Protein AF-0000000070929413 (afdb_homodimer)

Organism: Ixodes scapularis (NCBI:txid6945)

Foldseek 3Di:
DDDDDADPVDGDPVCCVLPVVSDDDWDDDPPDIDGDDLVVLVCCQVVPVVVHRLQDPDPVLNVVLVVVLVVLVVQLPLLVCLLVDPPCNAVSLVSVVVVLVVVLVCCVVLVELENSHVDHGDSCVSNVLSVLSNQCSCVLPVVHDHDDCVNRVSSVSSNVVLCVDPVNVVVVSNVVNNVVSNVVVVPPPPPPPD/DDDDDADPVDGDPVCCVLPVVSDDDWDDDPPDIDGDDLVVLVCCQVVPVVVHRLADPDPVLNVVLVVVLVVLVVQLPLLVCLLVDDPCNAVSLVSVVVVLVVVLVCCVVLVELENSHVDHGDSCVSNVLSVLSNQCSCVLPVVHDHDDCVNRVSSVSSNVVLCVDPVNVVVVSNVVNNVVSNVVVVPPPPPPPD

Secondary structure (DSSP, 8-state):
-------SSS--HHHHHH-TT--S-EEEETTEEEESHHHHHHHHHHHH-TTS-SS-SSHHHHHHHHHHHHHHHHHTHHHHHHHH--TTHHHHHHHHHHHHHHHHHHHHHHTSSBTTBSS--HHHHHHHHHHHHHHHHHHH-TTSPPP-TTT-HHHHHHHHHHHTSHHHHHHTHHHHHHHHHHHHHHHS------/-------SSS--HHHHHH-TT--S-EEEETTEEEESHHHHHHHHHHHH-TTS-SS-SSHHHHHHHHHHHHHHHHHTHHHHHHHH--TTHHHHHHHHHHHHHHHHHHHHHHTSSBTTBSS--HHHHHHHHHHHHHHHHHHH-TTSPPP-TTT-HHHHHHHHHHHTSHHHHHHTHHHHHHHHHHHHHHHS------

Structure (mmCIF, N/CA/C/O backbone):
data_AF-0000000070929413-model_v1
#
loop_
_entity.id
_entity.type
_entity.pdbx_description
1 polymer 'Glutathione S-transferase, putative'
#
loop_
_atom_site.group_PDB
_atom_site.id
_atom_site.type_symbol
_atom_site.label_atom_id
_atom_site.label_alt_id
_atom_site.label_comp_id
_atom_site.label_asym_id
_atom_site.label_entity_id
_atom_site.label_seq_id
_atom_site.pdbx_PDB_ins_code
_atom_site.Cartn_x
_atom_site.Cartn_y
_atom_site.Cartn_z
_atom_site.occupancy
_atom_site.B_iso_or_equiv
_atom_site.auth_seq_id
_atom_site.auth_comp_id
_atom_site.auth_asym_id
_atom_site.auth_atom_id
_atom_site.pdbx_PDB_model_num
ATOM 1 N N . TYR A 1 1 ? 13.82 -16.375 15.32 1 82.56 1 TYR A N 1
ATOM 2 C CA . TYR A 1 1 ? 12.5 -15.75 15.398 1 82.56 1 TYR A CA 1
ATOM 3 C C . TYR A 1 1 ? 11.586 -16.531 16.344 1 82.56 1 TYR A C 1
ATOM 5 O O . TYR A 1 1 ? 11.648 -17.766 16.391 1 82.56 1 TYR A O 1
ATOM 13 N N . GLU A 1 2 ? 11.031 -15.781 17.156 1 87 2 GLU A N 1
ATOM 14 C CA . GLU A 1 2 ? 9.945 -16.359 17.953 1 87 2 GLU A CA 1
ATOM 15 C C . GLU A 1 2 ? 8.586 -16.047 17.328 1 87 2 GLU A C 1
ATOM 17 O O . GLU A 1 2 ? 8.281 -14.883 17.031 1 87 2 GLU A O 1
ATOM 22 N N . PHE A 1 3 ? 7.902 -17.125 17.047 1 86.12 3 PHE A N 1
ATOM 23 C CA . PHE A 1 3 ? 6.617 -16.969 16.375 1 86.12 3 PHE A CA 1
ATOM 24 C C . PHE A 1 3 ? 5.473 -16.984 17.391 1 86.12 3 PHE A C 1
ATOM 26 O O . PHE A 1 3 ? 5.395 -17.891 18.219 1 86.12 3 PHE A O 1
ATOM 33 N N . ILE A 1 4 ? 4.652 -15.938 17.359 1 84.94 4 ILE A N 1
ATOM 34 C CA . ILE A 1 4 ? 3.434 -15.867 18.156 1 84.94 4 ILE A CA 1
ATOM 35 C C . ILE A 1 4 ? 2.215 -15.891 17.234 1 84.94 4 ILE A C 1
ATOM 37 O O . ILE A 1 4 ? 2.027 -14.984 16.422 1 84.94 4 ILE A O 1
ATOM 41 N N . TYR A 1 5 ? 1.454 -16.906 17.375 1 84 5 TYR A N 1
ATOM 42 C CA . TYR A 1 5 ? 0.263 -17.047 16.547 1 84 5 TYR A CA 1
ATOM 43 C C . TYR A 1 5 ? -0.943 -16.391 17.203 1 84 5 TYR A C 1
ATOM 45 O O . TYR A 1 5 ? -1.133 -16.516 18.422 1 84 5 TYR A O 1
ATOM 53 N N . VAL A 1 6 ? -1.667 -15.609 16.438 1 87.06 6 VAL A N 1
ATOM 54 C CA . VAL A 1 6 ? -2.816 -14.875 16.953 1 87.06 6 VAL A CA 1
ATOM 55 C C . VAL A 1 6 ? -4.102 -15.422 16.328 1 87.06 6 VAL A C 1
ATOM 57 O O . VAL A 1 6 ? -4.152 -15.68 15.117 1 87.06 6 VAL A O 1
ATOM 60 N N . ASP A 1 7 ? -5.117 -15.656 17.172 1 80.75 7 ASP A N 1
ATOM 61 C CA . ASP A 1 7 ? -6.457 -15.984 16.703 1 80.75 7 ASP A CA 1
ATOM 62 C C . ASP A 1 7 ? -7.156 -14.75 16.141 1 80.75 7 ASP A C 1
ATOM 64 O O . ASP A 1 7 ? -7.488 -13.828 16.891 1 80.75 7 ASP A O 1
ATOM 68 N N . LEU A 1 8 ? -7.387 -14.781 14.867 1 79.81 8 LEU A N 1
ATOM 69 C CA . LEU A 1 8 ? -7.93 -13.594 14.219 1 79.81 8 LEU A CA 1
ATOM 70 C C . LEU A 1 8 ? -9.422 -13.453 14.492 1 79.81 8 LEU A C 1
ATOM 72 O O . LEU A 1 8 ? -10 -12.383 14.289 1 79.81 8 LEU A O 1
ATOM 76 N N . GLU A 1 9 ? -10.031 -14.461 14.938 1 77.94 9 GLU A N 1
ATOM 77 C CA . GLU A 1 9 ? -11.438 -14.391 15.336 1 77.94 9 GLU A CA 1
ATOM 78 C C . GLU A 1 9 ? -11.578 -13.742 16.719 1 77.94 9 GLU A C 1
ATOM 80 O O . GLU A 1 9 ? -12.57 -13.055 16.984 1 77.94 9 GLU A O 1
ATOM 85 N N . LYS A 1 10 ? -10.742 -14.125 17.594 1 88.38 10 LYS A N 1
ATOM 86 C CA . LYS A 1 10 ? -10.672 -13.531 18.922 1 88.38 10 LYS A CA 1
ATOM 87 C C . LYS A 1 10 ? -9.32 -12.867 19.172 1 88.38 10 LYS A C 1
ATOM 89 O O . LYS A 1 10 ? -8.445 -13.445 19.828 1 88.38 10 LYS A O 1
ATOM 94 N N . LYS A 1 11 ? -9.109 -11.695 18.672 1 90.5 11 LYS A N 1
ATOM 95 C CA . LYS A 1 11 ? -7.836 -10.984 18.719 1 90.5 11 LYS A CA 1
ATOM 96 C C . LYS A 1 11 ? -7.5 -10.547 20.141 1 90.5 11 LYS A C 1
ATOM 98 O O . LYS A 1 11 ? -8.328 -9.938 20.812 1 90.5 11 LYS A O 1
ATOM 103 N N . PRO A 1 12 ? -6.434 -10.93 20.609 1 92.12 12 PRO A N 1
ATOM 104 C CA . PRO A 1 12 ? -6.023 -10.5 21.953 1 92.12 12 PRO A CA 1
ATOM 105 C C . PRO A 1 12 ? -5.812 -8.992 22.047 1 92.12 12 PRO A C 1
ATOM 107 O O . PRO A 1 12 ? -5.418 -8.352 21.062 1 92.12 12 PRO A O 1
ATOM 110 N N . GLU A 1 13 ? -5.953 -8.453 23.234 1 91.69 13 GLU A N 1
ATOM 111 C CA . GLU A 1 13 ? -5.875 -7.012 23.453 1 91.69 13 GLU A CA 1
ATOM 112 C C . GLU A 1 13 ? -4.477 -6.48 23.172 1 91.69 13 GLU A C 1
ATOM 114 O O . GLU A 1 13 ? -4.32 -5.359 22.672 1 91.69 13 GLU A O 1
ATOM 119 N N . TRP A 1 14 ? -3.5 -7.301 23.469 1 90.69 14 TRP A N 1
ATOM 120 C CA . TRP A 1 14 ? -2.121 -6.848 23.328 1 90.69 14 TRP A CA 1
ATOM 121 C C . TRP A 1 14 ? -1.778 -6.621 21.859 1 90.69 14 TRP A C 1
ATOM 123 O O . TRP A 1 14 ? -0.833 -5.895 21.547 1 90.69 14 TRP A O 1
ATOM 133 N N . LEU A 1 15 ? -2.488 -7.27 20.906 1 91.19 15 LEU A N 1
ATOM 134 C CA . LEU A 1 15 ? -2.258 -7.105 19.469 1 91.19 15 LEU A CA 1
ATOM 135 C C . LEU A 1 15 ? -2.479 -5.656 19.047 1 91.19 15 LEU A C 1
AT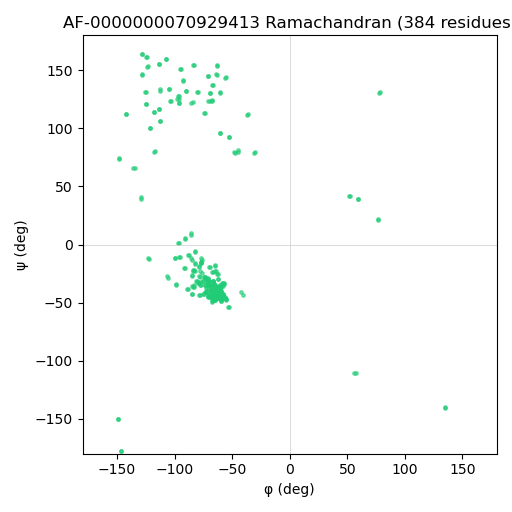OM 137 O O . LEU A 1 15 ? -1.711 -5.113 18.25 1 91.19 15 LEU A O 1
ATOM 141 N N . PHE A 1 16 ? -3.43 -5.016 19.688 1 89.5 16 PHE A N 1
ATOM 142 C CA . PHE A 1 16 ? -3.818 -3.66 19.312 1 89.5 16 PHE A CA 1
ATOM 143 C C . PHE A 1 16 ? -2.82 -2.645 19.859 1 89.5 16 PHE A C 1
ATOM 145 O O . PHE A 1 16 ? -2.756 -1.511 19.375 1 89.5 16 PHE A O 1
ATOM 152 N N . LYS A 1 17 ? -2.049 -3.023 20.828 1 88.06 17 LYS A N 1
ATOM 153 C CA . LYS A 1 17 ? -0.981 -2.176 21.359 1 88.06 17 LYS A CA 1
ATOM 154 C C . LYS A 1 17 ? 0.196 -2.113 20.391 1 88.06 17 LYS A C 1
ATOM 156 O O . LYS A 1 17 ? 0.898 -1.103 20.312 1 88.06 17 LYS A O 1
ATOM 161 N N . LEU A 1 18 ? 0.307 -3.219 19.656 1 88.75 18 LEU A N 1
ATOM 162 C CA . LEU A 1 18 ? 1.407 -3.301 18.703 1 88.75 18 LEU A CA 1
ATOM 163 C C . LEU A 1 18 ? 1.006 -2.703 17.359 1 88.75 18 LEU A C 1
ATOM 165 O O . LEU A 1 18 ? 1.806 -2.018 16.719 1 88.75 18 LEU A O 1
ATOM 169 N N . ASN A 1 19 ? -0.202 -2.926 16.953 1 87.5 19 ASN A N 1
ATOM 170 C CA . ASN A 1 19 ? -0.822 -2.424 15.727 1 87.5 19 ASN A CA 1
ATOM 171 C C . ASN A 1 19 ? -2.285 -2.055 15.953 1 87.5 19 ASN A C 1
ATOM 173 O O . ASN A 1 19 ? -3.137 -2.936 16.094 1 87.5 19 ASN A O 1
ATOM 177 N N . SER A 1 20 ? -2.578 -0.817 15.883 1 82.88 20 SER A N 1
ATOM 178 C CA . SER A 1 20 ? -3.895 -0.309 16.25 1 82.88 20 SER A CA 1
ATOM 179 C C . SER A 1 20 ? -4.984 -0.874 15.352 1 82.88 20 SER A C 1
ATOM 181 O O . SER A 1 20 ? -6.148 -0.952 15.742 1 82.88 20 SER A O 1
ATOM 183 N N . VAL A 1 21 ? -4.609 -1.268 14.148 1 81.69 21 VAL A N 1
ATOM 184 C CA . VAL A 1 21 ? -5.598 -1.81 13.227 1 81.69 21 VAL A CA 1
ATOM 185 C C . VAL A 1 21 ? -5.773 -3.305 13.477 1 81.69 21 VAL A C 1
ATOM 187 O O . VAL A 1 21 ? -6.723 -3.916 12.969 1 81.69 21 VAL A O 1
ATOM 190 N N . GLY A 1 22 ? -4.922 -3.896 14.227 1 86.69 22 GLY A N 1
ATOM 191 C CA . GLY A 1 22 ? -5.062 -5.277 14.656 1 86.69 22 GLY A CA 1
ATOM 192 C C . GLY A 1 22 ? -4.723 -6.277 13.57 1 86.69 22 GLY A C 1
ATOM 193 O O . GLY A 1 22 ? -5.184 -7.422 13.602 1 86.69 22 GLY A O 1
ATOM 194 N N . LYS A 1 23 ? -3.973 -5.852 12.617 1 86.94 23 LYS A N 1
ATOM 195 C CA . LYS A 1 23 ? -3.621 -6.754 11.523 1 86.94 23 LYS A CA 1
ATOM 196 C C . LYS A 1 23 ? -2.271 -7.422 11.773 1 86.94 23 LYS A C 1
ATOM 198 O O . LYS A 1 23 ? -1.462 -6.922 12.555 1 86.94 23 LYS A O 1
ATOM 203 N N . VAL A 1 24 ? -2.043 -8.562 11.297 1 89.19 24 VAL A N 1
ATOM 204 C CA . VAL A 1 24 ? -0.799 -9.32 11.258 1 89.19 24 VAL A CA 1
ATOM 205 C C . VAL A 1 24 ? -0.328 -9.469 9.812 1 89.19 24 VAL A C 1
ATOM 207 O O . VAL A 1 24 ? -1.116 -9.312 8.875 1 89.19 24 VAL A O 1
ATOM 210 N N . PRO A 1 25 ? 0.949 -9.664 9.602 1 92.44 25 PRO A N 1
ATOM 211 C CA . PRO A 1 25 ? 2.039 -9.969 10.531 1 92.44 25 PRO A CA 1
ATOM 212 C C . PRO A 1 25 ? 2.613 -8.727 11.195 1 92.44 25 PRO A C 1
ATOM 214 O O . PRO A 1 25 ? 2.533 -7.629 10.633 1 92.44 25 PRO A O 1
ATOM 217 N N . ILE A 1 26 ? 3.188 -8.891 12.359 1 94.25 26 ILE A N 1
ATOM 218 C CA . ILE A 1 26 ? 3.904 -7.879 13.125 1 94.25 26 ILE A CA 1
ATOM 219 C C . ILE A 1 26 ? 5.309 -8.383 13.461 1 94.25 26 ILE A C 1
ATOM 221 O O . ILE A 1 26 ? 5.484 -9.539 13.836 1 94.25 26 ILE A O 1
ATOM 225 N N . LEU A 1 27 ? 6.301 -7.605 13.234 1 95.31 27 LEU A N 1
ATOM 226 C CA . LEU A 1 27 ? 7.668 -7.859 13.672 1 95.31 27 LEU A CA 1
ATOM 227 C C . LEU A 1 27 ? 8.023 -6.984 14.875 1 95.31 27 LEU A C 1
ATOM 229 O O . LEU A 1 27 ? 7.898 -5.762 14.812 1 95.31 27 LEU A O 1
ATOM 233 N N . GLN A 1 28 ? 8.406 -7.59 15.875 1 93.44 28 GLN A N 1
ATOM 234 C CA . GLN A 1 28 ? 8.891 -6.871 17.047 1 93.44 28 GLN A CA 1
ATOM 235 C C . GLN A 1 28 ? 10.352 -7.203 17.328 1 93.44 28 GLN A C 1
ATOM 237 O O . GLN A 1 28 ? 10.711 -8.375 17.484 1 93.44 28 GLN A O 1
ATOM 242 N N . GLN A 1 29 ? 11.211 -6.262 17.203 1 92.81 29 GLN A N 1
ATOM 243 C CA . GLN A 1 29 ? 12.625 -6.355 17.562 1 92.81 29 GLN A CA 1
ATOM 244 C C . GLN A 1 29 ? 13.008 -5.309 18.594 1 92.81 29 GLN A C 1
ATOM 246 O O . GLN A 1 29 ? 13.219 -4.141 18.266 1 92.81 29 GLN A O 1
ATOM 251 N N . ASP A 1 30 ? 13.086 -5.773 19.906 1 89.38 30 ASP A N 1
ATOM 252 C CA . ASP A 1 30 ? 13.352 -4.84 20.984 1 89.38 30 ASP A CA 1
ATOM 253 C C . ASP A 1 30 ? 12.312 -3.721 21.031 1 89.38 30 ASP A C 1
ATOM 255 O O . ASP A 1 30 ? 11.117 -3.979 21.188 1 89.38 30 ASP A O 1
ATOM 259 N N . SER A 1 31 ? 12.742 -2.547 20.703 1 88.94 31 SER A N 1
ATOM 260 C CA . SER A 1 31 ? 11.828 -1.415 20.781 1 88.94 31 SER A CA 1
ATOM 261 C C . SER A 1 31 ? 11.195 -1.12 19.422 1 88.94 31 SER A C 1
ATOM 263 O O . SER A 1 31 ? 10.32 -0.259 19.312 1 88.94 31 SER A O 1
ATOM 265 N N . LYS A 1 32 ? 11.555 -1.92 18.484 1 91.31 32 LYS A N 1
ATOM 266 C CA . LYS A 1 32 ? 11.047 -1.688 17.125 1 91.31 32 LYS A CA 1
ATOM 267 C C . LYS A 1 32 ? 9.828 -2.559 16.844 1 91.31 32 LYS A C 1
ATOM 269 O O . LYS A 1 32 ? 9.836 -3.76 17.125 1 91.31 32 LYS A O 1
ATOM 274 N N . VAL A 1 33 ? 8.766 -1.943 16.406 1 93.31 33 VAL A N 1
ATOM 275 C CA . VAL A 1 33 ? 7.566 -2.656 15.977 1 93.31 33 VAL A CA 1
ATOM 276 C C . VAL A 1 33 ? 7.203 -2.254 14.547 1 93.31 33 VAL A C 1
ATOM 278 O O . VAL A 1 33 ? 7.051 -1.067 14.25 1 93.31 33 VAL A O 1
ATOM 281 N N . LEU A 1 34 ? 7.168 -3.236 13.719 1 94.94 34 LEU A N 1
ATOM 282 C CA . LEU A 1 34 ? 6.812 -3.008 12.328 1 94.94 34 LEU A CA 1
ATOM 283 C C . LEU A 1 34 ? 5.707 -3.959 11.883 1 94.94 34 LEU A C 1
ATOM 285 O O . LEU A 1 34 ? 5.613 -5.086 12.383 1 94.94 34 LEU A O 1
ATOM 289 N N . TYR A 1 35 ? 4.91 -3.393 11.008 1 93.19 35 TYR A N 1
ATOM 290 C CA . TYR A 1 35 ? 3.842 -4.207 10.438 1 93.19 35 TYR A CA 1
ATOM 291 C C . TYR A 1 35 ? 3.559 -3.799 8.992 1 93.19 35 TYR A C 1
ATOM 293 O O . TYR A 1 35 ? 4.258 -2.953 8.43 1 93.19 35 TYR A O 1
ATOM 301 N N . GLU A 1 36 ? 2.574 -4.434 8.359 1 91.06 36 GLU A N 1
ATOM 302 C CA . GLU A 1 36 ? 2.273 -4.352 6.938 1 91.06 36 GLU A CA 1
ATOM 303 C C . GLU A 1 36 ? 3.232 -5.211 6.121 1 91.06 36 GLU A C 1
ATOM 305 O O . GLU A 1 36 ? 4.453 -5.051 6.211 1 91.06 36 GLU A O 1
ATOM 310 N N . SER A 1 37 ? 2.807 -5.973 5.285 1 92 37 SER A N 1
ATOM 311 C CA . SER A 1 37 ? 3.562 -7.023 4.609 1 92 37 SER A CA 1
ATOM 312 C C . SER A 1 37 ? 4.656 -6.438 3.727 1 92 37 SER A C 1
ATOM 314 O O . SER A 1 37 ? 5.812 -6.867 3.793 1 92 37 SER A O 1
ATOM 316 N N . MET A 1 38 ? 4.289 -5.465 2.955 1 93.56 38 MET A N 1
ATOM 317 C CA . MET A 1 38 ? 5.266 -4.871 2.047 1 93.56 38 MET A CA 1
ATOM 318 C C . MET A 1 38 ? 6.371 -4.164 2.824 1 93.56 38 MET A C 1
ATOM 320 O O . MET A 1 38 ? 7.551 -4.285 2.486 1 93.56 38 MET A O 1
ATOM 324 N N . VAL A 1 39 ? 5.996 -3.467 3.875 1 95.12 39 VAL A N 1
ATOM 325 C CA . VAL A 1 39 ? 6.941 -2.729 4.707 1 95.12 39 VAL A CA 1
ATOM 326 C C . VAL A 1 39 ? 7.898 -3.701 5.391 1 95.12 39 VAL A C 1
ATOM 328 O O . VAL A 1 39 ? 9.117 -3.482 5.402 1 95.12 39 VAL A O 1
ATOM 331 N N . LEU A 1 40 ? 7.348 -4.738 5.902 1 94.94 40 LEU A N 1
ATOM 332 C CA . LEU A 1 40 ? 8.148 -5.75 6.586 1 94.94 40 LEU A CA 1
ATOM 333 C C . LEU A 1 40 ? 9.141 -6.395 5.629 1 94.94 40 LEU A C 1
ATOM 335 O O . LEU A 1 40 ? 10.312 -6.562 5.969 1 94.94 40 LEU A O 1
ATOM 339 N N . PHE A 1 41 ? 8.68 -6.75 4.484 1 95.25 41 PHE A N 1
ATOM 340 C CA . PHE A 1 41 ? 9.547 -7.395 3.5 1 95.25 41 PHE A CA 1
ATOM 341 C C . PHE A 1 41 ? 10.719 -6.488 3.135 1 95.25 41 PHE A C 1
ATOM 343 O O . PHE A 1 41 ? 11.875 -6.918 3.162 1 95.25 41 PHE A O 1
ATOM 350 N N . GLU A 1 42 ? 10.406 -5.234 2.826 1 95.06 42 GLU A N 1
ATOM 351 C CA . GLU A 1 42 ? 11.438 -4.285 2.439 1 95.06 42 GLU A CA 1
ATOM 352 C C . GLU A 1 42 ? 12.438 -4.062 3.572 1 95.06 42 GLU A C 1
ATOM 354 O O . GLU A 1 42 ? 13.648 -4.051 3.346 1 95.06 42 GLU A O 1
ATOM 359 N N . TYR A 1 43 ? 11.938 -3.949 4.801 1 96.06 43 TYR A N 1
ATOM 360 C CA . TYR A 1 43 ? 12.789 -3.742 5.969 1 96.06 43 TYR A CA 1
ATOM 361 C C . TYR A 1 43 ? 13.75 -4.91 6.156 1 96.06 43 TYR A C 1
ATOM 363 O O . TYR A 1 43 ? 14.953 -4.711 6.324 1 96.06 43 TYR A O 1
ATOM 371 N N . LEU A 1 44 ? 13.273 -6.141 6.047 1 94.19 44 LEU A N 1
ATOM 372 C CA . LEU A 1 44 ? 14.07 -7.34 6.266 1 94.19 44 LEU A CA 1
ATOM 373 C C . LEU A 1 44 ? 15.094 -7.52 5.148 1 94.19 44 LEU A C 1
ATOM 375 O O . LEU A 1 44 ? 16.25 -7.883 5.406 1 94.19 44 LEU A O 1
ATOM 379 N N . ASP A 1 45 ? 14.602 -7.262 3.955 1 95.31 45 ASP A N 1
ATOM 380 C CA . ASP A 1 45 ? 15.492 -7.41 2.814 1 95.31 45 ASP A CA 1
ATOM 381 C C . ASP A 1 45 ? 16.641 -6.414 2.889 1 95.31 45 ASP A C 1
ATOM 383 O O . ASP A 1 45 ? 17.812 -6.777 2.68 1 95.31 45 ASP A O 1
ATOM 387 N N . GLU A 1 46 ? 16.359 -5.16 3.199 1 92.88 46 GLU A N 1
ATOM 388 C CA . GLU A 1 46 ? 17.359 -4.094 3.25 1 92.88 46 GLU A CA 1
ATOM 389 C C . GLU A 1 46 ? 18.281 -4.258 4.453 1 92.88 46 GLU A C 1
ATOM 391 O O . GLU A 1 46 ? 19.453 -3.904 4.391 1 92.88 46 GLU A O 1
ATOM 396 N N . THR A 1 47 ? 17.75 -4.793 5.52 1 93 47 THR A N 1
ATOM 397 C CA . THR A 1 47 ? 18.516 -4.898 6.762 1 93 47 THR A CA 1
ATOM 398 C C . THR A 1 47 ? 19.375 -6.156 6.762 1 93 47 THR A C 1
ATOM 400 O O . THR A 1 47 ? 20.516 -6.129 7.215 1 93 47 THR A O 1
ATOM 403 N N . TYR A 1 48 ? 18.797 -7.176 6.172 1 90.75 48 TYR A N 1
ATOM 404 C CA . TYR A 1 48 ? 19.469 -8.453 6.367 1 90.75 48 TYR A CA 1
ATOM 405 C C . TYR A 1 48 ? 19.859 -9.086 5.031 1 90.75 48 TYR A C 1
ATOM 407 O O . TYR A 1 48 ? 20.594 -10.078 4.988 1 90.75 48 TYR A O 1
ATOM 415 N N . GLY A 1 49 ? 19.312 -8.539 3.898 1 82.19 49 GLY A N 1
ATOM 416 C CA . GLY A 1 49 ? 19.453 -9.188 2.602 1 82.19 49 GLY A CA 1
ATOM 417 C C . GLY A 1 49 ? 20.734 -8.82 1.895 1 82.19 49 GLY A C 1
ATOM 418 O O . GLY A 1 49 ? 20.891 -9.078 0.698 1 82.19 49 GLY A O 1
ATOM 419 N N . ALA A 1 50 ? 21.719 -8.156 2.449 1 71.5 50 ALA A N 1
ATOM 420 C CA . ALA A 1 50 ? 22.891 -7.504 1.878 1 71.5 50 ALA A CA 1
ATOM 421 C C . ALA A 1 50 ? 23.531 -8.367 0.796 1 71.5 50 ALA A C 1
ATOM 423 O O . ALA A 1 50 ? 23.844 -7.887 -0.297 1 71.5 50 ALA A O 1
ATOM 424 N N . GLU A 1 51 ? 23.641 -9.539 0.918 1 77.31 51 GLU A N 1
ATOM 425 C CA . GLU A 1 51 ? 24.391 -10.328 -0.061 1 77.31 51 GLU A CA 1
ATOM 426 C C . GLU A 1 51 ? 23.469 -10.852 -1.159 1 77.31 51 GLU A C 1
ATOM 428 O O . GLU A 1 51 ? 23.906 -11.094 -2.285 1 77.31 51 GLU A O 1
ATOM 433 N N . ASN A 1 52 ? 22.172 -10.906 -0.893 1 82.88 52 ASN A N 1
ATOM 434 C CA . ASN A 1 52 ? 21.203 -11.461 -1.823 1 82.88 52 ASN A CA 1
ATOM 435 C C . ASN A 1 52 ? 19.844 -10.758 -1.697 1 82.88 52 ASN A C 1
ATOM 437 O O . ASN A 1 52 ? 18.875 -11.352 -1.219 1 82.88 52 ASN A O 1
ATOM 441 N N . LEU A 1 53 ? 19.891 -9.547 -2.258 1 85.38 53 LEU A N 1
ATOM 442 C CA . LEU A 1 53 ? 18.656 -8.789 -2.178 1 85.38 53 LEU A CA 1
ATOM 443 C C . LEU A 1 53 ? 17.578 -9.406 -3.07 1 85.38 53 LEU A C 1
ATOM 445 O O . LEU A 1 53 ? 17.844 -9.75 -4.223 1 85.38 53 LEU A O 1
ATOM 449 N N . LEU A 1 54 ? 16.484 -9.594 -2.537 1 93 54 LEU A N 1
ATOM 450 C CA . LEU A 1 54 ? 15.344 -10.133 -3.27 1 93 54 LEU A CA 1
ATOM 451 C C . LEU A 1 54 ? 14.648 -9.039 -4.07 1 93 54 LEU A C 1
ATOM 453 O O . LEU A 1 54 ? 14.055 -9.312 -5.121 1 93 54 LEU A O 1
ATOM 457 N N . ILE A 1 55 ? 14.719 -7.863 -3.523 1 94.19 55 ILE A N 1
ATOM 458 C CA . ILE A 1 55 ? 14.141 -6.715 -4.211 1 94.19 55 ILE A CA 1
ATOM 459 C C . ILE A 1 55 ? 15.109 -6.215 -5.281 1 94.19 55 ILE A C 1
ATOM 461 O O . ILE A 1 55 ? 16.312 -6.062 -5.023 1 94.19 55 ILE A O 1
ATOM 465 N N . PRO A 1 56 ? 14.57 -6.008 -6.484 1 93 56 PRO A N 1
ATOM 466 C CA . PRO A 1 56 ? 15.445 -5.52 -7.555 1 93 56 PRO A CA 1
ATOM 467 C C . PRO A 1 56 ? 16.172 -4.227 -7.184 1 93 56 PRO A C 1
ATOM 469 O O . PRO A 1 56 ? 15.578 -3.344 -6.555 1 93 56 PRO A O 1
ATOM 472 N N . ALA A 1 57 ? 17.422 -4.07 -7.637 1 90 57 ALA A N 1
ATOM 473 C CA . ALA A 1 57 ? 18.203 -2.859 -7.41 1 90 57 ALA A CA 1
ATOM 474 C C . ALA A 1 57 ? 17.781 -1.743 -8.359 1 90 57 ALA A C 1
ATOM 476 O O . ALA A 1 57 ? 17.828 -0.563 -8.008 1 90 57 ALA A O 1
ATOM 477 N N . ASP A 1 58 ? 17.422 -2.176 -9.578 1 93.56 58 ASP A N 1
ATOM 478 C CA . ASP A 1 58 ? 16.953 -1.199 -10.555 1 93.56 58 ASP A CA 1
ATOM 479 C C . ASP A 1 58 ? 15.609 -0.593 -10.125 1 93.56 58 ASP A C 1
ATOM 481 O O . ASP A 1 58 ? 14.633 -1.314 -9.93 1 93.56 58 ASP A O 1
ATOM 485 N N . PRO A 1 59 ? 15.539 0.755 -10.008 1 94.19 59 PRO A N 1
ATOM 486 C CA . PRO A 1 59 ? 14.328 1.401 -9.492 1 94.19 59 PRO A CA 1
ATOM 487 C C . PRO A 1 59 ? 13.094 1.1 -10.328 1 94.19 59 PRO A C 1
ATOM 489 O O . PRO A 1 59 ? 11.992 0.968 -9.781 1 94.19 59 PRO A O 1
ATOM 492 N N . TYR A 1 60 ? 13.281 1.012 -11.555 1 94.94 60 TYR A N 1
ATOM 493 C CA . TYR A 1 60 ? 12.125 0.755 -12.406 1 94.94 60 TYR A CA 1
ATOM 494 C C . TYR A 1 60 ? 11.625 -0.676 -12.234 1 94.94 60 TYR A C 1
ATOM 496 O O . TYR A 1 60 ? 10.422 -0.915 -12.148 1 94.94 60 TYR A O 1
ATOM 504 N N . CYS A 1 61 ? 12.547 -1.628 -12.203 1 93.38 61 CYS A N 1
ATOM 505 C CA . CYS A 1 61 ? 12.18 -3.021 -11.984 1 93.38 61 CYS A CA 1
ATOM 506 C C . CYS A 1 61 ? 11.492 -3.201 -10.641 1 93.38 61 CYS A C 1
ATOM 508 O O . CYS A 1 61 ? 10.508 -3.934 -10.531 1 93.38 61 CYS A O 1
ATOM 510 N N . LYS A 1 62 ? 11.984 -2.506 -9.672 1 95.25 62 LYS A N 1
ATOM 511 C CA . LYS A 1 62 ? 11.375 -2.521 -8.344 1 95.25 62 LYS A CA 1
ATOM 512 C C . LYS A 1 62 ? 9.953 -1.975 -8.383 1 95.25 62 LYS A C 1
ATOM 514 O O . LYS A 1 62 ? 9.039 -2.572 -7.812 1 95.25 62 LYS A O 1
ATOM 519 N N . ALA A 1 63 ? 9.789 -0.893 -9.055 1 96.31 63 ALA A N 1
ATOM 520 C CA . ALA A 1 63 ? 8.484 -0.256 -9.18 1 96.31 63 ALA A CA 1
ATOM 521 C C . ALA A 1 63 ? 7.492 -1.177 -9.891 1 96.31 63 ALA A C 1
ATOM 523 O O . ALA A 1 63 ? 6.348 -1.319 -9.453 1 96.31 63 ALA A O 1
ATOM 524 N N . LYS A 1 64 ? 7.906 -1.776 -10.883 1 93.62 64 LYS A N 1
ATOM 525 C CA . LYS A 1 64 ? 7.055 -2.682 -11.648 1 93.62 64 LYS A CA 1
ATOM 526 C C . LYS A 1 64 ? 6.598 -3.859 -10.789 1 93.62 64 LYS A C 1
ATOM 528 O O . LYS A 1 64 ? 5.438 -4.27 -10.859 1 93.62 64 LYS A O 1
ATOM 533 N N . ASP A 1 65 ? 7.516 -4.387 -10.031 1 95.19 65 ASP A N 1
ATOM 534 C CA . ASP A 1 65 ? 7.168 -5.496 -9.148 1 95.19 65 ASP A CA 1
ATOM 535 C C . ASP A 1 65 ? 6.141 -5.062 -8.102 1 95.19 65 ASP A C 1
ATOM 537 O O . ASP A 1 65 ? 5.184 -5.789 -7.832 1 95.19 65 ASP A O 1
ATOM 541 N N .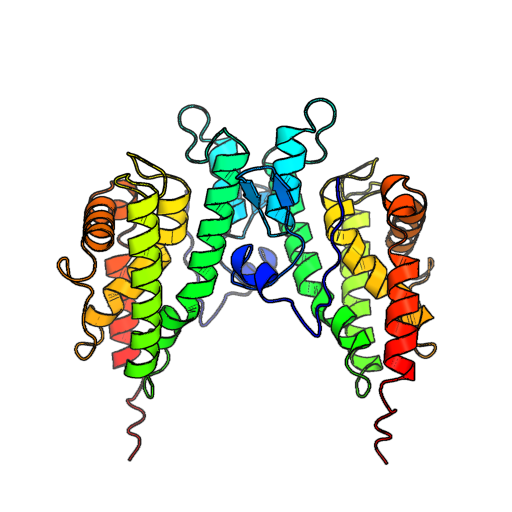 LYS A 1 66 ? 6.363 -3.92 -7.551 1 95.75 66 LYS A N 1
ATOM 542 C CA . LYS A 1 66 ? 5.438 -3.424 -6.539 1 95.75 66 LYS A CA 1
ATOM 543 C C . LYS A 1 66 ? 4.047 -3.203 -7.129 1 95.75 66 LYS A C 1
ATOM 545 O O . LYS A 1 66 ? 3.039 -3.518 -6.492 1 95.75 66 LYS A O 1
ATOM 550 N N . LEU A 1 67 ? 4.012 -2.662 -8.305 1 94.38 67 LEU A N 1
ATOM 551 C CA . LEU A 1 67 ? 2.734 -2.467 -8.984 1 94.38 67 LEU A CA 1
ATOM 552 C C . LEU A 1 67 ? 2.055 -3.805 -9.258 1 94.38 67 LEU A C 1
ATOM 554 O O . LEU A 1 67 ? 0.844 -3.939 -9.062 1 94.38 67 LEU A O 1
ATOM 558 N N . PHE A 1 68 ? 2.857 -4.723 -9.695 1 93.75 68 PHE A N 1
ATOM 559 C CA . PHE A 1 68 ? 2.324 -6.055 -9.969 1 93.75 68 PHE A CA 1
ATOM 560 C C . PHE A 1 68 ? 1.768 -6.684 -8.695 1 93.75 68 PHE A C 1
ATOM 562 O O . PHE A 1 68 ? 0.688 -7.277 -8.719 1 93.75 68 PHE A O 1
ATOM 569 N N . ILE A 1 69 ? 2.432 -6.559 -7.605 1 94.19 69 ILE A N 1
ATOM 570 C CA . ILE A 1 69 ? 1.991 -7.078 -6.312 1 94.19 69 ILE A CA 1
ATOM 571 C C . ILE A 1 69 ? 0.664 -6.43 -5.922 1 94.19 69 ILE A C 1
ATOM 573 O O . ILE A 1 69 ? -0.254 -7.113 -5.461 1 94.19 69 ILE A O 1
ATOM 577 N N . ASP A 1 70 ? 0.644 -5.16 -6.137 1 90.06 70 ASP A N 1
ATOM 578 C CA . ASP A 1 70 ? -0.594 -4.445 -5.84 1 90.06 70 ASP A CA 1
ATOM 579 C C . ASP A 1 70 ? -1.75 -4.977 -6.684 1 90.06 70 ASP A C 1
ATOM 581 O O . ASP A 1 70 ? -2.855 -5.176 -6.176 1 90.06 70 ASP A O 1
ATOM 585 N N . VAL A 1 71 ? -1.517 -5.203 -7.898 1 88.56 71 VAL A N 1
ATOM 586 C CA . VAL A 1 71 ? -2.52 -5.727 -8.82 1 88.56 71 VAL A CA 1
ATOM 587 C C . VAL A 1 71 ? -3.006 -7.09 -8.328 1 88.56 71 VAL A C 1
ATOM 589 O O . VAL A 1 71 ? -4.211 -7.344 -8.273 1 88.56 71 VAL A O 1
ATOM 592 N N . VAL A 1 72 ? -2.1 -7.918 -7.969 1 91.19 72 VAL A N 1
ATOM 593 C CA . VAL A 1 72 ? -2.439 -9.273 -7.539 1 91.19 72 VAL A CA 1
ATOM 594 C C . VAL A 1 72 ? -3.229 -9.219 -6.234 1 91.19 72 VAL A C 1
ATOM 596 O O . VAL A 1 72 ? -4.258 -9.883 -6.098 1 91.19 72 VAL A O 1
ATOM 599 N N . THR A 1 73 ? -2.758 -8.43 -5.312 1 86.62 73 THR A N 1
ATOM 600 C CA . THR A 1 73 ? -3.385 -8.344 -3.998 1 86.62 73 THR A CA 1
ATOM 601 C C . THR A 1 73 ? -4.812 -7.816 -4.117 1 86.62 73 THR A C 1
ATOM 603 O O . THR A 1 73 ? -5.711 -8.289 -3.418 1 86.62 73 THR A O 1
ATOM 606 N N . ASN A 1 74 ? -5.016 -6.926 -4.984 1 79.75 74 ASN A N 1
ATOM 607 C CA . ASN A 1 74 ? -6.352 -6.375 -5.195 1 79.75 74 ASN A CA 1
ATOM 608 C C . ASN A 1 74 ? -7.25 -7.348 -5.949 1 79.75 74 ASN A C 1
ATOM 610 O O . ASN A 1 74 ? -8.461 -7.371 -5.742 1 79.75 74 ASN A O 1
ATOM 614 N N . ALA A 1 75 ? -6.656 -8.117 -6.785 1 81.5 75 ALA A N 1
ATOM 615 C CA . ALA A 1 75 ? -7.402 -9.062 -7.609 1 81.5 75 ALA A CA 1
ATOM 616 C C . ALA A 1 75 ? -7.82 -10.289 -6.801 1 81.5 75 ALA A C 1
ATOM 618 O O . ALA A 1 75 ? -8.703 -11.039 -7.215 1 81.5 75 ALA A O 1
ATOM 619 N N . PHE A 1 76 ? -7.242 -10.477 -5.656 1 77.81 76 PHE A N 1
ATOM 620 C CA . PHE A 1 76 ? -7.426 -11.75 -4.965 1 77.81 76 PHE A CA 1
ATOM 621 C C . PHE A 1 76 ? -8.625 -11.688 -4.031 1 77.81 76 PHE A C 1
ATOM 623 O O . PHE A 1 76 ? -8.984 -12.695 -3.408 1 77.81 76 PHE A O 1
ATOM 630 N N . MET A 1 77 ? -9.312 -10.656 -4.047 1 76.81 77 MET A N 1
ATOM 631 C CA . MET A 1 77 ? -10.516 -10.555 -3.223 1 76.81 77 MET A CA 1
ATOM 632 C C . MET A 1 77 ? -11.508 -11.664 -3.568 1 76.81 77 MET A C 1
ATOM 634 O O . MET A 1 77 ? -12.07 -12.297 -2.676 1 76.81 77 MET A O 1
ATOM 638 N N . PRO A 1 78 ? -11.594 -12.109 -4.773 1 76.62 78 PRO A N 1
ATOM 639 C CA . PRO A 1 78 ? -12.5 -13.203 -5.109 1 76.62 78 PRO A CA 1
ATOM 640 C C . PRO A 1 78 ? -12.086 -14.531 -4.477 1 76.62 78 PRO A C 1
ATOM 642 O O . PRO A 1 78 ? -12.938 -15.281 -3.992 1 76.62 78 PRO A O 1
ATOM 645 N N . ALA A 1 79 ? -10.828 -14.844 -4.473 1 79.19 79 ALA A N 1
ATOM 646 C CA . ALA A 1 79 ? -10.352 -16.094 -3.904 1 79.19 79 ALA A CA 1
ATOM 647 C C . ALA A 1 79 ? -10.688 -16.188 -2.418 1 79.19 79 ALA A C 1
ATOM 649 O O . ALA A 1 79 ? -11.109 -17.234 -1.932 1 79.19 79 ALA A O 1
ATOM 650 N N . LEU A 1 80 ? -10.508 -15.141 -1.804 1 81.56 80 LEU A N 1
ATOM 651 C CA . LEU A 1 80 ? -10.836 -15.109 -0.383 1 81.56 80 LEU A CA 1
ATOM 652 C C . LEU A 1 80 ? -12.344 -15.219 -0.174 1 81.56 80 LEU A C 1
ATOM 654 O O . LEU A 1 80 ? -12.797 -15.914 0.735 1 81.56 80 LEU A O 1
ATOM 658 N N . LYS A 1 81 ? -13.062 -14.586 -1.034 1 84.38 81 LYS A N 1
ATOM 659 C CA . LYS A 1 81 ? -14.523 -14.625 -0.952 1 84.38 81 LYS A CA 1
ATOM 660 C C . LYS A 1 81 ? -15.055 -16.047 -1.147 1 84.38 81 LYS A C 1
ATOM 662 O O . LYS A 1 81 ? -16.047 -16.422 -0.535 1 84.38 81 LYS A O 1
ATOM 667 N N . ILE A 1 82 ? -14.422 -16.75 -1.997 1 84.88 82 ILE A N 1
ATOM 668 C CA . ILE A 1 82 ? -14.828 -18.109 -2.277 1 84.88 82 ILE A CA 1
ATOM 669 C C . ILE A 1 82 ? -14.805 -18.938 -0.989 1 84.88 82 ILE A C 1
ATOM 671 O O . ILE A 1 82 ? -15.68 -19.766 -0.759 1 84.88 82 ILE A O 1
ATOM 675 N N . MET A 1 83 ? -13.883 -18.625 -0.159 1 82.94 83 MET A N 1
ATOM 676 C CA . MET A 1 83 ? -13.711 -19.391 1.077 1 82.94 83 MET A CA 1
ATOM 677 C C . MET A 1 83 ? -14.812 -19.047 2.078 1 82.94 83 MET A C 1
ATOM 679 O O . MET A 1 83 ? -15.234 -19.906 2.852 1 82.94 83 MET A O 1
ATOM 683 N N . TYR A 1 84 ? -15.297 -17.828 1.945 1 79.06 84 TYR A N 1
ATOM 684 C CA . TYR A 1 84 ? -16.25 -17.375 2.947 1 79.06 84 TYR A CA 1
ATOM 685 C C . TYR A 1 84 ? -17.688 -17.516 2.441 1 79.06 84 TYR A C 1
ATOM 687 O O . TYR A 1 84 ? -18.625 -17.672 3.236 1 79.06 84 TYR A O 1
ATOM 695 N N . LYS A 1 85 ? -17.844 -17.297 1.123 1 73.12 85 LYS A N 1
ATOM 696 C CA . LYS A 1 85 ? -19.203 -17.234 0.582 1 73.12 85 LYS A CA 1
ATOM 697 C C . LYS A 1 85 ? -19.547 -18.516 -0.178 1 73.12 85 LYS A C 1
ATOM 699 O O . LYS A 1 85 ? -18.812 -18.938 -1.069 1 73.12 85 LYS A O 1
ATOM 704 N N . SER A 1 86 ? -20.703 -19.031 0.085 1 71 86 SER A N 1
ATOM 705 C CA . SER A 1 86 ? -21.062 -20.312 -0.51 1 71 86 SER A CA 1
ATOM 706 C C . SER A 1 86 ? -22.078 -20.125 -1.633 1 71 86 SER A C 1
ATOM 708 O O . SER A 1 86 ? -22.062 -20.875 -2.611 1 71 86 SER A O 1
ATOM 710 N N . GLU A 1 87 ? -22.859 -19.156 -1.59 1 76.12 87 GLU A N 1
ATOM 711 C CA . GLU A 1 87 ? -24 -19.109 -2.494 1 76.12 87 GLU A CA 1
ATOM 712 C C . GLU A 1 87 ? -23.578 -18.719 -3.908 1 76.12 87 GLU A C 1
ATOM 714 O O . GLU A 1 87 ? -24.188 -19.172 -4.887 1 76.12 87 GLU A O 1
ATOM 719 N N . ASN A 1 88 ? -22.547 -18.078 -4.102 1 85.69 88 ASN A N 1
ATOM 720 C CA . ASN A 1 88 ? -22.141 -17.625 -5.426 1 85.69 88 ASN A CA 1
ATOM 721 C C . ASN A 1 88 ? -20.688 -18.016 -5.742 1 85.69 88 ASN A C 1
ATOM 723 O O . ASN A 1 88 ? -19.969 -17.266 -6.402 1 85.69 88 ASN A O 1
ATOM 727 N N . ARG A 1 89 ? -20.406 -19.266 -5.312 1 88 89 ARG A N 1
ATOM 728 C CA . ARG A 1 89 ? -19.016 -19.703 -5.395 1 88 89 ARG A CA 1
ATOM 729 C C . ARG A 1 89 ? -18.578 -19.875 -6.848 1 88 89 ARG A C 1
ATOM 731 O O . ARG A 1 89 ? -17.469 -19.484 -7.215 1 88 89 ARG A O 1
ATOM 738 N N . LYS A 1 90 ? -19.469 -20.391 -7.625 1 88.44 90 LYS A N 1
ATOM 739 C CA . LYS A 1 90 ? -19.125 -20.641 -9.023 1 88.44 90 LYS A CA 1
ATOM 740 C C . LYS A 1 90 ? -18.906 -19.328 -9.773 1 88.44 90 LYS A C 1
ATOM 742 O O . LYS A 1 90 ? -17.984 -19.219 -10.586 1 88.44 90 LYS A O 1
ATOM 747 N N . ASP A 1 91 ? -19.734 -18.391 -9.477 1 91 91 ASP A N 1
ATOM 748 C CA . ASP A 1 91 ? -19.594 -17.078 -10.102 1 91 91 ASP A CA 1
ATOM 749 C C . ASP A 1 91 ? -18.281 -16.406 -9.672 1 91 91 ASP A C 1
ATOM 751 O O . ASP A 1 91 ? -17.578 -15.828 -10.492 1 91 91 ASP A O 1
ATOM 755 N N . ILE A 1 92 ? -18 -16.547 -8.484 1 90.88 92 ILE A N 1
ATOM 756 C CA . ILE A 1 92 ? -16.781 -15.969 -7.941 1 90.88 92 ILE A CA 1
ATOM 757 C C . ILE A 1 92 ? -15.562 -16.672 -8.547 1 90.88 92 ILE A C 1
ATOM 759 O O . ILE A 1 92 ? -14.562 -16.016 -8.859 1 90.88 92 ILE A O 1
ATOM 763 N N . TRP A 1 93 ? -15.719 -17.922 -8.742 1 92.75 93 TRP A N 1
ATOM 764 C CA . TRP A 1 93 ? -14.617 -18.703 -9.297 1 92.75 93 TRP A CA 1
ATOM 765 C C . TRP A 1 93 ? -14.344 -18.312 -10.742 1 92.75 93 TRP A C 1
ATOM 767 O O . TRP A 1 93 ? -13.195 -18.297 -11.188 1 92.75 93 TRP A O 1
ATOM 777 N N . MET A 1 94 ? -15.391 -18.016 -11.414 1 92.62 94 MET A N 1
ATOM 778 C CA . MET A 1 94 ? -15.227 -17.547 -12.789 1 92.62 94 MET A CA 1
ATOM 779 C C . MET A 1 94 ? -14.438 -16.25 -12.836 1 92.62 94 MET A C 1
ATOM 781 O O . MET A 1 94 ? -13.594 -16.062 -13.711 1 92.62 94 MET A O 1
ATOM 785 N N . GLU A 1 95 ? -14.695 -15.414 -11.891 1 91.06 95 GLU A N 1
ATOM 786 C CA . GLU A 1 95 ? -13.922 -14.188 -11.773 1 91.06 95 GLU A CA 1
ATOM 787 C C . GLU A 1 95 ? -12.453 -14.477 -11.484 1 91.06 95 GLU A C 1
ATOM 789 O O . GLU A 1 95 ? -11.562 -13.844 -12.055 1 91.06 95 GLU A O 1
ATOM 794 N N . GLN A 1 96 ? -12.281 -15.398 -10.656 1 92.81 96 GLN A N 1
ATOM 795 C CA . GLN A 1 96 ? -10.922 -15.797 -10.312 1 92.81 96 GLN A CA 1
ATOM 796 C C . GLN A 1 96 ? -10.195 -16.375 -11.516 1 92.81 96 GLN A C 1
ATOM 798 O O . GLN A 1 96 ? -8.992 -16.172 -11.688 1 92.81 96 GLN A O 1
ATOM 803 N N . THR A 1 97 ? -10.906 -17.062 -12.32 1 93.81 97 THR A N 1
ATOM 804 C CA . THR A 1 97 ? -10.32 -17.656 -13.516 1 93.81 97 THR A CA 1
ATOM 805 C C . THR A 1 97 ? -9.859 -16.578 -14.492 1 93.81 97 THR A C 1
ATOM 807 O O . THR A 1 97 ? -8.836 -16.734 -15.156 1 93.81 97 THR A O 1
ATOM 810 N N . ILE A 1 98 ? -10.594 -15.508 -14.508 1 92.88 98 ILE A N 1
ATOM 811 C CA . ILE A 1 98 ? -10.195 -14.367 -15.32 1 92.88 98 ILE A CA 1
ATOM 812 C C . ILE A 1 98 ? -8.883 -13.797 -14.797 1 92.88 98 ILE A C 1
ATOM 814 O O . ILE A 1 98 ? -7.992 -13.445 -15.578 1 92.88 98 ILE A O 1
ATOM 818 N N . ASN A 1 99 ? -8.766 -13.766 -13.531 1 93 99 ASN A N 1
ATOM 819 C CA . ASN A 1 99 ? -7.52 -13.305 -12.922 1 93 99 ASN A CA 1
ATOM 820 C C . ASN A 1 99 ? -6.355 -14.227 -13.281 1 93 99 ASN A C 1
ATOM 822 O O . ASN A 1 99 ? -5.25 -13.758 -13.555 1 93 99 ASN A O 1
ATOM 826 N N . PHE A 1 100 ? -6.613 -15.516 -13.305 1 95.31 100 PHE A N 1
ATOM 827 C CA . PHE A 1 100 ? -5.574 -16.469 -13.688 1 95.31 100 PHE A CA 1
ATOM 828 C C . PHE A 1 100 ? -5.078 -16.188 -15.102 1 95.31 100 PHE A C 1
ATOM 830 O O . PHE A 1 100 ? -3.879 -16.266 -15.375 1 95.31 100 PHE A O 1
ATOM 837 N N . ARG A 1 101 ? -5.973 -15.875 -15.938 1 95.5 101 ARG A N 1
ATOM 838 C CA . ARG A 1 101 ? -5.602 -15.578 -17.312 1 95.5 101 ARG A CA 1
ATOM 839 C C . ARG A 1 101 ? -4.691 -14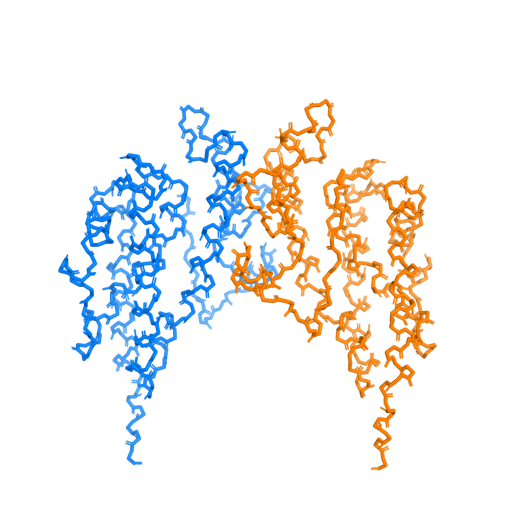.359 -17.391 1 95.5 101 ARG A C 1
ATOM 841 O O . ARG A 1 101 ? -3.727 -14.344 -18.172 1 95.5 101 ARG A O 1
ATOM 848 N N . ARG A 1 102 ? -4.996 -13.398 -16.609 1 93 102 ARG A N 1
ATOM 849 C CA . ARG A 1 102 ? -4.176 -12.195 -16.562 1 93 102 ARG A CA 1
ATOM 850 C C . ARG A 1 102 ? -2.76 -12.516 -16.094 1 93 102 ARG A C 1
ATOM 852 O O . ARG A 1 102 ? -1.785 -12.023 -16.672 1 93 102 ARG A O 1
ATOM 859 N N . PHE A 1 103 ? -2.654 -13.344 -15.164 1 95.69 103 PHE A N 1
ATOM 860 C CA . PHE A 1 103 ? -1.35 -13.648 -14.586 1 95.69 103 PHE A CA 1
ATOM 861 C C . PHE A 1 103 ? -0.578 -14.617 -15.484 1 95.69 103 PHE A C 1
ATOM 863 O O . PHE A 1 103 ? 0.651 -14.547 -15.562 1 95.69 103 PHE A O 1
ATOM 870 N N . GLU A 1 104 ? -1.327 -15.523 -16.156 1 97.5 104 GLU A N 1
ATOM 871 C CA . GLU A 1 104 ? -0.728 -16.328 -17.219 1 97.5 104 GLU A CA 1
ATOM 872 C C . GLU A 1 104 ? -0.071 -15.461 -18.281 1 97.5 104 GLU A C 1
ATOM 874 O O . GLU A 1 104 ? 1.064 -15.719 -18.688 1 97.5 104 GLU A O 1
ATOM 879 N N . ALA A 1 105 ? -0.796 -14.469 -18.688 1 95.62 105 ALA A N 1
ATOM 880 C CA . ALA A 1 105 ? -0.296 -13.547 -19.703 1 95.62 105 ALA A CA 1
ATOM 881 C C . ALA A 1 105 ? 0.93 -12.789 -19.188 1 95.62 105 ALA A C 1
ATOM 883 O O . ALA A 1 105 ? 1.881 -12.562 -19.953 1 95.62 105 ALA A O 1
ATOM 884 N N . GLU A 1 106 ? 0.883 -12.398 -17.922 1 94.81 106 GLU A N 1
ATOM 885 C CA . GLU A 1 106 ? 2.008 -11.688 -17.328 1 94.81 106 GLU A CA 1
ATOM 886 C C . GLU A 1 106 ? 3.27 -12.547 -17.328 1 94.81 106 GLU A C 1
ATOM 888 O O . GLU A 1 106 ? 4.355 -12.062 -17.656 1 94.81 106 GLU A O 1
ATOM 893 N N . LEU A 1 107 ? 3.191 -13.766 -16.984 1 96.94 107 LEU A N 1
ATOM 894 C CA . LEU A 1 107 ? 4.328 -14.672 -16.969 1 96.94 107 LEU A CA 1
ATOM 895 C C . LEU A 1 107 ? 4.879 -14.883 -18.375 1 96.94 107 LEU A C 1
ATOM 897 O O . LEU A 1 107 ? 6.094 -14.953 -18.578 1 96.94 107 LEU A O 1
ATOM 901 N N . LYS A 1 108 ? 3.984 -14.984 -19.312 1 96.25 108 LYS A N 1
ATOM 902 C CA . LYS A 1 108 ? 4.402 -15.125 -20.703 1 96.25 108 LYS A CA 1
ATOM 903 C C . LYS A 1 108 ? 5.172 -13.891 -21.172 1 96.25 108 LYS A C 1
ATOM 905 O O . LYS A 1 108 ? 6.207 -14.016 -21.828 1 96.25 108 LYS A O 1
ATOM 910 N N . GLU A 1 109 ? 4.68 -12.766 -20.812 1 93.88 109 GLU A N 1
ATOM 911 C CA . GLU A 1 109 ? 5.32 -11.516 -21.203 1 93.88 109 GLU A CA 1
ATOM 912 C C . GLU A 1 109 ? 6.711 -11.391 -20.578 1 93.88 109 GLU A C 1
ATOM 914 O O . GLU A 1 109 ? 7.656 -10.961 -21.25 1 93.88 109 GLU A O 1
ATOM 919 N N . ARG A 1 110 ? 6.805 -11.711 -19.328 1 92.81 110 ARG A N 1
ATOM 920 C CA . ARG A 1 110 ? 8.094 -11.656 -18.656 1 92.81 110 ARG A CA 1
ATOM 921 C C . ARG A 1 110 ? 9.047 -12.703 -19.203 1 92.81 110 ARG A C 1
ATOM 923 O O . ARG A 1 110 ? 10.266 -12.5 -19.203 1 92.81 110 ARG A O 1
ATOM 930 N N . ASN A 1 111 ? 8.531 -13.812 -19.641 1 95.5 111 ASN A N 1
ATOM 931 C CA . ASN A 1 111 ? 9.266 -14.906 -20.266 1 95.5 111 ASN A CA 1
ATOM 932 C C . ASN A 1 111 ? 10.344 -15.461 -19.328 1 95.5 111 ASN A C 1
ATOM 934 O O . ASN A 1 111 ? 11.484 -15.664 -19.75 1 95.5 111 ASN A O 1
ATOM 938 N N . THR A 1 112 ? 10.078 -15.562 -18.078 1 95.25 112 THR A N 1
ATOM 939 C CA . THR A 1 112 ? 10.93 -16.141 -17.031 1 95.25 112 THR A CA 1
ATOM 940 C C . THR A 1 112 ? 10.148 -17.188 -16.219 1 95.25 112 THR A C 1
ATOM 942 O O . THR A 1 112 ? 8.922 -17.25 -16.312 1 95.25 112 THR A O 1
ATOM 945 N N . ASN A 1 113 ? 10.828 -17.969 -15.508 1 95.75 113 ASN A N 1
ATOM 946 C CA . ASN A 1 113 ? 10.211 -19.047 -14.75 1 95.75 113 ASN A CA 1
ATOM 947 C C . ASN A 1 113 ? 9.422 -18.516 -13.562 1 95.75 113 ASN A C 1
ATOM 949 O O . ASN A 1 113 ? 8.469 -19.156 -13.102 1 95.75 113 ASN A O 1
ATOM 953 N N . PHE A 1 114 ? 9.867 -17.422 -13.055 1 98.06 114 PHE A N 1
ATOM 954 C CA . PHE A 1 114 ? 9.195 -16.75 -11.938 1 98.06 114 PHE A CA 1
ATOM 955 C C . PHE A 1 114 ? 8.844 -15.32 -12.297 1 98.06 114 PHE A C 1
ATOM 957 O O . PHE A 1 114 ? 9.367 -14.766 -13.266 1 98.06 114 PHE A O 1
ATOM 964 N N . PHE A 1 115 ? 7.93 -14.742 -11.555 1 97.25 115 PHE A N 1
ATOM 965 C CA . PHE A 1 115 ? 7.578 -13.344 -11.781 1 97.25 115 PHE A CA 1
ATOM 966 C C . PHE A 1 115 ? 8.781 -12.438 -11.547 1 97.25 115 PHE A C 1
ATOM 968 O O . PHE A 1 115 ? 8.922 -11.406 -12.203 1 97.25 115 PHE A O 1
ATOM 975 N N . ALA A 1 116 ? 9.68 -12.859 -10.656 1 95.69 116 ALA A N 1
ATOM 976 C CA . ALA A 1 116 ? 10.852 -12.062 -10.305 1 95.69 116 ALA A CA 1
ATOM 977 C C . ALA A 1 116 ? 12.016 -12.367 -11.242 1 95.69 116 ALA A C 1
ATOM 979 O O . ALA A 1 116 ? 13.055 -11.711 -11.18 1 95.69 116 ALA A O 1
ATOM 980 N N . GLY A 1 117 ? 11.906 -13.383 -12.094 1 94.5 117 GLY A N 1
ATOM 981 C CA . GLY A 1 117 ? 12.984 -13.773 -12.984 1 94.5 117 GLY A CA 1
ATOM 982 C C . GLY A 1 117 ? 13.211 -15.273 -13.031 1 94.5 117 GLY A C 1
ATOM 983 O O . GLY A 1 117 ? 12.258 -16.047 -13.078 1 94.5 117 GLY A O 1
ATOM 984 N N . ASP A 1 118 ? 14.484 -15.617 -13.062 1 93.88 118 ASP A N 1
ATOM 985 C CA . ASP A 1 118 ? 14.836 -17.031 -13.203 1 93.88 118 ASP A CA 1
ATOM 986 C C . ASP A 1 118 ? 14.797 -17.734 -11.852 1 93.88 118 ASP A C 1
ATOM 988 O O . ASP A 1 118 ? 14.727 -18.969 -11.789 1 93.88 118 ASP A O 1
ATOM 992 N N . VAL A 1 119 ? 14.906 -17 -10.93 1 94 119 VAL A N 1
ATOM 993 C CA . VAL A 1 119 ? 14.781 -17.5 -9.57 1 94 119 VAL A CA 1
ATOM 994 C C . VAL A 1 119 ? 13.688 -16.734 -8.828 1 94 119 VAL A C 1
ATOM 996 O O . VAL A 1 119 ? 13.383 -15.586 -9.172 1 94 119 VAL A O 1
ATOM 999 N N . PRO A 1 120 ? 13.07 -17.406 -7.812 1 95.94 120 PRO A N 1
ATOM 1000 C CA . 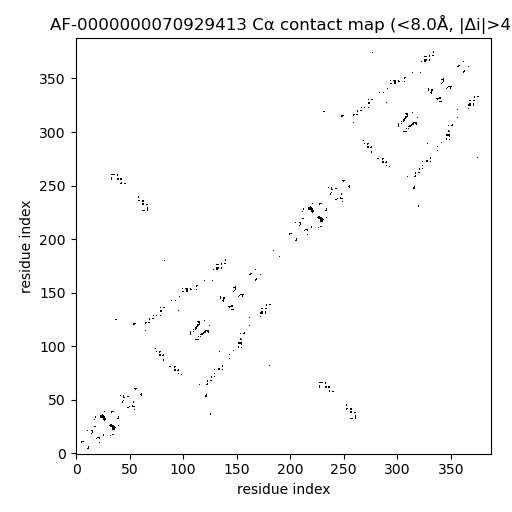PRO A 1 120 ? 12.031 -16.688 -7.07 1 95.94 120 PRO A CA 1
ATOM 1001 C C . PRO A 1 120 ? 12.57 -15.461 -6.332 1 95.94 120 PRO A C 1
ATOM 1003 O O . PRO A 1 120 ? 13.695 -15.492 -5.82 1 95.94 120 PRO A O 1
ATOM 1006 N N . GLY A 1 121 ? 11.758 -14.461 -6.266 1 94.44 121 GLY A N 1
ATOM 1007 C CA . GLY A 1 121 ? 12.164 -13.234 -5.598 1 94.44 121 GLY A CA 1
ATOM 1008 C C . GLY A 1 121 ? 11.016 -12.492 -4.949 1 94.44 121 GLY A C 1
ATOM 1009 O O . GLY A 1 121 ? 10.078 -13.109 -4.445 1 94.44 121 GLY A O 1
ATOM 1010 N N . PHE A 1 122 ? 11.148 -11.188 -4.887 1 95.19 122 PHE A N 1
ATOM 1011 C CA . PHE A 1 122 ? 10.266 -10.258 -4.203 1 95.19 122 PHE A CA 1
ATOM 1012 C C . PHE A 1 122 ? 8.82 -10.453 -4.652 1 95.19 122 PHE A C 1
ATOM 1014 O O . PHE A 1 122 ? 7.938 -10.711 -3.834 1 95.19 122 PHE A O 1
ATOM 1021 N N . ALA A 1 123 ? 8.609 -10.406 -5.898 1 96.88 123 ALA A N 1
ATOM 1022 C CA . ALA A 1 123 ? 7.258 -10.5 -6.445 1 96.88 123 ALA A CA 1
ATOM 1023 C C . ALA A 1 123 ? 6.652 -11.875 -6.176 1 96.88 123 ALA A C 1
ATOM 1025 O O . ALA A 1 123 ? 5.48 -11.984 -5.801 1 96.88 123 ALA A O 1
ATOM 1026 N N . ASP A 1 124 ? 7.391 -12.914 -6.258 1 97.69 124 ASP A N 1
ATOM 1027 C CA . ASP A 1 124 ? 6.906 -14.281 -6.09 1 97.69 124 ASP A CA 1
ATOM 1028 C C . ASP A 1 124 ? 6.469 -14.531 -4.648 1 97.69 124 ASP A C 1
ATOM 1030 O O . ASP A 1 124 ? 5.363 -15.023 -4.406 1 97.69 124 ASP A O 1
ATOM 1034 N N . TYR A 1 125 ? 7.332 -14.156 -3.75 1 96.38 125 TYR A N 1
ATOM 1035 C CA . TYR A 1 125 ? 7.07 -14.445 -2.344 1 96.38 125 TYR A CA 1
ATOM 1036 C C . TYR A 1 125 ? 5.898 -13.617 -1.829 1 96.38 125 TYR A C 1
ATOM 1038 O O . TYR A 1 125 ? 5.102 -14.094 -1.019 1 96.38 125 TYR A O 1
ATOM 1046 N N . MET A 1 126 ? 5.777 -12.422 -2.295 1 96.06 126 MET A N 1
ATOM 1047 C CA . MET A 1 126 ? 4.719 -11.531 -1.82 1 96.06 126 MET A CA 1
ATOM 1048 C C . MET A 1 126 ? 3.352 -12.008 -2.303 1 96.06 126 MET A C 1
ATOM 1050 O O . MET A 1 126 ? 2.352 -11.852 -1.603 1 96.06 126 MET A O 1
ATOM 1054 N N . ILE A 1 127 ? 3.344 -12.617 -3.469 1 96 127 ILE A N 1
ATOM 1055 C CA . ILE A 1 127 ? 2.031 -12.938 -4.02 1 96 127 ILE A CA 1
ATOM 1056 C C . ILE A 1 127 ? 1.697 -14.398 -3.75 1 96 127 ILE A C 1
ATOM 1058 O O . ILE A 1 127 ? 0.55 -14.82 -3.91 1 96 127 ILE A O 1
ATOM 1062 N N . TRP A 1 128 ? 2.617 -15.195 -3.324 1 96 128 TRP A N 1
ATOM 1063 C CA . TRP A 1 128 ? 2.473 -16.641 -3.17 1 96 128 TRP A CA 1
ATOM 1064 C C . TRP A 1 128 ? 1.295 -16.969 -2.264 1 96 128 TRP A C 1
ATOM 1066 O O . TRP A 1 128 ? 0.474 -17.828 -2.592 1 96 128 TRP A O 1
ATOM 1076 N N . PRO A 1 129 ? 1.105 -16.312 -1.09 1 93.19 129 PRO A N 1
ATOM 1077 C CA . PRO A 1 129 ? -0.003 -16.672 -0.203 1 93.19 129 PRO A CA 1
ATOM 1078 C C . PRO A 1 129 ? -1.363 -16.578 -0.889 1 93.19 129 PRO A C 1
ATOM 1080 O O . PRO A 1 129 ? -2.254 -17.391 -0.618 1 93.19 129 PRO A O 1
ATOM 1083 N N . PHE A 1 130 ? -1.5 -15.664 -1.774 1 92.31 130 PHE A N 1
ATOM 1084 C CA . PHE A 1 130 ? -2.764 -15.461 -2.473 1 92.31 130 PHE A CA 1
ATOM 1085 C C . PHE A 1 130 ? -3.01 -16.578 -3.479 1 92.31 130 PHE A C 1
ATOM 1087 O O . PHE A 1 130 ? -4.129 -17.078 -3.596 1 92.31 130 PHE A O 1
ATOM 1094 N N . PHE A 1 131 ? -1.967 -16.953 -4.137 1 94.12 131 PHE A N 1
ATOM 1095 C CA . PHE A 1 131 ? -2.088 -18.062 -5.09 1 94.12 131 PHE A CA 1
ATOM 1096 C C . PHE A 1 131 ? -2.289 -19.375 -4.367 1 94.12 131 PHE A C 1
ATOM 1098 O O . PHE A 1 131 ? -2.986 -20.266 -4.863 1 94.12 131 PHE A O 1
ATOM 1105 N N . CYS A 1 132 ? -1.669 -19.5 -3.229 1 93.12 132 CYS A N 1
ATOM 1106 C CA . CYS A 1 132 ? -1.888 -20.703 -2.426 1 93.12 132 CYS A CA 1
ATOM 1107 C C . CYS A 1 132 ? -3.363 -20.875 -2.088 1 93.12 132 CYS A C 1
ATOM 1109 O O . CYS A 1 132 ? -3.922 -21.953 -2.25 1 93.12 132 CYS A O 1
ATOM 1111 N N . ILE A 1 133 ? -3.971 -19.812 -1.73 1 90.62 133 ILE A N 1
ATOM 1112 C CA . ILE A 1 133 ? -5.395 -19.844 -1.403 1 90.62 133 ILE A CA 1
ATOM 1113 C C . ILE A 1 133 ? -6.199 -20.203 -2.648 1 90.62 133 ILE A C 1
ATOM 1115 O O . ILE A 1 133 ? -7.062 -21.094 -2.605 1 90.62 133 ILE A O 1
ATOM 1119 N N . ALA A 1 134 ? -5.895 -19.547 -3.705 1 92.69 134 ALA A N 1
ATOM 1120 C CA . ALA A 1 134 ? -6.648 -19.734 -4.938 1 92.69 134 ALA A CA 1
ATOM 1121 C C . ALA A 1 134 ? -6.508 -21.172 -5.438 1 92.69 134 ALA A C 1
ATOM 1123 O O . ALA A 1 134 ? -7.48 -21.781 -5.906 1 92.69 134 ALA A O 1
ATOM 1124 N N . PHE A 1 135 ? -5.352 -21.734 -5.312 1 93.25 135 PHE A N 1
ATOM 1125 C CA . PHE A 1 135 ? -5.098 -23.078 -5.84 1 93.25 135 PHE A CA 1
ATOM 1126 C C . PHE A 1 135 ? -5.59 -24.141 -4.871 1 93.25 135 PHE A C 1
ATOM 1128 O O . PHE A 1 135 ? -5.777 -25.297 -5.254 1 93.25 135 PHE A O 1
ATOM 1135 N N . CYS A 1 136 ? -5.832 -23.781 -3.639 1 92.5 136 CYS A N 1
ATOM 1136 C CA . CYS A 1 136 ? -6.379 -24.703 -2.652 1 92.5 136 CYS A CA 1
ATOM 1137 C C . CYS A 1 136 ? -7.898 -24.766 -2.752 1 92.5 136 CYS A C 1
ATOM 1139 O O . CYS A 1 136 ? -8.516 -25.734 -2.305 1 92.5 136 CYS A O 1
ATOM 1141 N N . ALA A 1 137 ? -8.516 -23.766 -3.299 1 91.94 137 ALA A N 1
ATOM 1142 C CA . ALA A 1 137 ? -9.977 -23.656 -3.334 1 91.94 137 ALA A CA 1
ATOM 1143 C C . ALA A 1 137 ? -10.594 -24.891 -3.988 1 91.94 137 ALA A C 1
ATOM 1145 O O . ALA A 1 137 ? -11.484 -25.531 -3.416 1 91.94 137 ALA A O 1
ATOM 1146 N N . PRO A 1 138 ? -10.07 -25.312 -5.133 1 92.69 138 PRO A N 1
ATOM 1147 C CA . PRO A 1 138 ? -10.664 -26.5 -5.766 1 92.69 138 PRO A CA 1
ATOM 1148 C C . PRO A 1 138 ? -10.391 -27.781 -4.992 1 92.69 138 PRO A C 1
ATOM 1150 O O . PRO A 1 138 ? -11.055 -28.797 -5.219 1 92.69 138 PRO A O 1
ATOM 1153 N N . VAL A 1 139 ? -9.398 -27.75 -4.152 1 90.62 139 VAL A N 1
ATOM 1154 C CA . VAL A 1 139 ? -9.109 -28.891 -3.295 1 90.62 139 VAL A CA 1
ATOM 1155 C C . VAL A 1 139 ? -10.156 -28.984 -2.188 1 90.62 139 VAL A C 1
ATOM 1157 O O . VAL A 1 139 ? -10.578 -30.078 -1.807 1 90.62 139 VAL A O 1
ATOM 1160 N N . ILE A 1 140 ? -10.578 -27.859 -1.757 1 88.75 140 ILE A N 1
ATOM 1161 C CA . ILE A 1 140 ? -11.539 -27.766 -0.665 1 88.75 140 ILE A CA 1
ATOM 1162 C C . ILE A 1 140 ? -12.961 -27.906 -1.213 1 88.75 140 ILE A C 1
ATOM 1164 O O . ILE A 1 140 ? -13.781 -28.625 -0.641 1 88.75 140 ILE A O 1
ATOM 1168 N N . PHE A 1 141 ? -13.164 -27.281 -2.27 1 90.31 141 PHE A N 1
ATOM 1169 C CA . PHE A 1 141 ? -14.477 -27.297 -2.916 1 90.31 141 PHE A CA 1
ATOM 1170 C C . PHE A 1 141 ? -14.406 -28.031 -4.25 1 90.31 141 PHE A C 1
ATOM 1172 O O . PHE A 1 141 ? -14.055 -27.438 -5.273 1 90.31 141 PHE A O 1
ATOM 1179 N N . LYS A 1 142 ? -14.914 -29.203 -4.355 1 88.81 142 LYS A N 1
ATOM 1180 C CA . LYS A 1 142 ? -14.703 -30.141 -5.457 1 88.81 142 LYS A CA 1
ATOM 1181 C C . LYS A 1 142 ? -15.516 -29.734 -6.684 1 88.81 142 LYS A C 1
ATOM 1183 O O . LYS A 1 142 ? -15.273 -30.234 -7.785 1 88.81 142 LYS A O 1
ATOM 1188 N N . ASP A 1 143 ? -16.406 -28.859 -6.469 1 88.5 143 ASP A N 1
ATOM 1189 C CA . ASP A 1 143 ? -17.219 -28.406 -7.598 1 88.5 143 ASP A CA 1
ATOM 1190 C C . ASP A 1 143 ? -16.484 -27.328 -8.406 1 88.5 143 ASP A C 1
ATOM 1192 O O . ASP A 1 143 ? -16.953 -26.938 -9.477 1 88.5 143 ASP A O 1
ATOM 1196 N N . LEU A 1 144 ? -15.367 -26.906 -7.93 1 92.94 144 LEU A N 1
ATOM 1197 C CA . LEU A 1 144 ? -14.562 -25.922 -8.641 1 92.94 144 LEU A CA 1
ATOM 1198 C C . LEU A 1 144 ? -13.531 -26.609 -9.539 1 92.94 144 LEU A C 1
ATOM 1200 O O . LEU A 1 144 ? -12.938 -27.609 -9.148 1 92.94 144 LEU A O 1
ATOM 1204 N N . LYS A 1 145 ? -13.391 -26 -10.688 1 92.88 145 LYS A N 1
ATOM 1205 C CA . LYS A 1 145 ? -12.398 -26.547 -11.617 1 92.88 145 LYS A CA 1
ATOM 1206 C C . LYS A 1 145 ? -11.008 -26.016 -11.312 1 92.88 145 LYS A C 1
ATOM 1208 O O . LYS A 1 145 ? -10.766 -24.812 -11.422 1 92.88 145 LYS A O 1
ATOM 1213 N N . ALA A 1 146 ? -10.062 -26.922 -11.047 1 93.69 146 ALA A N 1
ATOM 1214 C CA . ALA A 1 146 ? -8.688 -26.516 -10.781 1 93.69 146 ALA A CA 1
ATOM 1215 C C . ALA A 1 146 ? -8.008 -26.016 -12.055 1 93.69 146 ALA A C 1
ATOM 1217 O O . ALA A 1 146 ? -8.234 -26.562 -13.141 1 93.69 146 ALA A O 1
ATOM 1218 N N . PRO A 1 147 ? -7.125 -24.984 -11.883 1 94.94 147 PRO A N 1
ATOM 1219 C CA . PRO A 1 147 ? -6.348 -24.578 -13.055 1 94.94 147 PRO A CA 1
ATOM 1220 C C . PRO A 1 147 ? -5.473 -25.703 -13.602 1 94.94 147 PRO A C 1
ATOM 1222 O O . PRO A 1 147 ? -4.773 -26.375 -12.836 1 94.94 147 PRO A O 1
ATOM 1225 N N . SER A 1 148 ? -5.547 -25.938 -14.922 1 95.75 148 SER A N 1
ATOM 1226 C CA . SER A 1 148 ? -4.801 -27.016 -15.539 1 95.75 148 SER A CA 1
ATOM 1227 C C . SER A 1 148 ? -3.629 -26.484 -16.359 1 95.75 148 SER A C 1
ATOM 1229 O O . SER A 1 148 ? -3.615 -25.312 -16.75 1 95.75 148 SER A O 1
ATOM 1231 N N . SER A 1 149 ? -2.664 -27.359 -16.609 1 96.69 149 SER A N 1
ATOM 1232 C CA . SER A 1 149 ? -1.514 -27.016 -17.438 1 96.69 149 SER A CA 1
ATOM 1233 C C . SER A 1 149 ? -1.934 -26.719 -18.875 1 96.69 149 SER A C 1
ATOM 1235 O O . SER A 1 149 ? -1.21 -26.047 -19.609 1 96.69 149 SER A O 1
ATOM 1237 N N . GLU A 1 150 ? -3.031 -27.219 -19.266 1 96.25 150 GLU A N 1
ATOM 1238 C CA . GLU A 1 150 ? -3.553 -26.953 -20.609 1 96.25 150 GLU A CA 1
ATOM 1239 C C . GLU A 1 150 ? -4.035 -25.5 -20.719 1 96.25 150 GLU A C 1
ATOM 1241 O O . GLU A 1 150 ? -3.734 -24.828 -21.703 1 96.25 150 GLU A O 1
ATOM 1246 N N . ASP A 1 151 ? -4.754 -25.078 -19.703 1 96.5 151 ASP A N 1
ATOM 1247 C CA . ASP A 1 151 ? -5.348 -23.734 -19.734 1 96.5 151 ASP A CA 1
ATOM 1248 C C . ASP A 1 151 ? -4.34 -22.672 -19.297 1 96.5 151 ASP A C 1
ATOM 1250 O O . ASP A 1 151 ? -4.367 -21.547 -19.781 1 96.5 151 ASP A O 1
ATOM 1254 N N . PHE A 1 152 ? -3.518 -23.078 -18.328 1 97.81 152 PHE A N 1
ATOM 1255 C CA . PHE A 1 152 ? -2.596 -22.141 -17.703 1 97.81 152 PHE A CA 1
ATOM 1256 C C . PHE A 1 152 ? -1.206 -22.75 -17.578 1 97.81 152 PHE A C 1
ATOM 1258 O O . PHE A 1 152 ? -0.698 -22.906 -16.453 1 97.81 152 PHE A O 1
ATOM 1265 N N . PRO A 1 153 ? -0.555 -23.016 -18.688 1 98 153 PRO A N 1
ATOM 1266 C CA . PRO A 1 153 ? 0.719 -23.734 -18.641 1 98 153 PRO A CA 1
ATOM 1267 C C . PRO A 1 153 ? 1.785 -23 -17.828 1 98 153 PRO A C 1
ATOM 1269 O O . PRO A 1 153 ? 2.486 -23.609 -17.031 1 98 153 PRO A O 1
ATOM 1272 N N . ARG A 1 154 ? 1.922 -21.719 -17.984 1 98.19 154 ARG A N 1
ATOM 1273 C CA . ARG A 1 154 ? 2.971 -20.969 -17.297 1 98.19 154 ARG A CA 1
ATOM 1274 C C . ARG A 1 154 ? 2.658 -20.828 -15.812 1 98.19 154 ARG A C 1
ATOM 1276 O O . ARG A 1 154 ? 3.553 -20.953 -14.969 1 98.19 154 ARG A O 1
ATOM 1283 N N . LEU A 1 155 ? 1.408 -20.578 -15.555 1 97.75 155 LEU A N 1
ATOM 1284 C CA . LEU A 1 155 ? 0.991 -20.391 -14.164 1 97.75 155 LEU A CA 1
ATOM 1285 C C . LEU A 1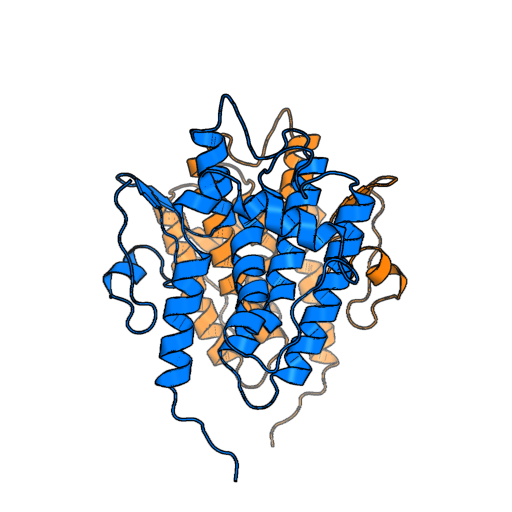 155 ? 1.173 -21.672 -13.367 1 97.75 155 LEU A C 1
ATOM 1287 O O . LEU A 1 155 ? 1.687 -21.641 -12.242 1 97.75 155 LEU A O 1
ATOM 1291 N N . VAL A 1 156 ? 0.737 -22.781 -13.945 1 97.75 156 VAL A N 1
ATOM 1292 C CA . VAL A 1 156 ? 0.867 -24.078 -13.273 1 97.75 156 VAL A CA 1
ATOM 1293 C C . VAL A 1 156 ? 2.344 -24.406 -13.086 1 97.75 156 VAL A C 1
ATOM 1295 O O . VAL A 1 156 ? 2.744 -24.891 -12.023 1 97.75 156 VAL A O 1
ATOM 1298 N N . GLN A 1 157 ? 3.094 -24.141 -14.094 1 97.75 157 GLN A N 1
ATOM 1299 C CA . GLN A 1 157 ? 4.531 -24.359 -13.977 1 97.75 157 GLN A CA 1
ATOM 1300 C C . GLN A 1 157 ? 5.121 -23.516 -12.844 1 97.75 157 GLN A C 1
ATOM 1302 O O . GLN A 1 157 ? 5.949 -24.016 -12.07 1 97.75 157 GLN A O 1
ATOM 1307 N N . TRP A 1 158 ? 4.746 -22.297 -12.75 1 98.25 158 TRP A N 1
ATOM 1308 C CA . TRP A 1 158 ? 5.215 -21.391 -11.703 1 98.25 158 TRP A CA 1
ATOM 1309 C C . TRP A 1 158 ? 4.82 -21.922 -10.32 1 98.25 158 TRP A C 1
ATOM 1311 O O . TRP A 1 158 ? 5.645 -21.953 -9.406 1 98.25 158 TRP A O 1
ATOM 1321 N N . VAL A 1 159 ? 3.57 -22.359 -10.195 1 97.31 159 VAL A N 1
ATOM 1322 C CA . VAL A 1 159 ? 3.074 -22.859 -8.922 1 97.31 159 VAL A CA 1
ATOM 1323 C C . VAL A 1 159 ? 3.867 -24.109 -8.508 1 97.31 159 VAL A C 1
ATOM 1325 O O . VAL A 1 159 ? 4.273 -24.234 -7.352 1 97.31 159 VAL A O 1
ATOM 1328 N N . GLU A 1 160 ? 4.105 -24.969 -9.469 1 96.5 160 GLU A N 1
ATOM 1329 C CA . GLU A 1 160 ? 4.879 -26.172 -9.195 1 96.5 160 GLU A CA 1
ATOM 1330 C C . GLU A 1 160 ? 6.309 -25.828 -8.781 1 96.5 160 GLU A C 1
ATOM 1332 O O . GLU A 1 160 ? 6.859 -26.453 -7.871 1 96.5 160 GLU A O 1
ATOM 1337 N N . ALA A 1 161 ? 6.867 -24.906 -9.461 1 97.5 161 ALA A N 1
ATOM 1338 C CA . ALA A 1 161 ? 8.219 -24.469 -9.117 1 97.5 161 ALA A CA 1
ATOM 1339 C C . ALA A 1 161 ? 8.25 -23.844 -7.719 1 97.5 161 ALA A C 1
ATOM 1341 O O . ALA A 1 161 ? 9.172 -24.125 -6.941 1 97.5 161 ALA A O 1
ATOM 1342 N N . MET A 1 162 ? 7.281 -23 -7.41 1 97.62 162 MET A N 1
ATOM 1343 C CA . MET A 1 162 ? 7.203 -22.391 -6.094 1 97.62 162 MET A CA 1
ATOM 1344 C C . MET A 1 162 ? 7.066 -23.438 -5 1 97.62 162 MET A C 1
ATOM 1346 O O . MET A 1 162 ? 7.699 -23.328 -3.947 1 97.62 162 MET A O 1
ATOM 1350 N N . LYS A 1 163 ? 6.281 -24.453 -5.262 1 95.75 163 LYS A N 1
ATOM 1351 C CA . LYS A 1 163 ? 6.039 -25.5 -4.277 1 95.75 163 LYS A CA 1
ATOM 1352 C C . LYS A 1 163 ? 7.316 -26.281 -3.973 1 95.75 163 LYS A C 1
ATOM 1354 O O . LYS A 1 163 ? 7.414 -26.953 -2.941 1 95.75 163 LYS A O 1
ATOM 1359 N N . LYS A 1 164 ? 8.289 -26.172 -4.828 1 95.81 164 LYS A N 1
ATOM 1360 C CA . LYS A 1 164 ? 9.555 -26.875 -4.641 1 95.81 164 LYS A CA 1
ATOM 1361 C C . LYS A 1 164 ? 10.586 -25.969 -3.979 1 95.81 164 LYS A C 1
ATOM 1363 O O . LYS A 1 164 ? 11.672 -26.422 -3.602 1 95.81 164 LYS A O 1
ATOM 1368 N N . ASN A 1 165 ? 10.273 -24.703 -3.885 1 95.69 165 ASN A N 1
ATOM 1369 C CA . ASN A 1 165 ? 11.172 -23.734 -3.262 1 95.69 165 ASN A CA 1
ATOM 1370 C C . ASN A 1 165 ? 11.32 -23.984 -1.765 1 95.69 165 ASN A C 1
ATOM 1372 O O . ASN A 1 165 ? 10.328 -24.219 -1.068 1 95.69 165 ASN A O 1
ATOM 1376 N N . LYS A 1 166 ? 12.523 -23.906 -1.236 1 94.31 166 LYS A N 1
ATOM 1377 C CA . LYS A 1 166 ? 12.836 -24.25 0.15 1 94.31 166 LYS A CA 1
ATOM 1378 C C . LYS A 1 166 ? 12.023 -23.391 1.118 1 94.31 166 LYS A C 1
ATOM 1380 O O . LYS A 1 166 ? 11.445 -23.906 2.078 1 94.31 166 LYS A O 1
ATOM 1385 N N . ALA A 1 167 ? 11.961 -22.125 0.927 1 91.94 167 ALA A N 1
ATOM 1386 C CA . ALA A 1 167 ? 11.242 -21.219 1.816 1 91.94 167 ALA A CA 1
ATOM 1387 C C . ALA A 1 167 ? 9.75 -21.531 1.832 1 91.94 167 ALA A C 1
ATOM 1389 O O . ALA A 1 167 ? 9.109 -21.484 2.885 1 91.94 167 ALA A O 1
ATOM 1390 N N . VAL A 1 168 ? 9.211 -21.859 0.705 1 94.69 168 VAL A N 1
ATOM 1391 C CA . VAL A 1 168 ? 7.797 -22.172 0.573 1 94.69 168 VAL A CA 1
ATOM 1392 C C . VAL A 1 168 ? 7.496 -23.5 1.283 1 94.69 168 VAL A C 1
ATOM 1394 O O . VAL A 1 168 ? 6.523 -23.594 2.035 1 94.69 168 VAL A O 1
ATOM 1397 N N . LEU A 1 169 ? 8.336 -24.438 1.075 1 93.81 169 LEU A N 1
ATOM 1398 C CA . LEU A 1 169 ? 8.172 -25.75 1.696 1 93.81 169 LEU A CA 1
ATOM 1399 C C . LEU A 1 169 ? 8.188 -25.625 3.217 1 93.81 169 LEU A C 1
ATOM 1401 O O . LEU A 1 169 ? 7.402 -26.297 3.898 1 93.81 169 LEU A O 1
ATOM 1405 N N . GLU A 1 170 ? 8.969 -24.797 3.703 1 91.75 170 GLU A N 1
ATOM 1406 C CA . GLU A 1 170 ? 9.141 -24.656 5.148 1 91.75 170 GLU A CA 1
ATOM 1407 C C . GLU A 1 170 ? 7.906 -24.031 5.793 1 91.75 170 GLU A C 1
ATOM 1409 O O . GLU A 1 170 ? 7.605 -24.312 6.957 1 91.75 170 GLU A O 1
ATOM 1414 N N . THR A 1 171 ? 7.191 -23.203 5.082 1 89.75 171 THR A N 1
ATOM 1415 C CA . THR A 1 171 ? 6.027 -22.531 5.656 1 89.75 171 THR A CA 1
ATOM 1416 C C . THR A 1 171 ? 4.832 -23.484 5.711 1 89.75 171 THR A C 1
ATOM 1418 O O . THR A 1 171 ? 3.914 -23.281 6.512 1 89.75 171 THR A O 1
ATOM 1421 N N . GLN A 1 172 ? 4.777 -24.469 4.801 1 86.69 172 GLN A N 1
ATOM 1422 C CA . GLN A 1 172 ? 3.674 -25.406 4.68 1 86.69 172 GLN A CA 1
ATOM 1423 C C . GLN A 1 172 ? 2.334 -24.688 4.582 1 86.69 172 GLN A C 1
ATOM 1425 O O . GLN A 1 172 ? 1.354 -25.094 5.211 1 86.69 172 GLN A O 1
ATOM 1430 N N . LEU A 1 173 ? 2.297 -23.688 3.881 1 89.19 173 LEU A N 1
ATOM 1431 C CA . LEU A 1 173 ? 1.136 -22.812 3.836 1 89.19 173 LEU A CA 1
ATOM 1432 C C . LEU A 1 173 ? -0.077 -23.531 3.268 1 89.19 173 LEU A C 1
ATOM 1434 O O . LEU A 1 173 ? -1.19 -23.391 3.779 1 89.19 173 LEU A O 1
ATOM 1438 N N . ASP A 1 174 ? 0.124 -24.312 2.229 1 90.06 174 ASP A N 1
ATOM 1439 C CA . ASP A 1 174 ? -0.972 -25.047 1.605 1 90.06 174 ASP A CA 1
ATOM 1440 C C . ASP A 1 174 ? -1.654 -25.969 2.609 1 90.06 174 ASP A C 1
ATOM 1442 O O . ASP A 1 174 ? -2.885 -26.047 2.66 1 90.06 174 ASP A O 1
ATOM 1446 N N . LYS A 1 175 ? -0.864 -26.609 3.383 1 89.56 175 LYS A N 1
ATOM 1447 C CA . LYS A 1 175 ? -1.406 -27.531 4.387 1 89.56 175 LYS A CA 1
ATOM 1448 C C . LYS A 1 175 ? -2.244 -26.781 5.418 1 89.56 175 LYS A C 1
ATOM 1450 O O . LYS A 1 175 ? -3.334 -27.219 5.781 1 89.56 175 LYS A O 1
ATOM 1455 N N . HIS A 1 176 ? -1.753 -25.672 5.855 1 87.44 176 HIS A N 1
ATOM 1456 C CA . HIS A 1 176 ? -2.461 -24.875 6.848 1 87.44 176 HIS A CA 1
ATOM 1457 C C . HIS A 1 176 ? -3.785 -24.359 6.293 1 87.44 176 HIS A C 1
ATOM 1459 O O . HIS A 1 176 ? -4.797 -24.344 7 1 87.44 176 HIS A O 1
ATOM 1465 N N . ILE A 1 177 ? -3.764 -23.984 5.066 1 87.44 177 ILE A N 1
ATOM 1466 C CA . ILE A 1 177 ? -4.957 -23.438 4.426 1 87.44 177 ILE A CA 1
ATOM 1467 C C . ILE A 1 177 ? -6.016 -24.531 4.293 1 87.44 177 ILE A C 1
ATOM 1469 O O . ILE A 1 177 ? -7.176 -24.328 4.656 1 87.44 177 ILE A O 1
ATOM 1473 N N . ILE A 1 178 ? -5.652 -25.641 3.838 1 88.12 178 ILE A N 1
ATOM 1474 C CA . ILE A 1 178 ? -6.578 -26.75 3.619 1 88.12 178 ILE A CA 1
ATOM 1475 C C . ILE A 1 178 ? -7.141 -27.219 4.957 1 88.12 178 ILE A C 1
ATOM 1477 O O . ILE A 1 178 ? -8.352 -27.422 5.09 1 88.12 178 ILE A O 1
ATOM 1481 N N . ASP A 1 179 ? -6.25 -27.281 5.93 1 86.56 179 ASP A N 1
ATOM 1482 C CA . ASP A 1 179 ? -6.684 -27.719 7.25 1 86.56 179 ASP A CA 1
ATOM 1483 C C . ASP A 1 179 ? -7.672 -26.734 7.867 1 86.56 179 ASP A C 1
ATOM 1485 O O . ASP A 1 179 ? -8.711 -27.141 8.391 1 86.56 179 ASP A O 1
ATOM 1489 N N . TYR A 1 180 ? -7.352 -25.578 7.734 1 81.81 180 TYR A N 1
ATOM 1490 C CA . TYR A 1 180 ? -8.18 -24.531 8.328 1 81.81 180 TYR A CA 1
ATOM 1491 C C . TYR A 1 180 ? -9.539 -24.453 7.637 1 81.81 180 TYR A C 1
ATOM 1493 O O . TYR A 1 180 ? -10.578 -24.484 8.297 1 81.81 180 TYR A O 1
ATOM 1501 N N . TRP A 1 181 ? -9.516 -24.469 6.398 1 83.38 181 TRP A N 1
ATOM 1502 C CA . TRP A 1 181 ? -10.742 -24.172 5.664 1 83.38 181 TRP A CA 1
ATOM 1503 C C . TRP A 1 181 ? -11.594 -25.422 5.504 1 83.38 181 TRP A C 1
ATOM 1505 O O . TRP A 1 181 ? -12.812 -25.344 5.348 1 83.38 181 TRP A O 1
ATOM 1515 N N . SER A 1 182 ? -10.945 -26.484 5.523 1 80.31 182 SER A N 1
ATOM 1516 C CA . SER A 1 182 ? -11.727 -27.719 5.527 1 80.31 182 SER A CA 1
ATOM 1517 C C . SER A 1 182 ? -12.516 -27.875 6.824 1 80.31 182 SER A C 1
ATOM 1519 O O . SER A 1 182 ? -13.641 -28.375 6.816 1 80.31 182 SER A O 1
ATOM 1521 N N . ARG A 1 183 ? -12.039 -27.391 7.898 1 74.56 183 ARG A N 1
ATOM 1522 C CA . ARG A 1 183 ? -12.719 -27.406 9.195 1 74.56 183 ARG A CA 1
ATOM 1523 C C . ARG A 1 183 ? -13.836 -26.375 9.234 1 74.56 183 ARG A C 1
ATOM 1525 O O . ARG A 1 183 ? -14.93 -26.656 9.734 1 74.56 183 ARG A O 1
ATOM 1532 N N . ALA A 1 184 ? -13.469 -25.25 8.688 1 67.19 184 ALA A N 1
ATOM 1533 C CA . ALA A 1 184 ? -14.422 -24.141 8.727 1 67.19 184 ALA A CA 1
ATOM 1534 C C . ALA A 1 184 ? -15.648 -24.438 7.871 1 67.19 184 ALA A C 1
ATOM 1536 O O . ALA A 1 184 ? -16.766 -24.062 8.227 1 67.19 184 ALA A O 1
ATOM 1537 N N . THR A 1 185 ? -15.398 -24.953 6.844 1 66.12 185 THR A N 1
ATOM 1538 C CA . THR A 1 185 ? -16.484 -25.281 5.938 1 66.12 185 THR A CA 1
ATOM 1539 C C . THR A 1 185 ? -17.312 -26.453 6.488 1 66.12 185 THR A C 1
ATOM 1541 O O . THR A 1 185 ? -18.516 -26.516 6.277 1 66.12 185 THR A O 1
ATOM 1544 N N . ASN A 1 186 ? -16.578 -27.312 7.145 1 58.09 186 ASN A N 1
ATOM 1545 C CA . ASN A 1 186 ? -17.328 -28.406 7.789 1 58.09 186 ASN A CA 1
ATOM 1546 C C . ASN A 1 186 ? -18.094 -27.906 9 1 58.09 186 ASN A C 1
ATOM 1548 O O . ASN A 1 186 ? -19.172 -28.422 9.305 1 58.09 186 ASN A O 1
ATOM 1552 N N . GLU A 1 187 ? -17.531 -26.953 9.812 1 48.91 187 GLU A N 1
ATOM 1553 C CA . GLU A 1 187 ? -18.234 -26.391 10.977 1 48.91 187 GLU A CA 1
ATOM 1554 C C . GLU A 1 187 ? -19.234 -25.328 10.555 1 48.91 187 GLU A C 1
ATOM 1556 O O . GLU A 1 187 ? -20.016 -24.859 11.383 1 48.91 187 GLU A O 1
ATOM 1561 N N . MET A 1 188 ? -19 -24.594 9.555 1 44.44 188 MET A N 1
ATOM 1562 C CA . MET A 1 188 ? -20.047 -23.688 9.078 1 44.44 188 MET A CA 1
ATOM 1563 C C . MET A 1 188 ? -21.281 -24.453 8.648 1 44.44 188 MET A C 1
ATOM 1565 O O . MET A 1 188 ? -21.203 -25.344 7.801 1 44.44 188 MET A O 1
ATOM 1569 N N . PRO A 1 189 ? -22.266 -24.609 9.477 1 36.38 189 PRO A N 1
ATOM 1570 C CA . PRO A 1 189 ? -23.5 -25.219 9.016 1 36.38 189 PRO A CA 1
ATOM 1571 C C . PRO A 1 189 ? -23.875 -24.812 7.59 1 36.38 189 PRO A C 1
ATOM 1573 O O . PRO A 1 189 ? -23.562 -23.703 7.164 1 36.38 189 PRO A O 1
ATOM 1576 N N . GLY A 1 190 ? -23.828 -25.688 6.625 1 33 190 GLY A N 1
ATOM 1577 C CA . GLY A 1 190 ? -24.438 -25.469 5.324 1 33 190 GLY A CA 1
ATOM 1578 C C . GLY A 1 190 ? -25.672 -24.594 5.383 1 33 190 GLY A C 1
ATOM 1579 O O . GLY A 1 190 ? -26.641 -24.922 6.082 1 33 190 GLY A O 1
ATOM 1580 N N . VAL A 1 191 ? -25.672 -23.328 5.484 1 33.5 191 VAL A N 1
ATOM 1581 C CA . VAL A 1 191 ? -26.938 -22.688 5.164 1 33.5 191 VAL A CA 1
ATOM 1582 C C . VAL A 1 191 ? -27.516 -23.297 3.879 1 33.5 191 VAL A C 1
ATOM 1584 O O . VAL A 1 191 ? -26.906 -23.172 2.812 1 33.5 191 VAL A O 1
ATOM 1587 N N . VAL A 1 192 ? -28.125 -24.406 3.904 1 26 192 VAL A N 1
ATOM 1588 C CA . VAL A 1 192 ? -29.031 -24.984 2.916 1 26 192 VAL A CA 1
ATOM 1589 C C . VAL A 1 192 ? -30.078 -23.953 2.506 1 26 192 VAL A C 1
ATOM 1591 O O . VAL A 1 192 ? -30.875 -23.5 3.336 1 26 192 VAL A O 1
ATOM 1594 N N . VAL A 1 193 ? -29.719 -23.016 1.622 1 24.89 193 VAL A N 1
ATOM 1595 C CA . VAL A 1 193 ? -30.875 -22.391 0.968 1 24.89 193 VAL A CA 1
ATOM 1596 C C . VAL A 1 193 ? -31.781 -23.453 0.37 1 24.89 193 VAL A C 1
ATOM 1598 O O . VAL A 1 193 ? -31.344 -24.234 -0.49 1 24.89 193 VAL A O 1
ATOM 1601 N N . ARG A 1 194 ? -32.844 -23.891 1.227 1 18.91 194 ARG A N 1
ATOM 1602 C CA . ARG A 1 194 ? -34.094 -24.359 0.644 1 18.91 194 ARG A CA 1
ATOM 1603 C C . ARG A 1 194 ? -34.906 -23.219 0.063 1 18.91 194 ARG A C 1
ATOM 1605 O O . ARG A 1 194 ? -34.969 -22.125 0.652 1 18.91 194 ARG A O 1
ATOM 1612 N N . TYR B 1 1 ? 8.461 18.078 -17.422 1 82.56 1 TYR B N 1
ATOM 1613 C CA . TYR B 1 1 ? 7.262 17.266 -17.281 1 82.56 1 TYR B CA 1
ATOM 1614 C C . TYR B 1 1 ? 6.094 17.859 -18.062 1 82.56 1 TYR B C 1
ATOM 1616 O O . TYR B 1 1 ? 5.949 19.078 -18.125 1 82.56 1 TYR B O 1
ATOM 1624 N N . GLU B 1 2 ? 5.547 17.016 -18.781 1 87.06 2 GLU B N 1
ATOM 1625 C CA . GLU B 1 2 ? 4.273 17.391 -19.391 1 87.06 2 GLU B CA 1
ATOM 1626 C C . GLU B 1 2 ? 3.098 16.875 -18.562 1 87.06 2 GLU B C 1
ATOM 1628 O O . GLU B 1 2 ? 3.031 15.688 -18.234 1 87.06 2 GLU B O 1
ATOM 1633 N N . PHE B 1 3 ? 2.299 17.828 -18.172 1 86.19 3 PHE B N 1
ATOM 1634 C CA . PHE B 1 3 ? 1.177 17.484 -17.312 1 86.19 3 PHE B CA 1
ATOM 1635 C C . PHE B 1 3 ? -0.102 17.328 -18.125 1 86.19 3 PHE B C 1
ATOM 1637 O O . PHE B 1 3 ? -0.456 18.203 -18.906 1 86.19 3 PHE B O 1
ATOM 1644 N N . ILE B 1 4 ? -0.727 16.156 -17.969 1 84.75 4 ILE B N 1
ATOM 1645 C CA . ILE B 1 4 ? -2.031 15.891 -18.562 1 84.75 4 ILE B CA 1
ATOM 1646 C C . ILE B 1 4 ? -3.078 15.734 -17.469 1 84.75 4 ILE B C 1
ATOM 1648 O O . ILE B 1 4 ? -2.988 14.82 -16.641 1 84.75 4 ILE B O 1
ATOM 1652 N N . TYR B 1 5 ? -4.008 16.609 -17.469 1 84.06 5 TYR B N 1
ATOM 1653 C CA . TYR B 1 5 ? -5.062 16.578 -16.453 1 84.06 5 TYR B CA 1
ATOM 1654 C C . TYR B 1 5 ? -6.238 15.727 -16.938 1 84.06 5 TYR B C 1
ATOM 1656 O O . TYR B 1 5 ? -6.633 15.797 -18.094 1 84.06 5 TYR B O 1
ATOM 1664 N N . VAL B 1 6 ? -6.691 14.852 -16.078 1 87 6 VAL B N 1
ATOM 1665 C CA . VAL B 1 6 ? -7.773 13.938 -16.406 1 87 6 VAL B CA 1
ATOM 1666 C C . VAL B 1 6 ? -9.016 14.273 -15.586 1 87 6 VAL B C 1
ATOM 1668 O O . VAL B 1 6 ? -8.922 14.539 -14.391 1 87 6 VAL B O 1
ATOM 1671 N N . ASP B 1 7 ? -10.172 14.344 -16.266 1 80.81 7 ASP B N 1
ATOM 1672 C CA . ASP B 1 7 ? -11.453 14.461 -15.578 1 80.81 7 ASP B CA 1
ATOM 1673 C C . ASP B 1 7 ? -11.852 13.133 -14.938 1 80.81 7 ASP B C 1
ATOM 1675 O O . ASP B 1 7 ? -12.148 12.164 -15.633 1 80.81 7 ASP B O 1
ATOM 1679 N N . LEU B 1 8 ? -11.875 13.148 -13.633 1 79.88 8 LEU B N 1
ATOM 1680 C CA . LEU B 1 8 ? -12.109 11.898 -12.922 1 79.88 8 LEU B CA 1
ATOM 1681 C C . LEU B 1 8 ? -13.586 11.516 -12.961 1 79.88 8 LEU B C 1
ATOM 1683 O O . LEU B 1 8 ? -13.945 10.375 -12.688 1 79.88 8 LEU B O 1
ATOM 1687 N N . GLU B 1 9 ? -14.398 12.414 -13.281 1 77.88 9 GLU B N 1
ATOM 1688 C CA . GLU B 1 9 ? -15.812 12.109 -13.453 1 77.88 9 GLU B CA 1
ATOM 1689 C C . GLU B 1 9 ? -16.078 11.438 -14.797 1 77.88 9 GLU B C 1
ATOM 1691 O O . GLU B 1 9 ? -16.969 10.594 -14.914 1 77.88 9 GLU B O 1
ATOM 1696 N N . LYS B 1 10 ? -15.477 11.945 -15.805 1 88.12 10 LYS B N 1
ATOM 1697 C CA . LYS B 1 10 ? -15.523 11.359 -17.141 1 88.12 10 LYS B CA 1
ATOM 1698 C C . LYS B 1 10 ? -14.133 10.922 -17.594 1 88.12 10 LYS B C 1
ATOM 1700 O O . LYS B 1 10 ? -13.477 11.617 -18.375 1 88.12 10 LYS B O 1
ATOM 1705 N N . LYS B 1 11 ? -13.68 9.781 -17.156 1 90.44 11 LYS B N 1
ATOM 1706 C CA . LYS B 1 11 ? -12.328 9.281 -17.406 1 90.44 11 LYS B CA 1
ATOM 1707 C C . LYS B 1 11 ? -12.156 8.883 -18.875 1 90.44 11 LYS B C 1
ATOM 1709 O O . LYS B 1 11 ? -12.969 8.133 -19.422 1 90.44 11 LYS B O 1
ATOM 1714 N N . PRO B 1 12 ? -11.242 9.43 -19.516 1 92.12 12 PRO B N 1
ATOM 1715 C CA . PRO B 1 12 ? -10.984 9.055 -20.906 1 92.12 12 PRO B CA 1
ATOM 1716 C C . PRO B 1 12 ? -10.555 7.594 -21.047 1 92.12 12 PRO B C 1
ATOM 1718 O O . PRO B 1 12 ? -9.914 7.043 -20.141 1 92.12 12 PRO B O 1
ATOM 1721 N N . GLU B 1 13 ? -10.797 7.012 -22.172 1 91.69 13 GLU B N 1
ATOM 1722 C CA . GLU B 1 13 ? -10.539 5.598 -22.438 1 91.69 13 GLU B CA 1
ATOM 1723 C C . GLU B 1 13 ? -9.039 5.297 -22.375 1 91.69 13 GLU B C 1
ATOM 1725 O O . GLU B 1 13 ? -8.641 4.223 -21.922 1 91.69 13 GLU B O 1
ATOM 1730 N N . TRP B 1 14 ? -8.266 6.262 -22.828 1 90.75 14 TRP B N 1
ATOM 1731 C CA . TRP B 1 14 ? -6.828 6.031 -22.906 1 90.75 14 TRP B CA 1
ATOM 1732 C C . TRP B 1 14 ? -6.227 5.883 -21.516 1 90.75 14 TRP B C 1
ATOM 1734 O O . TRP B 1 14 ? -5.137 5.32 -21.359 1 90.75 14 TRP B O 1
ATOM 1744 N N . LEU B 1 15 ? -6.871 6.422 -20.453 1 91.25 15 LEU B N 1
ATOM 1745 C CA . LEU B 1 15 ? -6.395 6.32 -19.078 1 91.25 15 LEU B CA 1
ATOM 1746 C C . LEU B 1 15 ? -6.309 4.863 -18.641 1 91.25 15 LEU B C 1
ATOM 1748 O O . LEU B 1 15 ? -5.348 4.461 -17.984 1 91.25 15 LEU B O 1
ATOM 1752 N N . PHE B 1 16 ? -7.234 4.07 -19.141 1 89.5 16 PHE B N 1
ATOM 1753 C CA . PHE B 1 16 ? -7.34 2.676 -18.719 1 89.5 16 PHE B CA 1
ATOM 1754 C C . PHE B 1 16 ? -6.293 1.821 -19.422 1 89.5 16 PHE B C 1
ATOM 1756 O O . PHE B 1 16 ? -5.977 0.721 -18.969 1 89.5 16 PHE B O 1
ATOM 1763 N N . LYS B 1 17 ? -5.762 2.307 -20.516 1 88.12 17 LYS B N 1
ATOM 1764 C CA . LYS B 1 17 ? -4.672 1.631 -21.203 1 88.12 17 LYS B CA 1
ATOM 1765 C C . LYS B 1 17 ? -3.361 1.769 -20.438 1 88.12 17 LYS B C 1
ATOM 1767 O O . LYS B 1 17 ? -2.506 0.882 -20.484 1 88.12 17 LYS B O 1
ATOM 1772 N N . LEU B 1 18 ? -3.314 2.885 -19.703 1 88.75 18 LEU B N 1
ATOM 1773 C CA . LEU B 1 18 ? -2.105 3.152 -18.938 1 88.75 18 LEU B CA 1
ATOM 1774 C C . LEU B 1 18 ? -2.191 2.518 -17.547 1 88.75 18 LEU B C 1
ATOM 1776 O O . LEU B 1 18 ? -1.204 1.973 -17.047 1 88.75 18 LEU B O 1
ATOM 1780 N N . ASN B 1 19 ? -3.338 2.549 -16.953 1 87.5 19 ASN B N 1
ATOM 1781 C CA . ASN B 1 19 ? -3.67 1.972 -15.656 1 87.5 19 ASN B CA 1
ATOM 1782 C C . ASN B 1 19 ? -5.078 1.381 -15.648 1 87.5 19 ASN B C 1
ATOM 1784 O O . ASN B 1 19 ? -6.062 2.119 -15.648 1 87.5 19 ASN B O 1
ATOM 1788 N N . SER B 1 20 ? -5.156 0.126 -15.555 1 82.94 20 SER B N 1
ATOM 1789 C CA . SER B 1 20 ? -6.422 -0.583 -15.719 1 82.94 20 SER B CA 1
ATOM 1790 C C . SER B 1 20 ? -7.426 -0.182 -14.641 1 82.94 20 SER B C 1
ATOM 1792 O O . SER B 1 20 ? -8.641 -0.287 -14.844 1 82.94 20 SER B O 1
ATOM 1794 N N . VAL B 1 21 ? -6.93 0.271 -13.516 1 81.75 21 VAL B N 1
ATOM 1795 C CA . VAL B 1 21 ? -7.824 0.664 -12.43 1 81.75 21 VAL B CA 1
ATOM 1796 C C . VAL B 1 21 ? -8.281 2.107 -12.633 1 81.75 21 VAL B C 1
ATOM 1798 O O . VAL B 1 21 ? -9.227 2.562 -11.992 1 81.75 21 VAL B O 1
ATOM 1801 N N . GLY B 1 22 ? -7.668 2.82 -13.5 1 86.81 22 GLY B N 1
ATOM 1802 C CA . GLY B 1 22 ? -8.094 4.156 -13.883 1 86.81 22 GLY B CA 1
ATOM 1803 C C . GLY B 1 22 ? -7.746 5.215 -12.852 1 86.81 22 GLY B C 1
ATOM 1804 O O . GLY B 1 22 ? -8.367 6.277 -12.812 1 86.81 22 GLY B O 1
ATOM 1805 N N . LYS B 1 23 ? -6.801 4.914 -12.023 1 87 23 LYS B N 1
ATOM 1806 C CA . LYS B 1 23 ? -6.426 5.875 -10.992 1 87 23 LYS B CA 1
ATOM 1807 C C . LYS B 1 23 ? -5.258 6.746 -11.453 1 87 23 LYS B C 1
ATOM 1809 O O . LYS B 1 23 ? -4.512 6.367 -12.359 1 87 23 LYS B O 1
ATOM 1814 N N . VAL B 1 24 ? -5.145 7.914 -11.016 1 89.25 24 VAL B N 1
ATOM 1815 C CA . VAL B 1 24 ? -4.047 8.859 -11.172 1 89.25 24 VAL B CA 1
ATOM 1816 C C . VAL B 1 24 ? -3.385 9.117 -9.82 1 89.25 24 VAL B C 1
ATOM 1818 O O . VAL B 1 24 ? -3.98 8.859 -8.773 1 89.25 24 VAL B O 1
ATOM 1821 N N . PRO B 1 25 ? -2.121 9.516 -9.805 1 92.5 25 PRO B N 1
ATOM 1822 C CA . PRO B 1 25 ? -1.258 9.969 -10.898 1 92.5 25 PRO B CA 1
ATOM 1823 C C . PRO B 1 25 ? -0.607 8.812 -11.656 1 92.5 25 PRO B C 1
ATOM 1825 O O . PRO B 1 25 ? -0.423 7.73 -11.094 1 92.5 25 PRO B O 1
ATOM 1828 N N . ILE B 1 26 ? -0.265 9.047 -12.906 1 94.25 26 ILE B N 1
ATOM 1829 C CA . ILE B 1 26 ? 0.476 8.148 -13.781 1 94.25 26 ILE B CA 1
ATOM 1830 C C . ILE B 1 26 ? 1.712 8.859 -14.328 1 94.25 26 ILE B C 1
ATOM 1832 O O . ILE B 1 26 ? 1.643 10.023 -14.719 1 94.25 26 ILE B O 1
ATOM 1836 N N . LEU B 1 27 ? 2.836 8.25 -14.25 1 95.31 27 LEU B N 1
ATOM 1837 C CA . LEU B 1 27 ? 4.066 8.711 -14.891 1 95.31 27 LEU B CA 1
ATOM 1838 C C . LEU B 1 27 ? 4.371 7.887 -16.141 1 95.31 27 LEU B C 1
ATOM 1840 O O . LEU B 1 27 ? 4.457 6.66 -16.078 1 95.31 27 LEU B O 1
ATOM 1844 N N . GLN B 1 28 ? 4.496 8.531 -17.188 1 93.44 28 GLN B N 1
ATOM 1845 C CA . GLN B 1 28 ? 4.898 7.883 -18.438 1 93.44 28 GLN B CA 1
ATOM 1846 C C . GLN B 1 28 ? 6.227 8.438 -18.938 1 93.44 28 GLN B C 1
ATOM 1848 O O . GLN B 1 28 ? 6.367 9.641 -19.141 1 93.44 28 GLN B O 1
ATOM 1853 N N . GLN B 1 29 ? 7.223 7.637 -18.953 1 92.81 29 GLN B N 1
ATOM 1854 C CA . GLN B 1 29 ? 8.531 7.949 -19.516 1 92.81 29 GLN B CA 1
ATOM 1855 C C . GLN B 1 29 ? 8.906 6.961 -20.625 1 92.81 29 GLN B C 1
ATOM 1857 O O . GLN B 1 29 ? 9.344 5.844 -20.344 1 92.81 29 GLN B O 1
ATOM 1862 N N . ASP B 1 30 ? 8.719 7.422 -21.922 1 89.25 30 ASP B N 1
ATOM 1863 C CA . ASP B 1 30 ? 8.961 6.527 -23.062 1 89.25 30 ASP B CA 1
ATOM 1864 C C . ASP B 1 30 ? 8.117 5.258 -22.938 1 89.25 30 ASP B C 1
ATOM 1866 O O . ASP B 1 30 ? 6.891 5.324 -22.922 1 89.25 30 ASP B O 1
ATOM 1870 N N . SER B 1 31 ? 8.773 4.18 -22.688 1 88.88 31 SER B N 1
ATOM 1871 C CA . SER B 1 31 ? 8.039 2.916 -22.641 1 88.88 31 SER B CA 1
ATOM 1872 C C . SER B 1 31 ? 7.68 2.543 -21.203 1 88.88 31 SER B C 1
ATOM 1874 O O . SER B 1 31 ? 6.984 1.552 -20.969 1 88.88 31 SER B O 1
ATOM 1876 N N . LYS B 1 32 ? 8.055 3.404 -20.312 1 91.25 32 LYS B N 1
ATOM 1877 C CA . LYS B 1 32 ? 7.805 3.111 -18.906 1 91.25 32 LYS B CA 1
ATOM 1878 C C . LYS B 1 32 ? 6.52 3.779 -18.422 1 91.25 32 LYS B C 1
ATOM 1880 O O . LYS B 1 32 ? 6.293 4.961 -18.688 1 91.25 32 LYS B O 1
ATOM 1885 N N . VAL B 1 33 ? 5.648 3.004 -17.828 1 93.38 33 VAL B N 1
ATOM 1886 C CA . VAL B 1 33 ? 4.43 3.523 -17.219 1 93.38 33 VAL B CA 1
ATOM 1887 C C . VAL B 1 33 ? 4.363 3.09 -15.75 1 93.38 33 VAL B C 1
ATOM 1889 O O . VAL B 1 33 ? 4.445 1.897 -15.445 1 93.38 33 VAL B O 1
ATOM 1892 N N . LEU B 1 34 ? 4.312 4.066 -14.914 1 94.94 34 LEU B N 1
ATOM 1893 C CA . LEU B 1 34 ? 4.219 3.805 -13.484 1 94.94 34 LEU B CA 1
ATOM 1894 C C . LEU B 1 34 ? 3.061 4.578 -12.867 1 94.94 34 LEU B C 1
ATOM 1896 O O . LEU B 1 34 ? 2.717 5.668 -13.328 1 94.94 34 LEU B O 1
ATOM 1900 N N . TYR B 1 35 ? 2.506 3.91 -11.891 1 93.25 35 TYR B N 1
ATOM 1901 C CA . TYR B 1 35 ? 1.428 4.555 -11.148 1 93.25 35 TYR B CA 1
ATOM 1902 C C . TYR B 1 35 ? 1.444 4.133 -9.68 1 93.25 35 TYR B C 1
ATOM 1904 O O . TYR B 1 35 ? 2.35 3.416 -9.242 1 93.25 35 TYR B O 1
ATOM 1912 N N . GLU B 1 36 ? 0.48 4.609 -8.898 1 91.31 36 GLU B N 1
ATOM 1913 C CA . GLU B 1 36 ? 0.417 4.5 -7.449 1 91.31 36 GLU B CA 1
ATOM 1914 C C . GLU B 1 36 ? 1.347 5.504 -6.777 1 91.31 36 GLU B C 1
ATOM 1916 O O . GLU B 1 36 ? 2.547 5.531 -7.055 1 91.31 36 GLU B O 1
ATOM 1921 N N . SER B 1 37 ? 0.949 6.215 -5.883 1 92.12 37 SER B N 1
ATOM 1922 C CA . SER B 1 37 ? 1.625 7.375 -5.316 1 92.12 37 SER B CA 1
ATOM 1923 C C . SER B 1 37 ? 2.924 6.98 -4.621 1 92.12 37 SER B C 1
ATOM 1925 O O . SER B 1 37 ? 3.971 7.582 -4.859 1 92.12 37 SER B O 1
ATOM 1927 N N . MET B 1 38 ? 2.834 5.957 -3.811 1 93.75 38 MET B N 1
ATOM 1928 C CA . MET B 1 38 ? 4.02 5.531 -3.072 1 93.75 38 MET B CA 1
ATOM 1929 C C . MET B 1 38 ? 5.09 4.996 -4.02 1 93.75 38 MET B C 1
ATOM 1931 O O . MET B 1 38 ? 6.27 5.312 -3.871 1 93.75 38 MET B O 1
ATOM 1935 N N . VAL B 1 39 ? 4.676 4.234 -5.012 1 95.25 39 VAL B N 1
ATOM 1936 C CA . VAL B 1 39 ? 5.582 3.645 -5.988 1 95.25 39 VAL B CA 1
ATOM 1937 C C . VAL B 1 39 ? 6.258 4.746 -6.801 1 95.25 39 VAL B C 1
ATOM 1939 O O . VAL B 1 39 ? 7.473 4.719 -7.004 1 95.25 39 VAL B O 1
ATOM 1942 N N . LEU B 1 40 ? 5.477 5.676 -7.211 1 95.06 40 LEU B N 1
ATOM 1943 C CA . LEU B 1 40 ? 5.988 6.793 -8 1 95.06 40 LEU B CA 1
ATOM 1944 C C . LEU B 1 40 ? 7.008 7.602 -7.203 1 95.06 40 LEU B C 1
ATOM 1946 O O . LEU B 1 40 ? 8.07 7.945 -7.719 1 95.06 40 LEU B O 1
ATOM 1950 N N . PHE B 1 41 ? 6.676 7.895 -5.992 1 95.31 41 PHE B N 1
ATOM 1951 C CA . PHE B 1 41 ? 7.57 8.68 -5.145 1 95.31 41 PHE B CA 1
ATOM 1952 C C . PHE B 1 41 ? 8.914 7.973 -4.977 1 95.31 41 PHE B C 1
ATOM 1954 O O . PHE B 1 41 ? 9.969 8.578 -5.18 1 95.31 41 PHE B O 1
ATOM 1961 N N . GLU B 1 42 ? 8.852 6.688 -4.648 1 95.12 42 GLU B N 1
ATOM 1962 C CA . GLU B 1 42 ? 10.07 5.918 -4.438 1 95.12 42 GLU B CA 1
ATOM 1963 C C . GLU B 1 42 ? 10.906 5.84 -5.715 1 95.12 42 GLU B C 1
ATOM 1965 O O . GLU B 1 42 ? 12.125 6.02 -5.68 1 95.12 42 GLU B O 1
ATOM 1970 N N . TYR B 1 43 ? 10.242 5.633 -6.848 1 96 43 TYR B N 1
ATOM 1971 C CA . TYR B 1 43 ? 10.922 5.547 -8.133 1 96 43 TYR B CA 1
ATOM 1972 C C . TYR B 1 43 ? 11.648 6.848 -8.461 1 96 43 TYR B C 1
ATOM 1974 O O . TYR B 1 43 ? 12.828 6.836 -8.812 1 96 43 TYR B O 1
ATOM 1982 N N . LEU B 1 44 ? 11.008 7.988 -8.266 1 94.19 44 LEU B N 1
ATOM 1983 C CA . LEU B 1 44 ? 11.57 9.297 -8.594 1 94.19 44 LEU B CA 1
ATOM 1984 C C . LEU B 1 44 ? 12.711 9.648 -7.648 1 94.19 44 LEU B C 1
ATOM 1986 O O . LEU B 1 44 ? 13.742 10.18 -8.078 1 94.19 44 LEU B O 1
ATOM 1990 N N . ASP B 1 45 ? 12.461 9.328 -6.395 1 95.31 45 ASP B N 1
ATOM 1991 C CA . ASP B 1 45 ? 13.484 9.633 -5.406 1 95.31 45 ASP B CA 1
ATOM 1992 C C . ASP B 1 45 ? 14.758 8.828 -5.672 1 95.31 45 ASP B C 1
ATOM 1994 O O . ASP B 1 45 ? 15.859 9.375 -5.645 1 95.31 45 ASP B O 1
ATOM 1998 N N . GLU B 1 46 ? 14.625 7.535 -5.949 1 92.88 46 GLU B N 1
ATOM 1999 C CA . GLU B 1 46 ? 15.758 6.641 -6.164 1 92.88 46 GLU B CA 1
ATOM 2000 C C . GLU B 1 46 ? 16.438 6.93 -7.496 1 92.88 46 GLU B C 1
ATOM 2002 O O . GLU B 1 46 ? 17.656 6.758 -7.625 1 92.88 46 GLU B O 1
ATOM 2007 N N . THR B 1 47 ? 15.68 7.367 -8.461 1 93 47 THR B N 1
ATOM 2008 C CA . THR B 1 47 ? 16.203 7.578 -9.805 1 93 47 THR B CA 1
ATOM 2009 C C . THR B 1 47 ? 16.859 8.953 -9.922 1 93 47 THR B C 1
ATOM 2011 O O . THR B 1 47 ? 17.906 9.102 -10.555 1 93 47 THR B O 1
ATOM 2014 N N . TYR B 1 48 ? 16.234 9.891 -9.234 1 90.69 48 TYR B N 1
ATOM 2015 C CA . TYR B 1 48 ? 16.656 11.258 -9.516 1 90.69 48 TYR B CA 1
ATOM 2016 C C . TYR B 1 48 ? 17.125 11.953 -8.25 1 90.69 48 TYR B C 1
ATOM 2018 O O . TYR B 1 48 ? 17.703 13.047 -8.305 1 90.69 48 TYR B O 1
ATOM 2026 N N . GLY B 1 49 ? 16.859 11.328 -7.055 1 82.06 49 GLY B N 1
ATOM 2027 C CA . GLY B 1 49 ? 17.094 12 -5.785 1 82.06 49 GLY B CA 1
ATOM 2028 C C . GLY B 1 49 ? 18.531 11.852 -5.297 1 82.06 49 GLY B C 1
ATOM 2029 O O . GLY B 1 49 ? 18.828 12.148 -4.137 1 82.06 49 GLY B O 1
ATOM 2030 N N . ALA B 1 50 ? 19.5 11.328 -6.012 1 71.62 50 ALA B N 1
ATOM 2031 C CA . ALA B 1 50 ? 20.828 10.875 -5.641 1 71.62 50 ALA B CA 1
ATOM 2032 C C . ALA B 1 50 ? 21.484 11.828 -4.645 1 71.62 50 ALA B C 1
ATOM 2034 O O . ALA B 1 50 ? 22 11.406 -3.607 1 71.62 50 ALA B O 1
ATOM 2035 N N . GLU B 1 51 ? 21.422 13.016 -4.77 1 76.81 51 GLU B N 1
ATOM 2036 C CA . GLU B 1 51 ? 22.172 13.914 -3.896 1 76.81 51 GLU B CA 1
ATOM 2037 C C . GLU B 1 51 ? 21.344 14.305 -2.67 1 76.81 51 GLU B C 1
ATOM 2039 O O . GLU B 1 51 ? 21.906 14.617 -1.617 1 76.81 51 GLU B O 1
ATOM 2044 N N . ASN B 1 52 ? 20.047 14.164 -2.744 1 82.88 52 ASN B N 1
ATOM 2045 C CA . ASN B 1 52 ? 19.141 14.578 -1.674 1 82.88 52 ASN B CA 1
ATOM 2046 C C . ASN B 1 52 ? 17.906 13.68 -1.596 1 82.88 52 ASN B C 1
ATOM 2048 O O . ASN B 1 52 ? 16.797 14.109 -1.904 1 82.88 52 ASN B O 1
ATOM 2052 N N . LEU B 1 53 ? 18.219 12.477 -1.063 1 85.25 53 LEU B N 1
ATOM 2053 C CA . LEU B 1 53 ? 17.109 11.539 -0.955 1 85.25 53 LEU B CA 1
ATOM 2054 C C . LEU B 1 53 ? 16.109 12 0.105 1 85.25 53 LEU B C 1
ATOM 2056 O O . LEU B 1 53 ? 16.516 12.391 1.206 1 85.25 53 LEU B O 1
ATOM 2060 N N . LEU B 1 54 ? 14.945 12.016 -0.245 1 93 54 LEU B N 1
ATOM 2061 C CA . LEU B 1 54 ? 13.859 12.375 0.669 1 93 54 LEU B CA 1
ATOM 2062 C C . LEU B 1 54 ? 13.484 11.195 1.559 1 93 54 LEU B C 1
ATOM 2064 O O . LEU B 1 54 ? 13.047 11.383 2.693 1 93 54 LEU B O 1
ATOM 2068 N N . ILE B 1 55 ? 13.648 10.039 0.983 1 94.19 55 ILE B N 1
ATOM 2069 C CA . ILE B 1 55 ? 13.383 8.82 1.738 1 94.19 55 ILE B CA 1
ATOM 2070 C C . ILE B 1 55 ? 14.57 8.492 2.637 1 94.19 55 ILE B C 1
ATOM 2072 O O . ILE B 1 55 ? 15.719 8.531 2.193 1 94.19 55 ILE B O 1
ATOM 2076 N N . PRO B 1 56 ? 14.266 8.211 3.904 1 93 56 PRO B N 1
ATOM 2077 C CA . PRO B 1 56 ? 15.359 7.883 4.816 1 93 56 PRO B CA 1
ATOM 2078 C C . PRO B 1 56 ? 16.203 6.715 4.324 1 93 56 PRO B C 1
ATOM 2080 O O . PRO B 1 56 ? 15.672 5.742 3.781 1 93 56 PRO B O 1
ATOM 2083 N N . ALA B 1 57 ? 17.531 6.773 4.566 1 90.06 57 ALA B N 1
ATOM 2084 C CA . ALA B 1 57 ? 18.453 5.695 4.207 1 90.06 57 ALA B CA 1
ATOM 2085 C C . ALA B 1 57 ? 18.359 4.539 5.195 1 90.06 57 ALA B C 1
ATOM 2087 O O . ALA B 1 57 ? 18.547 3.377 4.824 1 90.06 57 ALA B O 1
ATOM 2088 N N . ASP B 1 58 ? 18.125 4.922 6.461 1 93.5 58 ASP B N 1
ATOM 2089 C CA . ASP B 1 58 ? 17.984 3.896 7.488 1 93.5 58 ASP B CA 1
ATOM 2090 C C . ASP B 1 58 ? 16.703 3.084 7.27 1 93.5 58 ASP B C 1
ATOM 2092 O O . ASP B 1 58 ? 15.609 3.639 7.242 1 93.5 58 ASP B O 1
ATOM 2096 N N . PRO B 1 59 ? 16.812 1.738 7.148 1 94.19 59 PRO B N 1
ATOM 2097 C CA . PRO B 1 59 ? 15.656 0.905 6.816 1 94.19 59 PRO B CA 1
ATOM 2098 C C . PRO B 1 59 ? 14.531 1.02 7.844 1 94.19 59 PRO B C 1
ATOM 2100 O O . PRO B 1 59 ? 13.352 0.972 7.484 1 94.19 59 PRO B O 1
ATOM 2103 N N . TYR B 1 60 ? 14.898 1.148 9.031 1 95 60 TYR B N 1
ATOM 2104 C CA . TYR B 1 60 ? 13.867 1.231 10.062 1 95 60 TYR B CA 1
ATOM 2105 C C . TYR B 1 60 ? 13.133 2.564 9.984 1 95 60 TYR B C 1
ATOM 2107 O O . TYR B 1 60 ? 11.906 2.609 10.094 1 95 60 TYR B O 1
ATOM 2115 N N . CYS B 1 61 ? 13.875 3.66 9.82 1 93.44 61 CYS B N 1
ATOM 2116 C CA . CYS B 1 61 ? 13.258 4.977 9.68 1 93.44 61 CYS B CA 1
ATOM 2117 C C . CYS B 1 61 ? 12.352 5.027 8.461 1 93.44 61 CYS B C 1
ATOM 2119 O O . CYS B 1 61 ? 11.258 5.594 8.516 1 93.44 61 CYS B O 1
ATOM 2121 N N . LYS B 1 62 ? 12.781 4.406 7.422 1 95.31 62 LYS B N 1
ATOM 2122 C CA . LYS B 1 62 ? 11.984 4.309 6.207 1 95.31 62 LYS B CA 1
ATOM 2123 C C . LYS B 1 62 ? 10.688 3.543 6.461 1 95.31 62 LYS B C 1
ATOM 2125 O O . LYS B 1 62 ? 9.609 3.982 6.047 1 95.31 62 LYS B O 1
ATOM 2130 N N . ALA B 1 63 ? 10.805 2.455 7.125 1 96.31 63 ALA B N 1
ATOM 2131 C CA . ALA B 1 63 ? 9.648 1.623 7.449 1 96.31 63 ALA B CA 1
ATOM 2132 C C . ALA B 1 63 ? 8.656 2.385 8.312 1 96.31 63 ALA B C 1
ATOM 2134 O O . ALA B 1 63 ? 7.445 2.338 8.07 1 96.31 63 ALA B O 1
ATOM 2135 N N . LYS B 1 64 ? 9.125 3.055 9.234 1 93.62 64 LYS B N 1
ATOM 2136 C CA . LYS B 1 64 ? 8.273 3.826 10.141 1 93.62 64 LYS B CA 1
ATOM 2137 C C . LYS B 1 64 ? 7.504 4.906 9.383 1 93.62 64 LYS B C 1
ATOM 2139 O O . LYS B 1 64 ? 6.316 5.129 9.633 1 93.62 64 LYS B O 1
ATOM 2144 N N . ASP B 1 65 ? 8.188 5.562 8.5 1 95.25 65 ASP B N 1
ATOM 2145 C CA . ASP B 1 65 ? 7.539 6.594 7.695 1 95.25 65 ASP B CA 1
ATOM 2146 C C . ASP B 1 65 ? 6.441 5.992 6.816 1 95.25 65 ASP B C 1
ATOM 2148 O O . ASP B 1 65 ? 5.348 6.551 6.711 1 95.25 65 ASP B O 1
ATOM 2152 N N . LYS B 1 66 ? 6.754 4.887 6.227 1 95.75 66 LYS B N 1
ATOM 2153 C CA . LYS B 1 66 ? 5.77 4.238 5.367 1 95.75 66 LYS B CA 1
ATOM 2154 C C . LYS B 1 66 ? 4.539 3.807 6.164 1 95.75 66 LYS B C 1
ATOM 2156 O O . LYS B 1 66 ? 3.41 3.949 5.695 1 95.75 66 LYS B O 1
ATOM 2161 N N . LEU B 1 67 ? 4.785 3.283 7.316 1 94.31 67 LEU B N 1
ATOM 2162 C CA . LEU B 1 67 ? 3.68 2.896 8.188 1 94.31 67 LEU B CA 1
ATOM 2163 C C . LEU B 1 67 ? 2.846 4.113 8.578 1 94.31 67 LEU B C 1
ATOM 2165 O O . LEU B 1 67 ? 1.614 4.051 8.578 1 94.31 67 LEU B O 1
ATOM 2169 N N . PHE B 1 68 ? 3.545 5.156 8.906 1 93.69 68 PHE B N 1
ATOM 2170 C CA . PHE B 1 68 ? 2.857 6.387 9.273 1 93.69 68 PHE B CA 1
ATOM 2171 C C . PHE B 1 68 ? 2.018 6.91 8.109 1 93.69 68 PHE B C 1
ATOM 2173 O O . PHE B 1 68 ? 0.873 7.324 8.305 1 93.69 68 PHE B O 1
ATOM 2180 N N . ILE B 1 69 ? 2.514 6.875 6.93 1 94.19 69 ILE B N 1
ATOM 2181 C 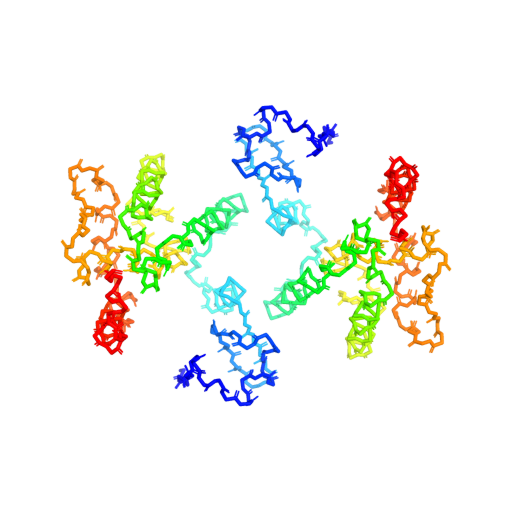CA . ILE B 1 69 ? 1.803 7.301 5.727 1 94.19 69 ILE B CA 1
ATOM 2182 C C . ILE B 1 69 ? 0.552 6.445 5.539 1 94.19 69 ILE B C 1
ATOM 2184 O O . ILE B 1 69 ? -0.524 6.969 5.234 1 94.19 69 ILE B O 1
ATOM 2188 N N . ASP B 1 70 ? 0.771 5.195 5.73 1 90.12 70 ASP B N 1
ATOM 2189 C CA . ASP B 1 70 ? -0.366 4.285 5.625 1 90.12 70 ASP B CA 1
ATOM 2190 C C . ASP B 1 70 ? -1.449 4.637 6.641 1 90.12 70 ASP B C 1
ATOM 2192 O O . ASP B 1 70 ? -2.637 4.652 6.309 1 90.12 70 ASP B O 1
ATOM 2196 N N . VAL B 1 71 ? -1.069 4.91 7.812 1 88.44 71 VAL B N 1
ATOM 2197 C CA . VAL B 1 71 ? -1.991 5.285 8.883 1 88.44 71 VAL B CA 1
ATOM 2198 C C . VAL B 1 71 ? -2.754 6.547 8.484 1 88.44 71 VAL B C 1
ATOM 2200 O O . VAL B 1 71 ? -3.979 6.605 8.617 1 88.44 71 VAL B O 1
ATOM 2203 N N . VAL B 1 72 ? -2.061 7.504 8 1 91.19 72 VAL B N 1
ATOM 2204 C CA . VAL B 1 72 ? -2.668 8.781 7.648 1 91.19 72 VAL B CA 1
ATOM 2205 C C . VAL B 1 72 ? -3.631 8.594 6.48 1 91.19 72 VAL B C 1
ATOM 2207 O O . VAL B 1 72 ? -4.762 9.086 6.512 1 91.19 72 VAL B O 1
ATOM 2210 N N . THR B 1 73 ? -3.197 7.879 5.488 1 86.75 73 THR B N 1
ATOM 2211 C CA . THR B 1 73 ? -3.996 7.688 4.285 1 86.75 73 THR B CA 1
ATOM 2212 C C . THR B 1 73 ? -5.285 6.934 4.605 1 86.75 73 THR B C 1
ATOM 2214 O O . THR B 1 73 ? -6.344 7.242 4.055 1 86.75 73 THR B O 1
ATOM 2217 N N . ASN B 1 74 ? -5.203 6.031 5.48 1 79.81 74 ASN B N 1
ATOM 2218 C CA . ASN B 1 74 ? -6.387 5.273 5.883 1 79.81 74 ASN B CA 1
ATOM 2219 C C . ASN B 1 74 ? -7.301 6.098 6.785 1 79.81 74 ASN B C 1
ATOM 2221 O O . ASN B 1 74 ? -8.523 5.922 6.766 1 79.81 74 ASN B O 1
ATOM 2225 N N . ALA B 1 75 ? -6.715 6.953 7.527 1 81.44 75 ALA B N 1
ATOM 2226 C CA . ALA B 1 75 ? -7.465 7.777 8.477 1 81.44 75 ALA B CA 1
ATOM 2227 C C . ALA B 1 75 ? -8.195 8.906 7.762 1 81.44 75 ALA B C 1
ATOM 2229 O O . ALA B 1 75 ? -9.109 9.516 8.32 1 81.44 75 ALA B O 1
ATOM 2230 N N . PHE B 1 76 ? -7.848 9.18 6.535 1 77.75 76 PHE B N 1
ATOM 2231 C CA . PHE B 1 76 ? -8.336 10.398 5.906 1 77.75 76 PHE B CA 1
ATOM 2232 C C . PHE B 1 76 ? -9.641 10.141 5.164 1 77.75 76 PHE B C 1
ATOM 2234 O O . PHE B 1 76 ? -10.242 11.07 4.617 1 77.75 76 PHE B O 1
ATOM 2241 N N . MET B 1 77 ? -10.148 9 5.289 1 76.69 77 MET B N 1
ATOM 2242 C CA . MET B 1 77 ? -11.43 8.703 4.66 1 76.69 77 MET B CA 1
ATOM 2243 C C . MET B 1 77 ? -12.516 9.648 5.172 1 76.69 77 MET B C 1
ATOM 2245 O O . MET B 1 77 ? -13.305 10.18 4.383 1 76.69 77 MET B O 1
ATOM 2249 N N . PRO B 1 78 ? -12.492 10.086 6.375 1 76.38 78 PRO B N 1
ATOM 2250 C CA . PRO B 1 78 ? -13.492 11.031 6.863 1 76.38 78 PRO B CA 1
ATOM 2251 C C . PRO B 1 78 ? -13.391 12.398 6.195 1 76.38 78 PRO B C 1
ATOM 2253 O O . PRO B 1 78 ? -14.414 13.008 5.855 1 76.38 78 PRO B O 1
ATOM 2256 N N . ALA B 1 79 ? -12.211 12.898 5.996 1 78.94 79 ALA B N 1
ATOM 2257 C CA . ALA B 1 79 ? -12.039 14.211 5.383 1 78.94 79 ALA B CA 1
ATOM 2258 C C . ALA B 1 79 ? -12.609 14.234 3.965 1 78.94 79 ALA B C 1
ATOM 2260 O O . ALA B 1 79 ? -13.266 15.195 3.564 1 78.94 79 ALA B O 1
ATOM 2261 N N . LEU B 1 80 ? -12.359 13.227 3.32 1 81.5 80 LEU B N 1
ATOM 2262 C CA . LEU B 1 80 ? -12.898 13.125 1.968 1 81.5 80 LEU B CA 1
ATOM 2263 C C . LEU B 1 80 ? -14.414 12.984 1.995 1 81.5 80 LEU B C 1
ATOM 2265 O O . LEU B 1 80 ? -15.109 13.594 1.179 1 81.5 80 LEU B O 1
ATOM 2269 N N . LYS B 1 81 ? -14.891 12.258 2.945 1 84.31 81 LYS B N 1
ATOM 2270 C CA . LYS B 1 81 ? -16.328 12.055 3.09 1 84.31 81 LYS B CA 1
ATOM 2271 C C . LYS B 1 81 ? -17.047 13.375 3.385 1 84.31 81 LYS B C 1
ATOM 2273 O O . LYS B 1 81 ? -18.172 13.594 2.936 1 84.31 81 LYS B O 1
ATOM 2278 N N . ILE B 1 82 ? -16.406 14.18 4.129 1 84.81 82 ILE B N 1
ATOM 2279 C CA . ILE B 1 82 ? -16.969 15.469 4.492 1 84.81 82 ILE B CA 1
ATOM 2280 C C . ILE B 1 82 ? -17.281 16.266 3.23 1 84.81 82 ILE B C 1
ATOM 2282 O O . ILE B 1 82 ? -18.312 16.953 3.154 1 84.81 82 ILE B O 1
ATOM 2286 N N . MET B 1 83 ? -16.469 16.109 2.271 1 83 83 MET B N 1
ATOM 2287 C CA . MET B 1 83 ? -16.625 16.875 1.037 1 83 83 MET B CA 1
ATOM 2288 C C . MET B 1 83 ? -17.797 16.359 0.216 1 83 83 MET B C 1
ATOM 2290 O O . MET B 1 83 ? -18.469 17.141 -0.47 1 83 83 MET B O 1
ATOM 2294 N N . TYR B 1 84 ? -18.047 15.086 0.404 1 79.25 84 TYR B N 1
ATOM 2295 C CA . TYR B 1 84 ? -19.078 14.477 -0.44 1 79.25 84 TYR B CA 1
ATOM 2296 C C . TYR B 1 84 ? -20.406 14.398 0.29 1 79.25 84 TYR B C 1
ATOM 2298 O O . TYR B 1 84 ? -21.469 14.383 -0.342 1 79.25 84 TYR B O 1
ATOM 2306 N N . LYS B 1 85 ? -20.328 14.18 1.614 1 73.31 85 LYS B N 1
ATOM 2307 C CA . LYS B 1 85 ? -21.562 13.914 2.365 1 73.31 85 LYS B CA 1
ATOM 2308 C C . LYS B 1 85 ? -21.969 15.133 3.182 1 73.31 85 LYS B C 1
ATOM 2310 O O . LYS B 1 85 ? -21.172 15.68 3.945 1 73.31 85 LYS B O 1
ATOM 2315 N N . SER B 1 86 ? -23.219 15.445 3.105 1 71.38 86 SER B N 1
ATOM 2316 C CA . SER B 1 86 ? -23.672 16.672 3.76 1 71.38 86 SER B CA 1
ATOM 2317 C C . SER B 1 86 ? -24.469 16.344 5.027 1 71.38 86 SER B C 1
ATOM 2319 O O . SER B 1 86 ? -24.422 17.109 5.996 1 71.38 86 SER B O 1
ATOM 2321 N N . GLU B 1 87 ? -25.078 15.266 5.113 1 76.5 87 GLU B N 1
ATOM 2322 C CA . GLU B 1 87 ? -26.047 15.055 6.188 1 76.5 87 GLU B CA 1
ATOM 2323 C C . GLU B 1 87 ? -25.344 14.742 7.504 1 76.5 87 GLU B C 1
ATOM 2325 O O . GLU B 1 87 ? -25.844 15.078 8.578 1 76.5 87 GLU B O 1
ATOM 2330 N N . ASN B 1 88 ? -24.203 14.281 7.516 1 85.88 88 ASN B N 1
ATOM 2331 C CA . ASN B 1 88 ? -23.516 13.891 8.742 1 85.88 88 ASN B CA 1
ATOM 2332 C C . ASN B 1 88 ? -22.125 14.508 8.844 1 85.88 88 ASN B C 1
ATOM 2334 O O . ASN B 1 88 ? -21.203 13.891 9.367 1 85.88 88 ASN B O 1
ATOM 2338 N N . ARG B 1 89 ? -22.109 15.789 8.391 1 88.06 89 ARG B N 1
ATOM 2339 C CA . ARG B 1 89 ? -20.812 16.438 8.258 1 88.06 89 ARG B CA 1
ATOM 2340 C C . ARG B 1 89 ? -20.188 16.688 9.625 1 88.06 89 ARG B C 1
ATOM 2342 O O . ARG B 1 89 ? -18.984 16.469 9.812 1 88.06 89 ARG B O 1
ATOM 2349 N N . LYS B 1 90 ? -21 17.062 10.547 1 88.38 90 LYS B N 1
ATOM 2350 C CA . LYS B 1 90 ? -20.5 17.375 11.883 1 88.38 90 LYS B CA 1
ATOM 2351 C C . LYS B 1 90 ? -19.953 16.125 12.57 1 88.38 90 LYS B C 1
ATOM 2353 O O . LYS B 1 90 ? -18.906 16.172 13.219 1 88.38 90 LYS B O 1
ATOM 2358 N N . ASP B 1 91 ? -20.656 15.062 12.383 1 90.94 91 ASP B N 1
ATOM 2359 C CA . ASP B 1 91 ? -20.219 13.797 12.961 1 90.94 91 ASP B CA 1
ATOM 2360 C C . ASP B 1 91 ? -18.906 13.336 12.32 1 90.94 91 ASP B C 1
ATOM 2362 O O . ASP B 1 91 ? -17.984 12.883 13.023 1 90.94 91 ASP B O 1
ATOM 2366 N N . ILE B 1 92 ? -18.844 13.516 11.109 1 90.88 92 ILE B N 1
ATOM 2367 C CA . ILE B 1 92 ? -17.641 13.125 10.375 1 90.88 92 ILE B CA 1
ATOM 2368 C C . ILE B 1 92 ? -16.469 14.016 10.789 1 90.88 92 ILE B C 1
ATOM 2370 O O . ILE B 1 92 ? -15.344 13.539 10.945 1 90.88 92 ILE B O 1
ATOM 2374 N N . TRP B 1 93 ? -16.797 15.227 11.031 1 92.75 93 TRP B N 1
ATOM 2375 C CA . TRP B 1 93 ? -15.75 16.172 11.422 1 92.75 93 TRP B CA 1
ATOM 2376 C C . TRP B 1 93 ? -15.203 15.852 12.805 1 92.75 93 TRP B C 1
ATOM 2378 O O . TRP B 1 93 ? -14.008 16.031 13.062 1 92.75 93 TRP B O 1
ATOM 2388 N N . MET B 1 94 ? -16.062 15.406 13.617 1 92.62 94 MET B N 1
ATOM 2389 C CA . MET B 1 94 ? -15.625 14.992 14.945 1 92.62 94 MET B CA 1
ATOM 2390 C C . MET B 1 94 ? -14.641 13.828 14.844 1 92.62 94 MET B C 1
ATOM 2392 O O . MET B 1 94 ? -13.648 13.781 15.578 1 92.62 94 MET B O 1
ATOM 2396 N N . GLU B 1 95 ? -14.906 12.953 13.945 1 91.06 95 GLU B N 1
ATOM 2397 C CA . GLU B 1 95 ? -13.977 11.859 13.688 1 91.06 95 GLU B CA 1
ATOM 2398 C C . GLU B 1 95 ? -12.633 12.375 13.18 1 91.06 95 GLU B C 1
ATOM 2400 O O . GLU B 1 95 ? -11.578 11.898 13.594 1 91.06 95 GLU B O 1
ATOM 2405 N N . GLN B 1 96 ? -12.742 13.312 12.344 1 92.81 96 GLN B N 1
ATOM 2406 C CA . GLN B 1 96 ? -11.531 13.914 11.797 1 92.81 96 GLN B CA 1
ATOM 2407 C C . GLN B 1 96 ? -10.727 14.625 12.883 1 92.81 96 GLN B C 1
ATOM 2409 O O . GLN B 1 96 ? -9.5 14.602 12.867 1 92.81 96 GLN B O 1
ATOM 2414 N N . THR B 1 97 ? -11.406 15.188 13.789 1 93.81 97 THR B N 1
ATOM 2415 C CA . THR B 1 97 ? -10.75 15.891 14.891 1 93.81 97 THR B CA 1
ATOM 2416 C C . THR B 1 97 ? -9.977 14.906 15.766 1 93.81 97 THR B C 1
ATOM 2418 O O . THR B 1 97 ? -8.891 15.227 16.266 1 93.81 97 THR B O 1
ATOM 2421 N N . ILE B 1 98 ? -10.516 13.734 15.891 1 92.81 98 ILE B N 1
ATOM 2422 C CA . ILE B 1 98 ? -9.82 12.68 16.609 1 92.81 98 ILE B CA 1
ATOM 2423 C C . ILE B 1 98 ? -8.523 12.32 15.891 1 92.81 98 ILE B C 1
ATOM 2425 O O . ILE B 1 98 ? -7.484 12.117 16.516 1 92.81 98 ILE B O 1
ATOM 2429 N N . ASN B 1 99 ? -8.602 12.281 14.633 1 93 99 ASN B N 1
ATOM 2430 C CA . ASN B 1 99 ? -7.41 12.023 13.836 1 93 99 ASN B CA 1
ATOM 2431 C C . ASN B 1 99 ? -6.363 13.125 14.016 1 93 99 ASN B C 1
ATOM 2433 O O . ASN B 1 99 ? -5.168 12.836 14.109 1 93 99 ASN B O 1
ATOM 2437 N N . PHE B 1 100 ? -6.816 14.352 14.094 1 95.25 100 PHE B N 1
ATOM 2438 C CA . PHE B 1 100 ? -5.895 15.461 14.32 1 95.25 100 PHE B CA 1
ATOM 2439 C C . PHE B 1 100 ? -5.148 15.273 15.641 1 95.25 100 PHE B C 1
ATOM 2441 O O . PHE B 1 100 ? -3.947 15.547 15.719 1 95.25 100 PHE B O 1
ATOM 2448 N N . ARG B 1 101 ? -5.848 14.844 16.594 1 95.38 101 ARG B N 1
ATOM 2449 C CA . ARG B 1 101 ? -5.227 14.625 17.891 1 95.38 101 ARG B CA 1
ATOM 2450 C C . ARG B 1 101 ? -4.133 13.57 17.812 1 95.38 101 ARG B C 1
ATOM 2452 O O . ARG B 1 101 ? -3.072 13.711 18.422 1 95.38 101 ARG B O 1
ATOM 2459 N N . ARG B 1 102 ? -4.398 12.562 17.078 1 93 102 ARG B N 1
ATOM 2460 C CA . ARG B 1 102 ? -3.414 11.5 16.875 1 93 102 ARG B CA 1
ATOM 2461 C C . ARG B 1 102 ? -2.156 12.047 16.203 1 93 102 ARG B C 1
ATOM 2463 O O . ARG B 1 102 ? -1.04 11.719 16.609 1 93 102 ARG B O 1
ATOM 2470 N N . PHE B 1 103 ? -2.328 12.859 15.273 1 95.75 103 PHE B N 1
ATOM 2471 C CA . PHE B 1 103 ? -1.193 13.359 14.508 1 95.75 103 PHE B CA 1
ATOM 2472 C C . PHE B 1 103 ? -0.453 14.445 15.281 1 95.75 103 PHE B C 1
ATOM 2474 O O . PHE B 1 103 ? 0.768 14.578 15.164 1 95.75 103 PHE B O 1
ATOM 2481 N N . GLU B 1 104 ? -1.227 15.234 16.094 1 97.5 104 GLU B N 1
ATOM 2482 C CA . GLU B 1 104 ? -0.604 16.141 17.047 1 97.5 104 GLU B CA 1
ATOM 2483 C C . GLU B 1 104 ? 0.339 15.391 17.984 1 97.5 104 GLU B C 1
ATOM 2485 O O . GLU B 1 104 ? 1.47 15.828 18.203 1 97.5 104 GLU B O 1
ATOM 2490 N N . ALA B 1 105 ? -0.146 14.297 18.484 1 95.69 105 ALA B N 1
ATOM 2491 C CA . ALA B 1 105 ? 0.645 13.477 19.391 1 95.69 105 ALA B CA 1
ATOM 2492 C C . ALA B 1 105 ? 1.88 12.914 18.688 1 95.69 105 ALA B C 1
ATOM 2494 O O . ALA B 1 105 ? 2.961 12.852 19.281 1 95.69 1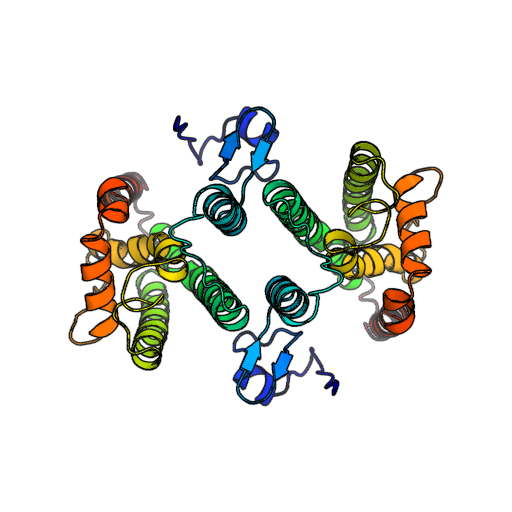05 ALA B O 1
ATOM 2495 N N . GLU B 1 106 ? 1.698 12.508 17.438 1 94.88 106 GLU B N 1
ATOM 2496 C CA . GLU B 1 106 ? 2.812 11.977 16.656 1 94.88 106 GLU B CA 1
ATOM 2497 C C . GLU B 1 106 ? 3.91 13.023 16.484 1 94.88 106 GLU B C 1
ATOM 2499 O O . GLU B 1 106 ? 5.094 12.719 16.641 1 94.88 106 GLU B O 1
ATOM 2504 N N . LEU B 1 107 ? 3.588 14.219 16.172 1 97 107 LEU B N 1
ATOM 2505 C CA . LEU B 1 107 ? 4.551 15.297 15.992 1 97 107 LEU B CA 1
ATOM 2506 C C . LEU B 1 107 ? 5.273 15.602 17.297 1 97 107 LEU B C 1
ATOM 2508 O O . LEU B 1 107 ? 6.48 15.875 17.297 1 97 107 LEU B O 1
ATOM 2512 N N . LYS B 1 108 ? 4.535 15.57 18.359 1 96.25 108 LYS B N 1
ATOM 2513 C CA . LYS B 1 108 ? 5.141 15.789 19.672 1 96.25 108 LYS B CA 1
ATOM 2514 C C . LYS B 1 108 ? 6.156 14.695 20 1 96.25 108 LYS B C 1
ATOM 2516 O O . LYS B 1 108 ? 7.246 14.984 20.5 1 96.25 108 LYS B O 1
ATOM 2521 N N . GLU B 1 109 ? 5.793 13.508 19.703 1 93.94 109 GLU B N 1
ATOM 2522 C CA . GLU B 1 109 ? 6.676 12.375 19.969 1 93.94 109 GLU B CA 1
ATOM 2523 C C . GLU B 1 109 ? 7.953 12.469 19.141 1 93.94 109 GLU B C 1
ATOM 2525 O O . GLU B 1 109 ? 9.047 12.203 19.641 1 93.94 109 GLU B O 1
ATOM 2530 N N . ARG B 1 110 ? 7.805 12.781 17.906 1 92.94 110 ARG B N 1
ATOM 2531 C CA . ARG B 1 110 ? 8.961 12.93 17.031 1 92.94 110 ARG B CA 1
ATOM 2532 C C . ARG B 1 110 ? 9.812 14.125 17.438 1 92.94 110 ARG B C 1
ATOM 2534 O O . ARG B 1 110 ? 11.031 14.125 17.25 1 92.94 110 ARG B O 1
ATOM 2541 N N . ASN B 1 111 ? 9.195 15.141 17.953 1 95.56 111 ASN B N 1
ATOM 2542 C CA . ASN B 1 111 ? 9.836 16.344 18.453 1 95.56 111 ASN B CA 1
ATOM 2543 C C . ASN B 1 111 ? 10.648 17.047 17.375 1 95.56 111 ASN B C 1
ATOM 2545 O O . ASN B 1 111 ? 11.797 17.453 17.609 1 95.56 111 ASN B O 1
ATOM 2549 N N . THR B 1 112 ? 10.188 17.094 16.188 1 95.38 112 THR B N 1
ATOM 2550 C CA . THR B 1 112 ? 10.758 17.797 15.039 1 95.38 112 THR B CA 1
ATOM 2551 C C . THR B 1 112 ? 9.711 18.688 14.367 1 95.38 112 THR B C 1
ATOM 2553 O O . THR B 1 112 ? 8.516 18.562 14.648 1 95.38 112 THR B O 1
ATOM 2556 N N . ASN B 1 113 ? 10.133 19.578 13.57 1 95.75 113 ASN B N 1
ATOM 2557 C CA . ASN B 1 113 ? 9.242 20.531 12.93 1 95.75 113 ASN B CA 1
ATOM 2558 C C . ASN B 1 113 ? 8.367 19.875 11.867 1 95.75 113 ASN B C 1
ATOM 2560 O O . ASN B 1 113 ? 7.27 20.344 11.586 1 95.75 113 ASN B O 1
ATOM 2564 N N . PHE B 1 114 ? 8.898 18.844 11.297 1 98.06 114 PHE B N 1
ATOM 2565 C CA . PHE B 1 114 ? 8.18 18.062 10.289 1 98.06 114 PHE B CA 1
ATOM 2566 C C . PHE B 1 114 ? 8.117 16.594 10.68 1 98.06 114 PHE B C 1
ATOM 2568 O O . PHE B 1 114 ? 8.875 16.141 11.539 1 98.06 114 PHE B O 1
ATOM 2575 N N . PHE B 1 115 ? 7.211 15.867 10.078 1 97.25 115 PHE B N 1
ATOM 2576 C CA . PHE B 1 115 ? 7.129 14.43 10.344 1 97.25 115 PHE B CA 1
ATOM 2577 C C . PHE B 1 115 ? 8.406 13.727 9.914 1 97.25 115 PHE B C 1
ATOM 2579 O O . PHE B 1 115 ? 8.812 12.734 10.523 1 97.25 115 PHE B O 1
ATOM 2586 N N . ALA B 1 116 ? 9.062 14.273 8.898 1 95.75 116 ALA B N 1
ATOM 2587 C CA . ALA B 1 116 ? 10.281 13.672 8.359 1 95.75 116 ALA B CA 1
ATOM 2588 C C . ALA B 1 116 ? 11.516 14.172 9.109 1 95.75 116 ALA B C 1
ATOM 2590 O O . ALA B 1 116 ? 12.625 13.695 8.859 1 95.75 116 ALA B O 1
ATOM 2591 N N . GLY B 1 117 ? 11.375 15.164 9.977 1 94.56 117 GLY B N 1
ATOM 2592 C CA . GLY B 1 117 ? 12.516 15.727 10.688 1 94.56 117 GLY B CA 1
ATOM 2593 C C . GLY B 1 117 ? 12.508 17.25 10.711 1 94.56 117 GLY B C 1
ATOM 2594 O O . GLY B 1 117 ? 11.461 17.859 10.906 1 94.56 117 GLY B O 1
ATOM 2595 N N . ASP B 1 118 ? 13.688 17.781 10.555 1 93.94 118 ASP B N 1
ATOM 2596 C CA . ASP B 1 118 ? 13.836 19.219 10.656 1 93.94 118 ASP B CA 1
ATOM 2597 C C . ASP B 1 118 ? 13.469 19.906 9.336 1 93.94 118 ASP B C 1
ATOM 2599 O O . ASP B 1 118 ? 13.188 21.109 9.305 1 93.94 118 ASP B O 1
ATOM 2603 N N . VAL B 1 119 ? 13.547 19.188 8.398 1 93.94 119 VAL B N 1
ATOM 2604 C CA . VAL B 1 119 ? 13.133 19.641 7.082 1 93.94 119 VAL B CA 1
ATOM 2605 C C . VAL B 1 119 ? 12.07 18.703 6.516 1 93.94 119 VAL B C 1
ATOM 2607 O O . VAL B 1 119 ? 12.008 17.531 6.891 1 93.94 119 VAL B O 1
ATOM 2610 N N . PRO B 1 120 ? 11.211 19.266 5.613 1 95.88 120 PRO B N 1
ATOM 2611 C CA . PRO B 1 120 ? 10.195 18.375 5.039 1 95.88 120 PRO B CA 1
ATOM 2612 C C . PRO B 1 120 ? 10.797 17.25 4.207 1 95.88 120 PRO B C 1
ATOM 2614 O O . PRO B 1 120 ? 11.805 17.453 3.529 1 95.88 120 PRO B O 1
ATOM 2617 N N . GLY B 1 121 ? 10.141 16.125 4.25 1 94.38 121 GLY B N 1
ATOM 2618 C CA . GLY B 1 121 ? 10.633 14.977 3.514 1 94.38 121 GLY B CA 1
ATOM 2619 C C . GLY B 1 121 ? 9.523 14.055 3.043 1 94.38 121 GLY B C 1
ATOM 2620 O O . GLY B 1 121 ? 8.43 14.508 2.701 1 94.38 121 GLY B O 1
ATOM 2621 N N . PHE B 1 122 ? 9.867 12.797 2.939 1 95.19 122 PHE B N 1
ATOM 2622 C CA . PHE B 1 122 ? 9.039 11.727 2.391 1 95.19 122 PHE B CA 1
ATOM 2623 C C . PHE B 1 122 ? 7.672 11.688 3.064 1 95.19 122 PHE B C 1
ATOM 2625 O O . PHE B 1 122 ? 6.645 11.797 2.396 1 95.19 122 PHE B O 1
ATOM 2632 N N . ALA B 1 123 ? 7.668 11.617 4.32 1 96.94 123 ALA B N 1
ATOM 2633 C CA . ALA B 1 123 ? 6.422 11.508 5.074 1 96.94 123 ALA B CA 1
ATOM 2634 C C . ALA B 1 123 ? 5.57 12.766 4.918 1 96.94 123 ALA B C 1
ATOM 2636 O O . ALA B 1 123 ? 4.355 12.688 4.738 1 96.94 123 ALA B O 1
ATOM 2637 N N . ASP B 1 124 ? 6.137 13.906 4.902 1 97.69 124 ASP B N 1
ATOM 2638 C CA . ASP B 1 124 ? 5.422 15.18 4.828 1 97.69 124 ASP B CA 1
ATOM 2639 C C . ASP B 1 124 ? 4.73 15.336 3.477 1 97.69 124 ASP B C 1
ATOM 2641 O O . ASP B 1 124 ? 3.535 15.641 3.418 1 97.69 124 ASP B O 1
ATOM 2645 N N . TYR B 1 125 ? 5.492 15.102 2.451 1 96.38 125 TYR B N 1
ATOM 2646 C CA . TYR B 1 125 ? 4.973 15.328 1.108 1 96.38 125 TYR B CA 1
ATOM 2647 C C . TYR B 1 125 ? 3.879 14.32 0.769 1 96.38 125 TYR B C 1
ATOM 2649 O O . TYR B 1 125 ? 2.898 14.664 0.102 1 96.38 125 TYR B O 1
ATOM 2657 N N . MET B 1 126 ? 4.031 13.125 1.231 1 96.06 126 MET B N 1
ATOM 2658 C CA . MET B 1 126 ? 3.064 12.07 0.911 1 96.06 126 MET B CA 1
ATOM 2659 C C . MET B 1 126 ? 1.731 12.328 1.604 1 96.06 126 MET B C 1
ATOM 2661 O O . MET B 1 126 ? 0.672 12 1.066 1 96.06 126 MET B O 1
ATOM 2665 N N . ILE B 1 127 ? 1.807 12.953 2.766 1 96 127 ILE B N 1
ATOM 2666 C CA . ILE B 1 127 ? 0.561 13.062 3.518 1 96 127 ILE B CA 1
ATOM 2667 C C . ILE B 1 127 ? -0.037 14.453 3.32 1 96 127 ILE B C 1
ATOM 2669 O O . ILE B 1 127 ? -1.198 14.688 3.66 1 96 127 ILE B O 1
ATOM 2673 N N . TRP B 1 128 ? 0.666 15.375 2.764 1 95.94 128 TRP B N 1
ATOM 2674 C CA . TRP B 1 128 ? 0.275 16.781 2.654 1 95.94 128 TRP B CA 1
ATOM 2675 C C . TRP B 1 128 ? -1.068 16.922 1.946 1 95.94 128 TRP B C 1
ATOM 2677 O O . TRP B 1 128 ? -1.95 17.641 2.41 1 95.94 128 TRP B O 1
ATOM 2687 N N . PRO B 1 129 ? -1.334 16.219 0.812 1 93.06 129 PRO B N 1
ATOM 2688 C CA . PRO B 1 129 ? -2.609 16.391 0.115 1 93.06 129 PRO B CA 1
ATOM 2689 C C . PRO B 1 129 ? -3.814 16.094 1.004 1 93.06 129 PRO B C 1
ATOM 2691 O O . PRO B 1 129 ? -4.852 16.75 0.888 1 93.06 129 PRO B O 1
ATOM 2694 N N . PHE B 1 130 ? -3.664 15.164 1.889 1 92.25 130 PHE B N 1
ATOM 2695 C CA . PHE B 1 130 ? -4.754 14.781 2.773 1 92.25 130 PHE B CA 1
ATOM 2696 C C . PHE B 1 130 ? -5.012 15.859 3.82 1 92.25 130 PHE B C 1
ATOM 2698 O O . PHE B 1 130 ? -6.164 16.172 4.117 1 92.25 130 PHE B O 1
ATOM 2705 N N . PHE B 1 131 ? -3.955 16.406 4.309 1 94.12 131 PHE B N 1
ATOM 2706 C CA . PHE B 1 131 ? -4.098 17.484 5.285 1 94.12 131 PHE B CA 1
ATOM 2707 C C . PHE B 1 131 ? -4.617 18.75 4.617 1 94.12 131 PHE B C 1
ATOM 2709 O O . PHE B 1 131 ? -5.359 19.516 5.23 1 94.12 131 PHE B O 1
ATOM 2716 N N . CYS B 1 132 ? -4.211 18.953 3.408 1 93.12 132 CYS B N 1
ATOM 2717 C CA . CYS B 1 132 ? -4.738 20.094 2.666 1 93.12 132 CYS B CA 1
ATOM 2718 C C . CYS B 1 132 ? -6.258 20.016 2.562 1 93.12 132 CYS B C 1
ATOM 2720 O O . CYS B 1 132 ? -6.949 21 2.82 1 93.12 132 CYS B O 1
ATOM 2722 N N . ILE B 1 133 ? -6.734 18.875 2.285 1 90.5 133 ILE B N 1
ATOM 2723 C CA . ILE B 1 133 ? -8.172 18.688 2.182 1 90.5 133 ILE B CA 1
ATOM 2724 C C . ILE B 1 133 ? -8.828 18.922 3.543 1 90.5 133 ILE B C 1
ATOM 2726 O O . ILE B 1 133 ? -9.812 19.656 3.646 1 90.5 133 ILE B O 1
ATOM 2730 N N . ALA B 1 134 ? -8.258 18.328 4.527 1 92.62 134 ALA B N 1
ATOM 2731 C CA . ALA B 1 134 ? -8.836 18.422 5.863 1 92.62 134 ALA B CA 1
ATOM 2732 C C . ALA B 1 134 ? -8.852 19.859 6.355 1 92.62 134 ALA B C 1
ATOM 2734 O O . ALA B 1 134 ? -9.828 20.312 6.973 1 92.62 134 ALA B O 1
ATOM 2735 N N . PHE B 1 135 ? -7.832 20.594 6.059 1 93.25 135 PHE B N 1
ATOM 2736 C CA . PHE B 1 135 ? -7.715 21.953 6.559 1 93.25 135 PHE B CA 1
ATOM 2737 C C . PHE B 1 135 ? -8.516 22.922 5.688 1 93.25 135 PHE B C 1
ATOM 2739 O O . PHE B 1 135 ? -8.82 24.031 6.109 1 93.25 135 PHE B O 1
ATOM 2746 N N . CYS B 1 136 ? -8.891 22.516 4.512 1 92.44 136 CYS B N 1
ATOM 2747 C CA . CYS B 1 136 ? -9.727 23.328 3.635 1 92.44 136 CYS B CA 1
ATOM 2748 C C . CYS B 1 136 ? -11.203 23.156 3.971 1 92.44 136 CYS B C 1
ATOM 2750 O O . CYS B 1 136 ? -12.023 24.016 3.639 1 92.44 136 CYS B O 1
ATOM 2752 N N . ALA B 1 137 ? -11.555 22.062 4.594 1 91.88 137 ALA B N 1
ATOM 2753 C CA . ALA B 1 137 ? -12.953 21.734 4.855 1 91.88 137 ALA B CA 1
ATOM 2754 C C . ALA B 1 137 ? -13.648 22.859 5.621 1 91.88 137 ALA B C 1
ATOM 2756 O O . ALA B 1 137 ? -14.703 23.344 5.207 1 91.88 137 ALA B O 1
ATOM 2757 N N . PRO B 1 138 ? -13.039 23.375 6.668 1 92.69 138 PRO B N 1
ATOM 2758 C CA . PRO B 1 138 ? -13.703 24.453 7.406 1 92.69 138 PRO B CA 1
ATOM 2759 C C . PRO B 1 138 ? -13.758 25.75 6.613 1 92.69 138 PRO B C 1
ATOM 2761 O O . PRO B 1 138 ? -14.531 26.656 6.957 1 92.69 138 PRO B O 1
ATOM 2764 N N . VAL B 1 139 ? -12.914 25.875 5.625 1 90.5 139 VAL B N 1
ATOM 2765 C CA . VAL B 1 139 ? -12.953 27.047 4.754 1 90.5 139 VAL B CA 1
ATOM 2766 C C . VAL B 1 139 ? -14.164 26.953 3.824 1 90.5 139 VAL B C 1
ATOM 2768 O O . VAL B 1 139 ? -14.805 27.969 3.529 1 90.5 139 VAL B O 1
ATOM 2771 N N . ILE B 1 140 ? -14.461 25.781 3.453 1 88.62 140 ILE B N 1
ATOM 2772 C CA . ILE B 1 140 ? -15.555 25.516 2.523 1 88.62 140 ILE B CA 1
ATOM 2773 C C . ILE B 1 140 ? -16.875 25.438 3.289 1 88.62 140 ILE B C 1
ATOM 2775 O O . ILE B 1 140 ? -17.875 26.016 2.863 1 88.62 140 ILE B O 1
ATOM 2779 N N . PHE B 1 141 ? -16.812 24.797 4.355 1 90.19 141 PHE B N 1
ATOM 2780 C CA . PHE B 1 141 ? -17.984 24.609 5.203 1 90.19 141 PHE B CA 1
ATOM 2781 C C . PHE B 1 141 ? -17.828 25.359 6.52 1 90.19 141 PHE B C 1
ATOM 2783 O O . PHE B 1 141 ? -17.219 24.844 7.465 1 90.19 141 PHE B O 1
ATOM 2790 N N . LYS B 1 142 ? -18.5 26.438 6.711 1 88.75 142 LYS B N 1
ATOM 2791 C CA . LYS B 1 142 ? -18.25 27.406 7.781 1 88.75 142 LYS B CA 1
ATOM 2792 C C . LYS B 1 142 ? -18.797 26.891 9.109 1 88.75 142 LYS B C 1
ATOM 2794 O O . LYS B 1 142 ? -18.469 27.438 10.172 1 88.75 142 LYS B O 1
ATOM 2799 N N . ASP B 1 143 ? -19.547 25.891 9.039 1 88.44 143 ASP B N 1
ATOM 2800 C CA . ASP B 1 143 ? -20.094 25.328 10.266 1 88.44 143 ASP B CA 1
ATOM 2801 C C . ASP B 1 143 ? -19.094 24.391 10.938 1 88.44 143 ASP B C 1
ATOM 2803 O O . ASP B 1 143 ? -19.312 23.938 12.062 1 88.44 143 ASP B O 1
ATOM 2807 N N . LEU B 1 144 ? -18.016 24.156 10.281 1 92.88 144 LEU B N 1
ATOM 2808 C CA . LEU B 1 144 ? -16.969 23.312 10.852 1 92.88 144 LEU B CA 1
ATOM 2809 C C . LEU B 1 144 ? -15.93 24.172 11.586 1 92.88 144 LEU B C 1
ATOM 2811 O O . LEU B 1 144 ? -15.57 25.25 11.125 1 92.88 144 LEU B O 1
ATOM 2815 N N . LYS B 1 145 ? -15.5 23.594 12.688 1 92.81 145 LYS B N 1
ATOM 2816 C CA . LYS B 1 145 ? -14.477 24.297 13.461 1 92.81 145 LYS B CA 1
ATOM 2817 C C . LYS B 1 145 ? -13.078 23.984 12.93 1 92.81 145 LYS B C 1
ATOM 2819 O O . LYS B 1 145 ? -12.633 22.828 12.977 1 92.81 145 LYS B O 1
ATOM 2824 N N . ALA B 1 146 ? -12.352 25.031 12.539 1 93.62 146 ALA B N 1
ATOM 2825 C CA . ALA B 1 146 ? -10.984 24.844 12.062 1 93.62 146 ALA B CA 1
ATOM 2826 C C . ALA B 1 146 ? -10.047 24.469 13.203 1 93.62 146 ALA B C 1
ATOM 2828 O O . ALA B 1 146 ? -10.188 24.984 14.32 1 93.62 146 ALA B O 1
ATOM 2829 N N . PRO B 1 147 ? -9.047 23.594 12.883 1 94.94 147 PRO B N 1
ATOM 2830 C CA . PRO B 1 147 ? -8.039 23.328 13.914 1 94.94 147 PRO B CA 1
ATOM 2831 C C . PRO B 1 147 ? -7.281 24.594 14.328 1 94.94 147 PRO B C 1
ATOM 2833 O O . PRO B 1 147 ? -6.828 25.359 13.469 1 94.94 147 PRO B O 1
ATOM 2836 N N . SER B 1 148 ? -7.176 24.812 15.641 1 95.75 148 SER B N 1
ATOM 2837 C CA . SER B 1 148 ? -6.527 26.016 16.156 1 95.75 148 SER B CA 1
ATOM 2838 C C . SER B 1 148 ? -5.172 25.688 16.766 1 95.75 148 SER B C 1
ATOM 2840 O O . SER B 1 148 ? -4.91 24.547 17.141 1 95.75 148 SER B O 1
ATOM 2842 N N . SER B 1 149 ? -4.336 26.719 16.875 1 96.69 149 SER B N 1
ATOM 2843 C CA . SER B 1 149 ? -3.029 26.562 17.5 1 96.69 149 SER B CA 1
ATOM 2844 C C . SER B 1 149 ? -3.166 26.219 18.984 1 96.69 149 SER B C 1
ATOM 2846 O O . SER B 1 149 ? -2.236 25.688 19.594 1 96.69 149 SER B O 1
ATOM 2848 N N . GLU B 1 150 ? -4.242 26.547 19.562 1 96.19 150 GLU B N 1
ATOM 2849 C CA . GLU B 1 150 ? -4.496 26.219 20.953 1 96.19 150 GLU B CA 1
ATOM 2850 C C . GLU B 1 150 ? -4.719 24.719 21.125 1 96.19 150 GLU B C 1
ATOM 2852 O O . GLU B 1 150 ? -4.16 24.094 22.047 1 96.19 150 GLU B O 1
ATOM 2857 N N . ASP B 1 151 ? -5.516 24.156 20.234 1 96.44 151 ASP B N 1
ATOM 2858 C CA . ASP B 1 151 ? -5.879 22.75 20.344 1 96.44 151 ASP B CA 1
ATOM 2859 C C . ASP B 1 151 ? -4.797 21.859 19.734 1 96.44 151 ASP B C 1
ATOM 2861 O O . ASP B 1 151 ? -4.57 20.75 20.203 1 96.44 151 ASP B O 1
ATOM 2865 N N . PHE B 1 152 ? -4.203 22.375 18.672 1 97.81 152 PHE B N 1
ATOM 2866 C CA . PHE B 1 152 ? -3.254 21.578 17.891 1 97.81 152 PHE B CA 1
ATOM 2867 C C . PHE B 1 152 ? -2.02 22.406 17.547 1 97.81 152 PHE B C 1
ATOM 2869 O O . PHE B 1 152 ? -1.725 22.625 16.375 1 97.81 152 PHE B O 1
ATOM 2876 N N . PRO B 1 153 ? -1.256 22.781 18.547 1 98 153 PRO B N 1
ATOM 2877 C CA . PRO B 1 153 ? -0.137 23.703 18.312 1 98 153 PRO B CA 1
ATOM 2878 C C . PRO B 1 153 ? 0.892 23.125 17.328 1 98 153 PRO B C 1
ATOM 2880 O O . PRO B 1 153 ? 1.352 23.844 16.438 1 98 153 PRO B O 1
ATOM 2883 N N . ARG B 1 154 ? 1.25 21.891 17.438 1 98.19 154 ARG B N 1
ATOM 2884 C CA . ARG B 1 154 ? 2.283 21.312 16.578 1 98.19 154 ARG B CA 1
ATOM 2885 C C . ARG B 1 154 ? 1.767 21.094 15.164 1 98.19 154 ARG B C 1
ATOM 2887 O O . ARG B 1 154 ? 2.488 21.344 14.195 1 98.19 154 ARG B O 1
ATOM 2894 N N . LEU B 1 155 ? 0.549 20.641 15.109 1 97.75 155 LEU B N 1
ATOM 2895 C CA . LEU B 1 155 ? -0.045 20.375 13.805 1 97.75 155 LEU B CA 1
ATOM 2896 C C . LEU B 1 155 ? -0.196 21.656 13 1 97.75 155 LEU B C 1
ATOM 2898 O O . LEU B 1 155 ? 0.133 21.703 11.812 1 97.75 155 LEU B O 1
ATOM 2902 N N . VAL B 1 156 ? -0.714 22.703 13.656 1 97.75 156 VAL B N 1
ATOM 2903 C CA . VAL B 1 156 ? -0.896 23.984 12.992 1 97.75 156 VAL B CA 1
ATOM 2904 C C . VAL B 1 156 ? 0.461 24.547 12.578 1 97.75 156 VAL B C 1
ATOM 2906 O O . VAL B 1 156 ? 0.609 25.078 11.469 1 97.75 156 VAL B O 1
ATOM 2909 N N . 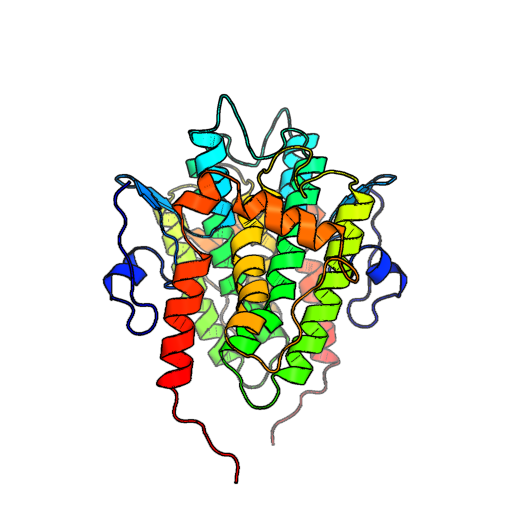GLN B 1 157 ? 1.391 24.422 13.445 1 97.75 157 GLN B N 1
ATOM 2910 C CA . GLN B 1 157 ? 2.744 24.859 13.109 1 97.75 157 GLN B CA 1
ATOM 2911 C C . GLN B 1 157 ? 3.271 24.109 11.891 1 97.75 157 GLN B C 1
ATOM 2913 O O . GLN B 1 157 ? 3.881 24.719 11 1 97.75 157 GLN B O 1
ATOM 2918 N N . TRP B 1 158 ? 3.086 22.828 11.844 1 98.25 158 TRP B N 1
ATOM 2919 C CA . TRP B 1 158 ? 3.518 22.016 10.719 1 98.25 158 TRP B CA 1
ATOM 2920 C C . TRP B 1 158 ? 2.836 22.453 9.43 1 98.25 158 TRP B C 1
ATOM 2922 O O . TRP B 1 158 ? 3.492 22.594 8.391 1 98.25 158 TRP B O 1
ATOM 2932 N N . VAL B 1 159 ? 1.533 22.688 9.508 1 97.31 159 VAL B N 1
ATOM 2933 C CA . VAL B 1 159 ? 0.773 23.094 8.328 1 97.31 159 VAL B CA 1
ATOM 2934 C C . VAL B 1 159 ? 1.29 24.438 7.816 1 97.31 159 VAL B C 1
ATOM 2936 O O . VAL B 1 159 ? 1.484 24.609 6.613 1 97.31 159 VAL B O 1
ATOM 2939 N N . GLU B 1 160 ? 1.534 25.328 8.727 1 96.5 160 GLU B N 1
ATOM 2940 C CA . GLU B 1 160 ? 2.055 26.641 8.352 1 96.5 160 GLU B CA 1
ATOM 2941 C C . GLU B 1 160 ? 3.436 26.531 7.715 1 96.5 160 GLU B C 1
ATOM 2943 O O . GLU B 1 160 ? 3.738 27.219 6.742 1 96.5 160 GLU B O 1
ATOM 2948 N N . ALA B 1 161 ? 4.23 25.703 8.289 1 97.5 161 ALA B N 1
ATOM 2949 C CA . ALA B 1 161 ? 5.566 25.484 7.742 1 97.5 161 ALA B CA 1
ATOM 2950 C C . ALA B 1 161 ? 5.484 24.859 6.348 1 97.5 161 ALA B C 1
ATOM 2952 O O . ALA B 1 161 ? 6.219 25.266 5.441 1 97.5 161 ALA B O 1
ATOM 2953 N N . MET B 1 162 ? 4.617 23.875 6.188 1 97.62 162 MET B N 1
ATOM 2954 C CA . MET B 1 162 ? 4.434 23.234 4.891 1 97.62 162 MET B CA 1
ATOM 2955 C C . MET B 1 162 ? 3.967 24.234 3.844 1 97.62 162 MET B C 1
ATOM 2957 O O . MET B 1 162 ? 4.438 24.219 2.707 1 97.62 162 MET B O 1
ATOM 2961 N N . LYS B 1 163 ? 3.078 25.125 4.23 1 95.69 163 LYS B N 1
ATOM 2962 C CA . LYS B 1 163 ? 2.523 26.109 3.309 1 95.69 163 LYS B CA 1
ATOM 2963 C C . LYS B 1 163 ? 3.602 27.078 2.822 1 95.69 163 LYS B C 1
ATOM 2965 O O . LYS B 1 163 ? 3.43 27.734 1.799 1 95.69 163 LYS B O 1
ATOM 2970 N N . LYS B 1 164 ? 4.691 27.141 3.523 1 95.75 164 LYS B N 1
ATOM 2971 C CA . LYS B 1 164 ? 5.793 28.031 3.154 1 95.75 164 LYS B CA 1
ATOM 2972 C C . LYS B 1 164 ? 6.84 27.281 2.33 1 95.75 164 LYS B C 1
ATOM 2974 O O . LYS B 1 164 ? 7.766 27.906 1.795 1 95.75 164 LYS B O 1
ATOM 2979 N N . ASN B 1 165 ? 6.719 25.984 2.27 1 95.62 165 ASN B N 1
ATOM 2980 C CA . ASN B 1 165 ? 7.656 25.156 1.505 1 95.62 165 ASN B CA 1
ATOM 2981 C C . ASN B 1 165 ? 7.527 25.422 0.006 1 95.62 165 ASN B C 1
ATOM 2983 O O . ASN B 1 165 ? 6.418 25.484 -0.527 1 95.62 165 ASN B O 1
ATOM 2987 N N . LYS B 1 166 ? 8.633 25.516 -0.705 1 94.31 166 LYS B N 1
ATOM 2988 C CA . LYS B 1 166 ? 8.664 25.891 -2.117 1 94.31 166 LYS B CA 1
ATOM 2989 C C . LYS B 1 166 ? 7.863 24.906 -2.961 1 94.31 166 LYS B C 1
ATOM 2991 O O . LYS B 1 166 ? 7.07 25.312 -3.814 1 94.31 166 LYS B O 1
ATOM 2996 N N . ALA B 1 167 ? 8.023 23.656 -2.777 1 91.75 167 ALA B N 1
ATOM 2997 C CA . ALA B 1 167 ? 7.332 22.625 -3.557 1 91.75 167 ALA B CA 1
ATOM 2998 C C . ALA B 1 167 ? 5.82 22.703 -3.34 1 91.75 167 ALA B C 1
ATOM 3000 O O . ALA B 1 167 ? 5.043 22.547 -4.285 1 91.75 167 ALA B O 1
ATOM 3001 N N . VAL B 1 168 ? 5.422 22.953 -2.135 1 94.62 168 VAL B N 1
ATOM 3002 C CA . VAL B 1 168 ? 4.012 23.047 -1.783 1 94.62 168 VAL B CA 1
ATOM 3003 C C . VAL B 1 168 ? 3.4 24.297 -2.424 1 94.62 168 VAL B C 1
ATOM 3005 O O . VAL B 1 168 ? 2.32 24.219 -3.016 1 94.62 168 VAL B O 1
ATOM 3008 N N . LEU B 1 169 ? 4.102 25.344 -2.34 1 93.75 169 LEU B N 1
ATOM 3009 C CA . LEU B 1 169 ? 3.641 26.609 -2.912 1 93.75 169 LEU B CA 1
ATOM 3010 C C . LEU B 1 169 ? 3.432 26.484 -4.418 1 93.75 169 LEU B C 1
ATOM 3012 O O . LEU B 1 169 ? 2.457 27 -4.961 1 93.75 169 LEU B O 1
ATOM 3016 N N . GLU B 1 170 ? 4.238 25.781 -5.027 1 91.56 170 GLU B N 1
ATOM 3017 C CA . GLU B 1 170 ? 4.207 25.641 -6.48 1 91.56 170 GLU B CA 1
ATOM 3018 C C . GLU B 1 170 ? 3 24.828 -6.934 1 91.56 170 GLU B C 1
ATOM 3020 O O . GLU B 1 170 ? 2.484 25.031 -8.039 1 91.56 170 GLU B O 1
ATOM 3025 N N . THR B 1 171 ? 2.541 23.906 -6.129 1 89.5 171 THR B N 1
ATOM 3026 C CA . THR B 1 171 ? 1.428 23.047 -6.52 1 89.5 171 THR B CA 1
ATOM 3027 C C . THR B 1 171 ? 0.101 23.781 -6.375 1 89.5 171 THR B C 1
ATOM 3029 O O . THR B 1 171 ? -0.887 23.438 -7.023 1 89.5 171 THR B O 1
ATOM 3032 N N . GLN B 1 172 ? 0.035 24.766 -5.465 1 86.19 172 GLN B N 1
ATOM 3033 C CA . GLN B 1 172 ? -1.17 25.531 -5.156 1 86.19 172 GLN B CA 1
ATOM 3034 C C . GLN B 1 172 ? -2.348 24.609 -4.863 1 86.19 172 GLN B C 1
ATOM 3036 O O . GLN B 1 172 ? -3.465 24.844 -5.324 1 86.19 172 GLN B O 1
ATOM 3041 N N . LEU B 1 173 ? -2.119 23.625 -4.18 1 88.81 173 LEU B N 1
ATOM 3042 C CA . LEU B 1 173 ? -3.107 22.578 -3.969 1 88.81 173 LEU B CA 1
ATOM 3043 C C . LEU B 1 173 ? -4.316 23.109 -3.207 1 88.81 173 LEU B C 1
ATOM 3045 O O . LEU B 1 173 ? -5.457 22.781 -3.539 1 88.81 173 LEU B O 1
ATOM 3049 N N . ASP B 1 174 ? -4.074 23.906 -2.201 1 89.81 174 ASP B N 1
ATOM 3050 C CA . ASP B 1 174 ? -5.164 24.469 -1.404 1 89.81 174 ASP B CA 1
ATOM 3051 C C . ASP B 1 174 ? -6.133 25.266 -2.277 1 89.81 174 ASP B C 1
ATOM 3053 O O . ASP B 1 174 ? -7.352 25.125 -2.137 1 89.81 174 ASP B O 1
ATOM 3057 N N . LYS B 1 175 ? -5.586 26.016 -3.152 1 89.25 175 LYS B N 1
ATOM 3058 C CA . LYS B 1 175 ? -6.418 26.812 -4.047 1 89.25 175 LYS B CA 1
ATOM 3059 C C . LYS B 1 175 ? -7.273 25.938 -4.945 1 89.25 175 LYS B C 1
ATOM 3061 O O . LYS B 1 175 ? -8.461 26.188 -5.133 1 89.25 175 LYS B O 1
ATOM 3066 N N . HIS B 1 176 ? -6.688 24.922 -5.473 1 87.19 176 HIS B N 1
ATOM 3067 C CA . HIS B 1 176 ? -7.402 24 -6.355 1 87.19 176 HIS B CA 1
ATOM 3068 C C . HIS B 1 176 ? -8.523 23.297 -5.613 1 87.19 176 HIS B C 1
ATOM 3070 O O . HIS B 1 176 ? -9.617 23.109 -6.156 1 87.19 176 HIS B O 1
ATOM 3076 N N . ILE B 1 177 ? -8.25 22.938 -4.41 1 87.31 177 ILE B N 1
ATOM 3077 C CA . ILE B 1 177 ? -9.227 22.219 -3.6 1 87.31 177 ILE B CA 1
ATOM 3078 C C . ILE B 1 177 ? -10.414 23.125 -3.291 1 87.31 177 ILE B C 1
ATOM 3080 O O . ILE B 1 177 ? -11.57 22.734 -3.473 1 87.31 177 ILE B O 1
ATOM 3084 N N . ILE B 1 178 ? -10.172 24.281 -2.885 1 87.75 178 ILE B N 1
ATOM 3085 C CA . ILE B 1 178 ? -11.211 25.234 -2.51 1 87.75 178 ILE B CA 1
ATOM 3086 C C . ILE B 1 178 ? -12.047 25.594 -3.738 1 87.75 178 ILE B C 1
ATOM 3088 O O . ILE B 1 178 ? -13.281 25.594 -3.68 1 87.75 178 ILE B O 1
ATOM 3092 N N . ASP B 1 179 ? -11.344 25.781 -4.836 1 86.25 179 ASP B N 1
ATOM 3093 C CA . ASP B 1 179 ? -12.039 26.141 -6.07 1 86.25 179 ASP B CA 1
ATOM 3094 C C . ASP B 1 179 ? -12.938 25 -6.535 1 86.25 179 ASP B C 1
ATOM 3096 O O . ASP B 1 179 ? -14.102 25.219 -6.891 1 86.25 179 ASP B O 1
ATOM 3100 N N . TYR B 1 180 ? -12.422 23.906 -6.469 1 81.69 180 TYR B N 1
ATOM 3101 C CA . TYR B 1 180 ? -13.164 22.734 -6.941 1 81.69 180 TYR B CA 1
ATOM 3102 C C . TYR B 1 180 ? -14.367 22.453 -6.047 1 81.69 180 TYR B C 1
ATOM 3104 O O . TYR B 1 180 ? -15.484 22.312 -6.535 1 81.69 180 TYR B O 1
ATOM 3112 N N . TRP B 1 181 ? -14.156 22.484 -4.828 1 83.19 181 TRP B N 1
ATOM 3113 C CA . TRP B 1 181 ? -15.195 22.016 -3.916 1 83.19 181 TRP B CA 1
ATOM 3114 C C . TRP B 1 181 ? -16.203 23.109 -3.611 1 83.19 181 TRP B C 1
ATOM 3116 O O . TRP B 1 181 ? -17.359 22.844 -3.273 1 83.19 181 TRP B O 1
ATOM 3126 N N . SER B 1 182 ? -15.742 24.266 -3.711 1 79.88 182 SER B N 1
ATOM 3127 C CA . SER B 1 182 ? -16.703 25.359 -3.576 1 79.88 182 SER B CA 1
ATOM 3128 C C . SER B 1 182 ? -17.688 25.375 -4.738 1 79.88 182 SER B C 1
ATOM 3130 O O . SER B 1 182 ? -18.859 25.703 -4.551 1 79.88 182 SER B O 1
ATOM 3132 N N . ARG B 1 183 ? -17.312 24.969 -5.879 1 74.12 183 ARG B N 1
ATOM 3133 C CA . ARG B 1 183 ? -18.172 24.859 -7.051 1 74.12 183 ARG B CA 1
ATOM 3134 C C . ARG B 1 183 ? -19.109 23.672 -6.941 1 74.12 183 ARG B C 1
ATOM 3136 O O . ARG B 1 183 ? -20.281 23.766 -7.266 1 74.12 183 ARG B O 1
ATOM 3143 N N . ALA B 1 184 ? -18.484 22.609 -6.469 1 66.81 184 ALA B N 1
ATOM 3144 C CA . ALA B 1 184 ? -19.25 21.375 -6.383 1 66.81 184 ALA B CA 1
ATOM 3145 C C . ALA B 1 184 ? -20.359 21.484 -5.344 1 66.81 184 ALA B C 1
ATOM 3147 O O . ALA B 1 184 ? -21.438 20.922 -5.523 1 66.81 184 ALA B O 1
ATOM 3148 N N . THR B 1 185 ? -20.031 22.031 -4.359 1 65.5 185 THR B N 1
ATOM 3149 C CA . THR B 1 185 ? -21.016 22.203 -3.293 1 65.5 185 THR B CA 1
ATOM 3150 C C . THR B 1 185 ? -22.078 23.219 -3.695 1 65.5 185 THR B C 1
ATOM 3152 O O . THR B 1 185 ? -23.25 23.094 -3.301 1 65.5 185 THR B O 1
ATOM 3155 N N . ASN B 1 186 ? -21.625 24.188 -4.441 1 57.72 186 ASN B N 1
ATOM 3156 C CA . ASN B 1 186 ? -22.609 25.141 -4.945 1 57.72 186 ASN B CA 1
ATOM 3157 C C . ASN B 1 186 ? -23.484 24.516 -6.031 1 57.72 186 ASN B C 1
ATOM 3159 O O . ASN B 1 186 ? -24.656 24.844 -6.156 1 57.72 186 ASN B O 1
ATOM 3163 N N . GLU B 1 187 ? -22.906 23.641 -6.93 1 48.59 187 GLU B N 1
ATOM 3164 C CA . GLU B 1 187 ? -23.672 22.969 -7.977 1 48.59 187 GLU B CA 1
ATOM 3165 C C . GLU B 1 187 ? -24.422 21.766 -7.426 1 48.59 187 GLU B C 1
ATOM 3167 O O . GLU B 1 187 ? -25.234 21.156 -8.133 1 48.59 187 GLU B O 1
ATOM 3172 N N . MET B 1 188 ? -23.938 21.109 -6.48 1 43.69 188 MET B N 1
ATOM 3173 C CA . MET B 1 188 ? -24.75 20.047 -5.875 1 43.69 188 MET B CA 1
ATOM 3174 C C . MET B 1 188 ? -26.031 20.609 -5.281 1 43.69 188 MET B C 1
ATOM 3176 O O . MET B 1 188 ? -25.984 21.531 -4.449 1 43.69 188 MET B O 1
ATOM 3180 N N . PRO B 1 189 ? -27.125 20.594 -5.965 1 35.97 189 PRO B N 1
ATOM 3181 C CA . PRO B 1 189 ? -28.391 20.984 -5.332 1 35.97 189 PRO B CA 1
ATOM 3182 C C . PRO B 1 189 ? -28.484 20.531 -3.881 1 35.97 189 PRO B C 1
ATOM 3184 O O . PRO B 1 189 ? -27.922 19.5 -3.514 1 35.97 189 PRO B O 1
ATOM 3187 N N . GLY B 1 190 ? -28.484 21.391 -2.908 1 32.34 190 GLY B N 1
ATOM 3188 C CA . GLY B 1 190 ? -28.891 21.078 -1.547 1 32.34 190 GLY B CA 1
ATOM 3189 C C . GLY B 1 190 ? -29.938 19.984 -1.468 1 32.34 190 GLY B C 1
ATOM 3190 O O . GLY B 1 190 ? -31.016 20.109 -2.059 1 32.34 190 GLY B O 1
ATOM 3191 N N . VAL B 1 191 ? -29.719 18.766 -1.561 1 32.97 191 VAL B N 1
ATOM 3192 C CA . VAL B 1 191 ? -30.812 17.922 -1.076 1 32.97 191 VAL B CA 1
ATOM 3193 C C . VAL B 1 191 ? -31.312 18.469 0.263 1 32.97 191 VAL B C 1
ATOM 3195 O O . VAL B 1 191 ? -30.578 18.5 1.244 1 32.97 191 VAL B O 1
ATOM 3198 N N . VAL B 1 192 ? -32.125 19.438 0.299 1 25.69 192 VAL B N 1
ATOM 3199 C CA . VAL B 1 192 ? -33 19.875 1.381 1 25.69 192 VAL B CA 1
ATOM 3200 C C . VAL B 1 192 ? -33.75 18.688 1.962 1 25.69 192 VAL B C 1
ATOM 3202 O O . VAL B 1 192 ? -34.562 18.031 1.265 1 25.69 192 VAL B O 1
ATOM 3205 N N . VAL B 1 193 ? -33.125 17.875 2.816 1 24.34 193 VAL B N 1
ATOM 3206 C CA . VAL B 1 193 ? -34.031 17.094 3.656 1 24.34 193 VAL B CA 1
ATOM 3207 C C . VAL B 1 193 ? -35.031 18.031 4.348 1 24.34 193 VAL B C 1
ATOM 3209 O O . VAL B 1 193 ? -34.625 18.922 5.109 1 24.34 193 VAL B O 1
ATOM 3212 N N . ARG B 1 194 ? -36.25 18.203 3.635 1 18.75 194 ARG B N 1
ATOM 3213 C CA . ARG B 1 194 ? -37.469 18.484 4.379 1 18.75 194 ARG B CA 1
ATOM 3214 C C . ARG B 1 194 ? -37.969 17.234 5.105 1 18.75 194 ARG B C 1
ATOM 3216 O O . ARG B 1 194 ? -37.906 16.125 4.566 1 18.75 194 ARG B O 1
#

Radius of gyration: 23.43 Å; Cα contacts (8 Å, |Δi|>4): 362; chains: 2; bounding box: 62×58×46 Å

Sequence (388 aa):
YEFIYVDLEKKPEWLFKLNSVGKVPILQQDSKVLYESMVLFEYLDETYGAENLLIPADPYCKAKDKLFIDVVTNAFMPALKIMYKSENRKDIWMEQTINFRRFEAELKERNTNFFAGDVPGFADYMIWPFFCIAFCAPVIFKDLKAPSSEDFPRLVQWVEAMKKNKAVLETQLDKHIIDYWSRATNEMPGVVVRYEFIYVDLEKKPEWLFKLNSVGKVPILQQDSKVLYESMVLFEYLDETYGAENLLIPADPYCKAKDKLFIDVVTNAFMPALKIMYKSENRKDIWMEQTINFRRFEAELKERNTNFFAGDVPGFADYMIWPFFCIAFCAPVIFKDLKAPSSEDFPRLVQWVEAMKKNKAVLETQLDKHIIDYWSRATNEMPGVVVR

Solvent-accessible surface area (backbone atoms only — not comparable to full-atom values): 22569 Å² total; per-residue (Å²): 136,85,87,81,87,76,51,82,87,65,64,58,74,71,49,40,76,74,31,80,84,58,66,79,62,70,48,73,58,90,92,42,72,45,50,50,68,69,44,45,51,53,33,48,34,68,70,69,18,78,91,63,59,47,60,58,84,50,46,65,60,34,38,51,38,52,49,48,44,51,52,50,63,64,62,41,54,39,49,58,41,44,76,74,40,72,90,54,32,68,63,34,47,52,55,42,50,53,50,50,52,53,52,29,52,50,38,58,72,67,67,39,65,28,85,52,27,85,51,81,26,44,44,38,64,73,43,41,68,59,50,43,51,47,67,41,43,29,73,70,39,75,87,44,83,66,92,39,58,85,82,29,46,61,45,46,51,30,51,56,52,46,63,68,32,68,73,49,51,70,64,42,55,62,59,54,50,51,56,51,49,52,47,47,58,66,66,41,72,76,78,70,85,124,135,85,86,81,88,76,52,82,88,68,64,57,74,69,49,39,76,75,30,80,85,58,67,78,63,71,48,75,58,92,91,43,73,45,50,53,68,70,46,43,50,52,33,49,33,68,71,70,18,77,92,64,58,48,61,58,84,51,48,63,61,34,38,50,38,52,49,49,44,51,50,51,63,65,62,40,53,38,48,55,41,44,76,75,40,73,90,54,32,68,62,34,46,53,53,43,51,53,51,49,51,53,51,29,51,49,39,58,71,69,66,38,64,29,83,53,28,85,50,82,26,45,43,36,64,71,42,40,67,58,50,44,51,48,67,42,43,31,74,71,38,76,88,42,82,65,92,40,58,86,82,30,45,61,46,46,50,32,51,55,52,46,60,69,33,67,73,50,52,74,64,42,54,60,59,52,50,51,55,51,49,51,48,46,59,68,65,43,72,74,79,70,85,123

InterPro domains:
  IPR004045 Glutathione S-transferase, N-terminal [PF13417] (1-50)
  IPR004045 Glutathione S-transferase, N-terminal [PS50404] (1-52)
  IPR004046 Glutathione S-transferase, C-terminal [PF00043] (75-162)
  IPR010987 Glutathione S-transferase, C-terminal-like [PS50405] (58-181)
  IPR036249 Thioredoxin-like superfamily [SSF52833] (1-76)
  IPR036282 Glutathione S-transferase, C-terminal domain superfamily [SSF47616] (55-176)
  IPR040079 Glutathione transferase family [SFLDS00019] (1-164)
  IPR050983 Glutathione S-transferase Omega/HSP26 [PTHR43968] (1-183)

Nearest PDB structures (foldseek):
  6mhb-assembly1_C  TM=8.800E-01  e=1.416E-07  Homo sapiens
  8jzk-assembly1_A-2  TM=8.255E-01  e=5.205E-07  Salix lindleyana
  6ep7-assembly1_A  TM=7.486E-01  e=2.336E-07  Arabidopsis thaliana
  7zvp-assembly1_A  TM=8.216E-01  e=3.490E-06  Populus trichocarpa
  5zfg-assembly1_B  TM=8.474E-01  e=8.601E-05  Bombyx mori

pLDDT: mean 88.01, std 13.35, range [18.75, 98.25]